Protein AF-A0A179FQD7-F1 (afdb_monomer_lite)

Radius of gyration: 35.49 Å; chains: 1; bounding box: 104×52×95 Å

Organism: Purpureocillium lilacinum (NCBI:txid33203)

Structure (mmCIF, N/CA/C/O backbone):
data_AF-A0A179FQD7-F1
#
_entry.id   AF-A0A179FQD7-F1
#
loop_
_atom_site.group_PDB
_atom_site.id
_atom_site.type_symbol
_atom_site.label_atom_id
_atom_site.label_alt_id
_atom_site.label_comp_id
_atom_site.label_asym_id
_atom_site.label_entity_id
_atom_site.label_seq_id
_atom_site.pdbx_PDB_ins_code
_atom_site.Cartn_x
_atom_site.Cartn_y
_atom_site.Cartn_z
_atom_site.occupancy
_atom_site.B_iso_or_equiv
_atom_site.auth_seq_id
_atom_site.auth_comp_id
_atom_site.auth_asym_id
_atom_site.auth_atom_id
_atom_site.pdbx_PDB_model_num
ATOM 1 N N . MET A 1 1 ? -16.241 2.801 2.426 1.00 60.22 1 MET A N 1
ATOM 2 C CA . MET A 1 1 ? -15.176 3.814 2.579 1.00 60.22 1 MET A CA 1
ATOM 3 C C . MET A 1 1 ? -15.218 4.327 4.000 1.00 60.22 1 MET A C 1
ATOM 5 O O . MET A 1 1 ? -16.307 4.341 4.570 1.00 60.22 1 MET A O 1
ATOM 9 N N . ALA A 1 2 ? -14.067 4.686 4.574 1.00 76.06 2 ALA A N 1
ATOM 10 C CA . ALA A 1 2 ? -14.069 5.315 5.885 1.00 76.06 2 ALA A CA 1
ATOM 11 C C . ALA A 1 2 ? -14.800 6.658 5.787 1.00 76.06 2 ALA A C 1
ATOM 13 O O . ALA A 1 2 ? -14.568 7.426 4.856 1.00 76.06 2 ALA A O 1
ATOM 14 N N . THR A 1 3 ? -15.716 6.909 6.707 1.00 90.44 3 THR A N 1
ATOM 15 C CA . THR A 1 3 ? -16.435 8.180 6.796 1.00 90.44 3 THR A CA 1
ATOM 16 C C . THR A 1 3 ? -15.950 8.933 8.017 1.00 90.44 3 THR A C 1
ATOM 18 O O . THR A 1 3 ? -15.605 8.322 9.027 1.00 90.44 3 THR A O 1
ATOM 21 N N . PHE A 1 4 ? -15.925 10.256 7.923 1.00 94.81 4 PHE A N 1
ATOM 22 C CA . PHE A 1 4 ? -15.514 11.120 9.014 1.00 94.81 4 PHE A CA 1
ATOM 23 C C . PHE A 1 4 ? -16.683 12.004 9.439 1.00 94.81 4 PHE A C 1
ATOM 25 O O . PHE A 1 4 ? -17.400 12.544 8.598 1.00 94.81 4 PHE A O 1
ATOM 32 N N . ALA A 1 5 ? -16.885 12.139 10.746 1.00 94.25 5 ALA A N 1
ATOM 33 C CA . ALA A 1 5 ? -17.797 13.119 11.311 1.00 94.25 5 ALA A CA 1
ATOM 34 C C . ALA A 1 5 ? -17.058 13.937 12.369 1.00 94.25 5 ALA A C 1
ATOM 36 O O . ALA A 1 5 ? -16.744 13.447 13.454 1.00 94.25 5 ALA A O 1
ATOM 37 N N . ARG A 1 6 ? -16.788 15.200 12.034 1.00 94.94 6 ARG A N 1
ATOM 38 C CA . ARG A 1 6 ? -16.077 16.124 12.913 1.00 94.94 6 ARG A CA 1
ATOM 39 C C . ARG A 1 6 ? -16.868 16.385 14.194 1.00 94.94 6 ARG A C 1
ATOM 41 O O . ARG A 1 6 ? -18.053 16.711 14.137 1.00 94.94 6 ARG A O 1
ATOM 48 N N . ILE A 1 7 ? -16.177 16.303 15.322 1.00 94.81 7 ILE A N 1
ATOM 49 C CA . ILE A 1 7 ? -16.653 16.713 16.650 1.00 94.81 7 ILE A CA 1
ATOM 50 C C . ILE A 1 7 ? -15.730 17.800 17.208 1.00 94.81 7 ILE A C 1
ATOM 52 O O . ILE A 1 7 ? -14.686 18.085 16.613 1.00 94.81 7 ILE A O 1
ATOM 56 N N . ALA A 1 8 ? -16.113 18.442 18.311 1.00 89.94 8 ALA A N 1
ATOM 57 C CA . ALA A 1 8 ? -15.218 19.371 18.989 1.00 89.94 8 ALA A CA 1
ATOM 58 C C . ALA A 1 8 ? -14.012 18.633 19.605 1.00 89.94 8 ALA A C 1
ATOM 60 O O . ALA A 1 8 ? -14.089 17.456 19.950 1.00 89.94 8 ALA A O 1
ATOM 61 N N . ASP A 1 9 ? -12.882 19.330 19.736 1.00 86.12 9 ASP A N 1
ATOM 62 C CA . ASP A 1 9 ? -11.613 18.763 20.220 1.00 86.12 9 ASP A CA 1
ATOM 63 C C . ASP A 1 9 ? -11.651 18.299 21.693 1.00 86.12 9 ASP A C 1
ATOM 65 O O . ASP A 1 9 ? -10.730 17.613 22.140 1.00 86.12 9 ASP A O 1
ATOM 69 N N . ASP A 1 10 ? -12.673 18.703 22.451 1.00 85.94 10 ASP A N 1
ATOM 70 C CA . ASP A 1 10 ? -12.944 18.309 23.836 1.00 85.94 10 ASP A CA 1
ATOM 71 C C . ASP A 1 10 ? -13.967 17.164 23.963 1.00 85.94 10 ASP A C 1
ATOM 73 O O . ASP A 1 10 ? -14.112 16.582 25.041 1.00 85.94 10 ASP A O 1
ATOM 77 N N . GLU A 1 11 ? -14.650 16.797 22.875 1.00 88.88 11 GLU A N 1
ATOM 78 C CA . GLU A 1 11 ? -15.519 15.623 22.835 1.00 88.88 11 GLU A CA 1
ATOM 79 C C . GLU A 1 11 ? -14.698 14.325 22.737 1.00 88.88 11 GLU A C 1
ATOM 81 O O . GLU A 1 11 ? -13.597 14.288 22.188 1.00 88.88 11 GLU A O 1
ATOM 86 N N . THR A 1 12 ? -15.240 13.221 23.264 1.00 91.06 12 THR A N 1
ATOM 87 C CA . THR A 1 12 ? -14.581 11.904 23.196 1.00 91.06 12 THR A CA 1
ATOM 88 C C . THR A 1 12 ? -14.682 11.332 21.774 1.00 91.06 12 THR A C 1
ATOM 90 O O . THR A 1 12 ? -15.803 11.158 21.286 1.00 91.06 12 THR A O 1
ATOM 93 N N . PRO A 1 13 ? -13.556 11.013 21.104 1.00 94.44 13 PRO A N 1
ATOM 94 C CA . PRO A 1 13 ? -13.587 10.366 19.798 1.00 94.44 13 PRO A CA 1
ATOM 95 C C . PRO A 1 13 ? -14.216 8.971 19.836 1.00 94.44 13 PRO A C 1
ATOM 97 O O . PRO A 1 13 ? -14.170 8.270 20.848 1.00 94.44 13 PRO A O 1
ATOM 100 N N . SER A 1 14 ? -14.745 8.526 18.699 1.00 95.06 14 SER A N 1
ATOM 101 C CA . SER A 1 14 ? -15.262 7.165 18.539 1.00 95.06 14 SER A CA 1
ATOM 102 C C . SER A 1 14 ? -14.932 6.592 17.166 1.00 95.06 14 SER A C 1
ATOM 104 O O . SER A 1 14 ? -15.031 7.296 16.160 1.00 95.06 14 SER A O 1
ATOM 106 N N . ILE A 1 15 ? -14.630 5.300 17.112 1.00 96.44 15 ILE A N 1
ATOM 107 C CA . ILE A 1 15 ? -14.446 4.518 15.891 1.00 96.44 15 ILE A CA 1
ATOM 108 C C . ILE A 1 15 ? -15.549 3.461 15.846 1.00 96.44 15 ILE A C 1
ATOM 110 O O . ILE A 1 15 ? -15.695 2.661 16.764 1.00 96.44 15 ILE A O 1
ATOM 114 N N . SER A 1 16 ? -16.331 3.439 14.773 1.00 95.94 16 SER A N 1
ATOM 115 C CA . SER A 1 16 ? -17.328 2.394 14.523 1.00 95.94 16 SER A CA 1
ATOM 116 C C . SER A 1 16 ? -16.912 1.569 13.315 1.00 95.94 16 SER A C 1
ATOM 118 O O . SER A 1 16 ? -16.678 2.133 12.248 1.00 95.94 16 SER A O 1
ATOM 120 N N . VAL A 1 17 ? -16.834 0.250 13.459 1.00 95.62 17 VAL A N 1
ATOM 121 C CA . VAL A 1 17 ? -16.478 -0.675 12.375 1.00 95.62 17 VAL A CA 1
ATOM 122 C C . VAL A 1 17 ? -17.679 -1.557 12.060 1.00 95.62 17 VAL A C 1
ATOM 124 O O . VAL A 1 17 ? -18.187 -2.230 12.948 1.00 95.62 17 VAL A O 1
ATOM 127 N N . ASP A 1 18 ? -18.120 -1.599 10.803 1.00 94.69 18 ASP A N 1
ATOM 128 C CA . ASP A 1 18 ? -19.126 -2.573 10.363 1.00 94.69 18 ASP A CA 1
ATOM 129 C C . ASP A 1 18 ? -18.450 -3.687 9.565 1.00 94.69 18 ASP A C 1
ATOM 131 O O . ASP A 1 18 ? -18.231 -3.575 8.357 1.00 94.69 18 ASP A O 1
ATOM 135 N N . ALA A 1 19 ? -18.140 -4.793 10.247 1.00 91.44 19 ALA A N 1
ATOM 136 C CA . ALA A 1 19 ? -17.467 -5.946 9.652 1.00 91.44 19 ALA A CA 1
ATOM 137 C C . ALA A 1 19 ? -18.271 -6.624 8.522 1.00 91.44 19 ALA A C 1
ATOM 139 O O . ALA A 1 19 ? -17.706 -7.379 7.731 1.00 91.44 19 ALA A O 1
ATOM 140 N N . ARG A 1 20 ? -19.585 -6.370 8.424 1.00 92.38 20 ARG A N 1
ATOM 141 C CA . ARG A 1 20 ? -20.450 -6.919 7.363 1.00 92.38 20 ARG A CA 1
ATOM 142 C C . ARG A 1 20 ? -20.458 -6.034 6.119 1.00 92.38 20 ARG A C 1
ATOM 144 O O . ARG A 1 20 ? -20.745 -6.521 5.026 1.00 92.38 20 ARG A O 1
ATOM 151 N N . ALA A 1 21 ? -20.125 -4.754 6.266 1.00 95.12 21 ALA A N 1
ATOM 152 C CA . ALA A 1 21 ? -20.076 -3.786 5.179 1.00 95.12 21 ALA A CA 1
ATOM 153 C C . ALA A 1 21 ? -18.738 -3.867 4.423 1.00 95.12 21 ALA A C 1
ATOM 155 O O . ALA A 1 21 ? -17.903 -2.963 4.485 1.00 95.12 21 ALA A O 1
ATOM 156 N N . ILE A 1 22 ? -18.541 -4.970 3.699 1.00 96.75 22 ILE A N 1
ATOM 157 C CA . ILE A 1 22 ? -17.376 -5.189 2.832 1.00 96.75 22 ILE A CA 1
ATOM 158 C C . ILE A 1 22 ? -17.383 -4.176 1.681 1.00 96.75 22 ILE A C 1
ATOM 160 O O . ILE A 1 22 ? -18.374 -4.037 0.965 1.00 96.75 22 ILE A O 1
ATOM 164 N N . VAL A 1 23 ? -16.260 -3.482 1.488 1.00 95.94 23 VAL A N 1
ATOM 165 C CA . VAL A 1 23 ? -16.087 -2.455 0.451 1.00 95.94 23 VAL A CA 1
ATOM 166 C C . VAL A 1 23 ? -15.392 -3.029 -0.786 1.00 95.94 23 VAL A C 1
ATOM 168 O O . VAL A 1 23 ? -15.882 -2.832 -1.898 1.00 95.94 23 VAL A O 1
ATOM 171 N N . ALA A 1 24 ? -14.251 -3.702 -0.608 1.00 97.44 24 ALA A N 1
ATOM 172 C CA . ALA A 1 24 ? -13.459 -4.311 -1.680 1.00 97.44 24 ALA A CA 1
ATOM 173 C C . ALA A 1 24 ? -12.425 -5.303 -1.118 1.00 97.44 24 ALA A C 1
ATOM 175 O O . ALA A 1 24 ? -12.051 -5.211 0.053 1.00 97.44 24 ALA A O 1
ATOM 176 N N . ASP A 1 25 ? -11.935 -6.208 -1.966 1.00 98.00 25 ASP A N 1
ATOM 177 C CA . ASP A 1 25 ? -10.710 -6.961 -1.684 1.00 98.00 25 ASP A CA 1
ATOM 178 C C . ASP A 1 25 ? -9.503 -6.008 -1.714 1.00 98.00 25 ASP A C 1
ATOM 180 O O . ASP A 1 25 ? -9.420 -5.125 -2.574 1.00 98.00 25 ASP A O 1
ATOM 184 N N . VAL A 1 26 ? -8.589 -6.182 -0.763 1.00 98.38 26 VAL A N 1
ATOM 185 C CA . VAL A 1 26 ? -7.290 -5.509 -0.728 1.00 98.38 26 VAL A CA 1
ATOM 186 C C . VAL A 1 26 ? -6.338 -6.299 -1.617 1.00 98.38 26 VAL A C 1
ATOM 188 O O . VAL A 1 26 ? -6.074 -7.468 -1.348 1.00 98.38 26 VAL A O 1
ATOM 191 N N . ASP A 1 27 ? -5.850 -5.675 -2.691 1.00 98.19 27 ASP A N 1
ATOM 192 C CA . ASP A 1 27 ? -4.815 -6.286 -3.524 1.00 98.19 27 ASP A CA 1
ATOM 193 C C . ASP A 1 27 ? -3.499 -6.278 -2.750 1.00 98.19 27 ASP A C 1
ATOM 195 O O . ASP A 1 27 ? -3.023 -5.221 -2.341 1.00 98.19 27 ASP A O 1
ATOM 199 N N . ASP A 1 28 ? -2.907 -7.451 -2.547 1.00 97.75 28 ASP A N 1
ATOM 200 C CA . ASP A 1 28 ? -1.665 -7.581 -1.795 1.00 97.75 28 ASP A CA 1
ATOM 201 C C . ASP A 1 28 ? -0.544 -6.706 -2.374 1.00 97.75 28 ASP A C 1
ATOM 203 O O . ASP A 1 28 ? 0.288 -6.215 -1.609 1.00 97.75 28 ASP A O 1
ATOM 207 N N . ASN A 1 29 ? -0.555 -6.434 -3.687 1.00 98.62 29 ASN A N 1
ATOM 208 C CA . ASN A 1 29 ? 0.435 -5.604 -4.373 1.00 98.62 29 ASN A CA 1
ATOM 209 C C . ASN A 1 29 ? 0.503 -4.152 -3.880 1.00 98.62 29 ASN A C 1
ATOM 211 O O . ASN A 1 29 ? 1.413 -3.440 -4.294 1.00 98.62 29 ASN A O 1
ATOM 215 N N . ILE A 1 30 ? -0.400 -3.689 -3.006 1.00 98.44 30 ILE A N 1
ATOM 216 C CA . ILE A 1 30 ? -0.242 -2.385 -2.336 1.00 98.44 30 ILE A CA 1
ATOM 217 C C . ILE A 1 30 ? 0.950 -2.341 -1.366 1.00 98.44 30 ILE A C 1
ATOM 219 O O . ILE A 1 30 ? 1.348 -1.266 -0.930 1.00 98.44 30 ILE A O 1
ATOM 223 N N . TYR A 1 31 ? 1.523 -3.499 -1.027 1.00 98.50 31 TYR A N 1
ATOM 224 C CA . TYR A 1 31 ? 2.734 -3.622 -0.210 1.00 98.50 31 TYR A CA 1
ATOM 225 C C . TYR A 1 31 ? 3.990 -3.872 -1.052 1.00 98.50 31 TYR A C 1
ATOM 227 O O . TYR A 1 31 ? 4.944 -4.474 -0.561 1.00 98.50 31 TYR A O 1
ATOM 235 N N . GLY A 1 32 ? 3.974 -3.490 -2.330 1.00 98.44 32 GLY A N 1
ATOM 236 C CA . GLY A 1 32 ? 5.088 -3.676 -3.251 1.00 98.44 32 GLY A CA 1
ATOM 237 C C . GLY A 1 32 ? 6.301 -2.805 -2.920 1.00 98.44 32 GLY A C 1
ATOM 238 O O . GLY A 1 32 ? 6.220 -1.812 -2.197 1.00 98.44 32 GLY A O 1
ATOM 239 N N . GLY A 1 33 ? 7.441 -3.175 -3.495 1.00 98.25 33 GLY A N 1
ATOM 240 C CA . GLY A 1 33 ? 8.696 -2.431 -3.411 1.00 98.25 33 GLY A CA 1
ATOM 241 C C . GLY A 1 33 ? 9.131 -1.872 -4.751 1.00 98.25 33 GLY A C 1
ATOM 242 O O . GLY A 1 33 ? 8.608 -2.242 -5.803 1.00 98.25 33 GLY A O 1
ATOM 243 N N . PHE A 1 34 ? 10.124 -1.005 -4.707 1.00 98.62 34 PHE A N 1
ATOM 244 C CA . PHE A 1 34 ? 10.810 -0.475 -5.873 1.00 98.62 34 PHE A CA 1
ATOM 245 C C . PHE A 1 34 ? 12.325 -0.523 -5.643 1.00 98.62 34 PHE A C 1
ATOM 247 O O . PHE A 1 34 ? 12.795 -0.283 -4.526 1.00 98.62 34 PHE A O 1
ATOM 254 N N . THR A 1 35 ? 13.078 -0.911 -6.671 1.00 98.12 35 THR A N 1
ATOM 255 C CA . THR A 1 35 ? 14.535 -0.852 -6.720 1.00 98.12 35 THR A CA 1
ATOM 256 C C . THR A 1 35 ? 14.998 -0.207 -8.023 1.00 98.12 35 THR A C 1
ATOM 258 O O . THR A 1 35 ? 14.594 -0.581 -9.124 1.00 98.12 35 THR A O 1
ATOM 261 N N . GLU A 1 36 ? 15.882 0.771 -7.896 1.00 97.62 36 GLU A N 1
ATOM 262 C CA . GLU A 1 36 ? 16.496 1.470 -9.015 1.00 97.62 36 GLU A CA 1
ATOM 263 C C . GLU A 1 36 ? 18.014 1.416 -8.926 1.00 97.62 36 GLU A C 1
ATOM 265 O O . GLU A 1 36 ? 18.596 1.370 -7.842 1.00 97.62 36 GLU A O 1
ATOM 270 N N . HIS A 1 37 ? 18.669 1.478 -10.080 1.00 97.12 37 HIS A N 1
ATOM 271 C CA . HIS A 1 37 ? 20.101 1.735 -10.188 1.00 97.12 37 HIS A CA 1
ATOM 272 C C . HIS A 1 37 ? 20.451 3.191 -9.816 1.00 97.12 37 HIS A C 1
ATOM 274 O O . HIS A 1 37 ? 20.885 3.987 -10.642 1.00 97.12 37 HIS A O 1
ATOM 280 N N . ILE A 1 38 ? 20.264 3.524 -8.539 1.00 94.75 38 ILE A N 1
ATOM 281 C CA . ILE A 1 38 ? 20.596 4.802 -7.903 1.00 94.75 38 ILE A CA 1
ATOM 282 C C . ILE A 1 38 ? 21.293 4.532 -6.567 1.00 94.75 38 ILE A C 1
ATOM 284 O O . ILE A 1 38 ? 20.928 3.610 -5.825 1.00 94.75 38 ILE A O 1
ATOM 288 N N . GLY A 1 39 ? 22.311 5.341 -6.258 1.00 94.00 39 GLY A N 1
ATOM 289 C CA . GLY A 1 39 ? 23.016 5.303 -4.979 1.00 94.00 39 GLY A CA 1
ATOM 290 C C . GLY A 1 39 ? 23.458 3.888 -4.598 1.00 94.00 39 GLY A C 1
ATOM 291 O O . GLY A 1 39 ? 24.132 3.202 -5.368 1.00 94.00 39 GLY A O 1
ATOM 292 N N . ARG A 1 40 ? 23.054 3.441 -3.402 1.00 96.75 40 ARG A N 1
ATOM 293 C CA . ARG A 1 40 ? 23.325 2.085 -2.903 1.00 96.75 40 ARG A CA 1
ATOM 294 C C . ARG A 1 40 ? 22.110 1.154 -2.932 1.00 96.75 40 ARG A C 1
ATOM 296 O O . ARG A 1 40 ? 22.107 0.170 -2.200 1.00 96.75 40 ARG A O 1
ATOM 303 N N . CYS A 1 41 ? 21.064 1.428 -3.714 1.00 97.69 41 CYS A N 1
ATOM 304 C CA . CYS A 1 41 ? 19.880 0.555 -3.741 1.00 97.69 41 CYS A CA 1
ATOM 305 C C . CYS A 1 41 ? 20.226 -0.843 -4.289 1.00 97.69 41 CYS A C 1
ATOM 307 O O . CYS A 1 41 ? 20.000 -1.859 -3.624 1.00 97.69 41 CYS A O 1
ATOM 309 N N . ILE A 1 42 ? 20.883 -0.895 -5.456 1.00 98.12 42 ILE A N 1
ATOM 310 C CA . ILE A 1 42 ? 21.392 -2.145 -6.039 1.00 98.12 42 ILE A CA 1
ATOM 311 C C . ILE A 1 42 ? 22.737 -2.523 -5.419 1.00 98.12 42 ILE A C 1
ATOM 313 O O . ILE A 1 42 ? 22.830 -3.491 -4.663 1.00 98.12 42 ILE A O 1
ATOM 317 N N . TYR A 1 43 ? 23.781 -1.747 -5.717 1.00 97.50 43 TYR A N 1
ATOM 318 C CA . TYR A 1 43 ? 25.149 -2.037 -5.291 1.00 97.50 43 TYR A CA 1
ATOM 319 C C . TYR A 1 43 ? 25.380 -1.609 -3.840 1.00 97.50 43 TYR A C 1
ATOM 321 O O . TYR A 1 43 ? 25.273 -0.434 -3.501 1.00 97.50 43 TYR A O 1
ATOM 329 N N . GLY A 1 44 ? 25.706 -2.566 -2.972 1.00 96.94 44 GLY A N 1
ATOM 330 C CA . GLY A 1 44 ? 25.805 -2.355 -1.523 1.00 96.94 44 GLY A CA 1
ATOM 331 C C . GLY A 1 44 ? 24.463 -2.457 -0.787 1.00 96.94 44 GLY A C 1
ATOM 332 O O . GLY A 1 44 ? 24.464 -2.524 0.439 1.00 96.94 44 GLY A O 1
ATOM 333 N N . GLY A 1 45 ? 23.345 -2.498 -1.519 1.00 97.88 45 GLY A N 1
ATOM 334 C CA . GLY A 1 45 ? 21.995 -2.741 -1.011 1.00 97.88 45 GLY A CA 1
ATOM 335 C C . GLY A 1 45 ? 21.599 -4.199 -1.195 1.00 97.88 45 GLY A C 1
ATOM 336 O O . GLY A 1 45 ? 21.980 -5.047 -0.392 1.00 97.88 45 GLY A O 1
ATOM 337 N N . ILE A 1 46 ? 20.852 -4.512 -2.257 1.00 98.31 46 ILE A N 1
ATOM 338 C CA . ILE A 1 46 ? 20.434 -5.899 -2.534 1.00 98.31 46 ILE A CA 1
ATOM 339 C C . ILE A 1 46 ? 21.579 -6.793 -3.047 1.00 98.31 46 ILE A C 1
ATOM 341 O O . ILE A 1 46 ? 21.529 -8.009 -2.853 1.00 98.31 46 ILE A O 1
ATOM 345 N N . TYR A 1 47 ? 22.616 -6.215 -3.664 1.00 98.56 47 TYR A N 1
ATOM 346 C CA . TYR A 1 47 ? 23.740 -6.931 -4.273 1.00 98.56 47 TYR A CA 1
ATOM 347 C C . TYR A 1 47 ? 25.092 -6.376 -3.805 1.00 98.56 47 TYR A C 1
ATOM 349 O O . TYR A 1 47 ? 25.443 -5.225 -4.067 1.00 98.56 47 TYR A O 1
ATOM 357 N N . ASP A 1 48 ? 25.873 -7.209 -3.118 1.00 97.62 48 ASP A N 1
ATOM 358 C CA . ASP A 1 48 ? 27.166 -6.846 -2.530 1.00 97.62 48 ASP A CA 1
ATOM 359 C C . ASP A 1 48 ? 28.096 -8.078 -2.414 1.00 97.62 48 ASP A C 1
ATOM 361 O O . ASP A 1 48 ? 28.343 -8.582 -1.317 1.00 97.62 48 ASP A O 1
ATOM 365 N N . PRO A 1 49 ? 28.622 -8.614 -3.535 1.00 95.94 49 PRO A N 1
ATOM 366 C CA . PRO A 1 49 ? 29.372 -9.879 -3.560 1.00 95.94 49 PRO A CA 1
ATOM 367 C C . PRO A 1 49 ? 30.673 -9.885 -2.738 1.00 95.94 49 PRO A C 1
ATOM 369 O O . PRO A 1 49 ? 31.241 -10.949 -2.505 1.00 95.94 49 PRO A O 1
ATOM 372 N N . GLY A 1 50 ? 31.174 -8.719 -2.316 1.00 92.75 50 GLY A N 1
ATOM 373 C CA . GLY A 1 50 ? 32.342 -8.610 -1.436 1.00 92.75 50 GLY A CA 1
ATOM 374 C C . GLY A 1 50 ? 32.013 -8.708 0.057 1.00 92.75 50 GLY A C 1
ATOM 375 O O . GLY A 1 50 ? 32.925 -8.729 0.885 1.00 92.75 50 GLY A O 1
ATOM 376 N N . ASN A 1 51 ? 30.731 -8.741 0.415 1.00 95.69 51 ASN A N 1
ATOM 377 C CA . ASN A 1 51 ? 30.262 -8.670 1.790 1.00 95.69 51 ASN A CA 1
ATOM 378 C C . ASN A 1 51 ? 30.118 -10.059 2.416 1.00 95.69 51 ASN A C 1
ATOM 380 O O . ASN A 1 51 ? 29.605 -10.985 1.795 1.00 95.69 51 ASN A O 1
ATOM 384 N N . ALA A 1 52 ? 30.505 -10.196 3.686 1.00 96.69 52 ALA A N 1
ATOM 385 C CA . ALA A 1 52 ? 30.371 -11.450 4.430 1.00 96.69 52 ALA A CA 1
ATOM 386 C C . ALA A 1 52 ? 28.908 -11.910 4.610 1.00 96.69 52 ALA A C 1
ATOM 388 O O . ALA A 1 52 ? 28.658 -13.078 4.908 1.00 96.69 52 ALA A O 1
ATOM 389 N N . LEU A 1 53 ? 27.949 -10.997 4.442 1.00 97.44 53 LEU A N 1
ATOM 390 C CA . LEU A 1 53 ? 26.513 -11.261 4.522 1.00 97.44 53 LEU A CA 1
ATOM 391 C C . LEU A 1 53 ? 25.890 -11.629 3.168 1.00 97.44 53 LEU A C 1
ATOM 393 O O . LEU A 1 53 ? 24.700 -11.946 3.119 1.00 97.44 53 LEU A O 1
ATOM 397 N N . ALA A 1 54 ? 26.664 -11.614 2.081 1.00 97.88 54 ALA A N 1
ATOM 398 C CA . ALA A 1 54 ? 26.186 -12.038 0.774 1.00 97.88 54 ALA A CA 1
ATOM 399 C C . ALA A 1 54 ? 26.162 -13.571 0.624 1.00 97.88 54 ALA A C 1
ATOM 401 O O . ALA A 1 54 ? 26.925 -14.296 1.269 1.00 97.88 54 ALA A O 1
ATOM 402 N N . ASP A 1 55 ? 25.247 -14.071 -0.202 1.00 97.75 55 ASP A N 1
ATOM 403 C CA . ASP A 1 55 ? 25.219 -15.459 -0.668 1.00 97.75 55 ASP A CA 1
ATOM 404 C C . ASP A 1 55 ? 26.188 -15.683 -1.849 1.00 97.75 55 ASP A C 1
ATOM 406 O O . ASP A 1 55 ? 26.900 -14.774 -2.285 1.00 97.75 55 ASP A O 1
ATOM 410 N N . GLU A 1 56 ? 26.223 -16.898 -2.399 1.00 96.75 56 GLU A N 1
ATOM 411 C CA . GLU A 1 56 ? 27.065 -17.231 -3.555 1.00 96.75 56 GLU A CA 1
ATOM 412 C C . GLU A 1 56 ? 26.700 -16.482 -4.848 1.00 96.75 56 GLU A C 1
ATOM 414 O O . GLU A 1 56 ? 27.518 -16.412 -5.767 1.00 96.75 56 GLU A O 1
ATOM 419 N N . ASN A 1 57 ? 25.493 -15.916 -4.930 1.00 96.81 57 ASN A N 1
ATOM 420 C CA . ASN A 1 57 ? 25.053 -15.096 -6.054 1.00 96.81 57 ASN A CA 1
ATOM 421 C C . ASN A 1 57 ? 25.471 -13.631 -5.882 1.00 96.81 57 ASN A C 1
ATOM 423 O O . ASN A 1 57 ? 25.402 -12.873 -6.848 1.00 96.81 57 ASN A O 1
ATOM 427 N N . GLY A 1 58 ? 25.929 -13.245 -4.687 1.00 98.00 58 GLY A N 1
ATOM 428 C CA . GLY A 1 58 ? 26.258 -11.880 -4.293 1.00 98.00 58 GLY A CA 1
ATOM 429 C C . GLY A 1 58 ? 25.089 -11.121 -3.664 1.00 98.00 58 GLY A C 1
ATOM 430 O O . GLY A 1 58 ? 25.208 -9.917 -3.449 1.00 98.00 58 GLY A O 1
ATOM 431 N N . PHE A 1 59 ? 23.966 -11.778 -3.374 1.00 98.62 59 PHE A N 1
ATOM 432 C CA . PHE A 1 59 ? 22.794 -11.149 -2.769 1.00 98.62 59 PHE A CA 1
ATOM 433 C C . PHE A 1 59 ? 22.931 -11.069 -1.252 1.00 98.62 59 PHE A C 1
ATOM 435 O O . PHE A 1 59 ? 23.285 -12.050 -0.600 1.00 98.62 59 PHE A O 1
ATOM 442 N N . ARG A 1 60 ? 22.611 -9.914 -0.666 1.00 98.44 60 ARG A N 1
ATOM 443 C CA . ARG A 1 60 ? 22.640 -9.715 0.791 1.00 98.44 60 ARG A CA 1
ATOM 444 C C . ARG A 1 60 ? 21.531 -10.525 1.473 1.00 98.44 60 ARG A C 1
ATOM 446 O O . ARG A 1 60 ? 20.350 -10.222 1.311 1.00 98.44 60 ARG A O 1
ATOM 453 N N . LYS A 1 61 ? 21.902 -11.549 2.251 1.00 98.56 61 LYS A N 1
ATOM 454 C CA . LYS A 1 61 ? 20.948 -12.472 2.900 1.00 98.56 61 LYS A CA 1
ATOM 455 C C . LYS A 1 61 ? 20.091 -11.789 3.959 1.00 98.56 61 LYS A C 1
ATOM 457 O O . LYS A 1 61 ? 18.899 -12.041 4.033 1.00 98.56 61 LYS A O 1
ATOM 462 N N . ASP A 1 62 ? 20.681 -10.887 4.729 1.00 98.31 62 ASP A N 1
ATOM 463 C CA . ASP A 1 62 ? 19.990 -10.094 5.746 1.00 98.31 62 ASP A CA 1
ATOM 464 C C . ASP A 1 62 ? 18.953 -9.129 5.145 1.00 98.31 62 ASP A C 1
ATOM 466 O O . ASP A 1 62 ? 17.901 -8.894 5.736 1.00 98.31 62 ASP A O 1
ATOM 470 N N . VAL A 1 63 ? 19.209 -8.618 3.936 1.00 98.62 63 VAL A N 1
ATOM 471 C CA . VAL A 1 63 ? 18.225 -7.844 3.165 1.00 98.62 63 VAL A CA 1
ATOM 472 C C . VAL A 1 63 ? 17.100 -8.748 2.652 1.00 98.62 63 VAL A C 1
ATOM 474 O O . VAL A 1 63 ? 15.930 -8.400 2.796 1.00 98.62 63 VAL A O 1
ATOM 477 N N . ILE A 1 64 ? 17.430 -9.922 2.101 1.00 98.69 64 ILE A N 1
ATOM 478 C CA . ILE A 1 64 ? 16.435 -10.916 1.656 1.00 98.69 64 ILE A CA 1
ATOM 479 C C . ILE A 1 64 ? 15.509 -11.317 2.811 1.00 98.69 64 ILE A C 1
ATOM 481 O O . ILE A 1 64 ? 14.292 -11.282 2.650 1.00 98.69 64 ILE A O 1
ATOM 485 N N . GLU A 1 65 ? 16.069 -11.652 3.976 1.00 98.56 65 GLU A N 1
ATOM 486 C CA . GLU A 1 65 ? 15.313 -12.040 5.172 1.00 98.56 65 GLU A CA 1
ATOM 487 C C . GLU A 1 65 ? 14.350 -10.932 5.616 1.00 98.56 65 GLU A C 1
ATOM 489 O O . GLU A 1 65 ? 13.188 -11.204 5.923 1.00 98.56 65 GLU A O 1
ATOM 494 N N . ALA A 1 66 ? 14.797 -9.673 5.595 1.00 98.31 66 ALA A N 1
ATOM 495 C CA . ALA A 1 66 ? 13.951 -8.532 5.924 1.00 98.31 66 ALA A CA 1
ATOM 496 C C . ALA A 1 66 ? 12.771 -8.403 4.940 1.00 98.31 66 ALA A C 1
ATOM 498 O O . ALA A 1 66 ? 11.620 -8.279 5.360 1.00 98.31 66 ALA A O 1
ATOM 499 N N . LEU A 1 67 ? 13.023 -8.474 3.632 1.00 98.00 67 LEU A N 1
ATOM 500 C CA . LEU A 1 67 ? 11.974 -8.350 2.612 1.00 98.00 67 LEU A CA 1
ATOM 501 C C . LEU A 1 67 ? 11.003 -9.543 2.600 1.00 98.00 67 LEU A C 1
ATOM 503 O O . LEU A 1 67 ? 9.805 -9.365 2.367 1.00 98.00 67 LEU A O 1
ATOM 507 N N . GLN A 1 68 ? 11.484 -10.746 2.919 1.00 98.19 68 GLN A N 1
ATOM 508 C CA . GLN A 1 68 ? 10.636 -11.915 3.168 1.00 98.19 68 GLN A CA 1
ATOM 509 C C . GLN A 1 68 ? 9.742 -11.714 4.398 1.00 98.19 68 GLN A C 1
ATOM 511 O O . GLN A 1 68 ? 8.578 -12.117 4.382 1.00 98.19 68 GLN A O 1
ATOM 516 N N . GLU A 1 69 ? 10.242 -11.047 5.444 1.00 97.31 69 GLU A N 1
ATOM 517 C CA . GLU A 1 69 ? 9.450 -10.704 6.629 1.00 97.31 69 GLU A CA 1
ATOM 518 C C . GLU A 1 69 ? 8.269 -9.777 6.294 1.00 97.31 69 GLU A C 1
ATOM 520 O O . GLU A 1 69 ? 7.176 -9.955 6.841 1.00 97.31 69 GLU A O 1
ATOM 525 N N . LEU A 1 70 ? 8.472 -8.829 5.370 1.00 96.38 70 LEU A N 1
ATOM 526 C CA . LEU A 1 70 ? 7.418 -7.959 4.829 1.00 96.38 70 LEU A CA 1
ATOM 527 C C . LEU A 1 70 ? 6.428 -8.703 3.926 1.00 96.38 70 LEU A C 1
ATOM 529 O O . LEU A 1 70 ? 5.352 -8.184 3.639 1.00 96.38 70 LEU A O 1
ATOM 533 N N . ARG A 1 71 ? 6.774 -9.908 3.451 1.00 96.94 71 ARG A N 1
ATOM 534 C CA . ARG A 1 71 ? 6.015 -10.624 2.413 1.00 96.94 71 ARG A CA 1
ATOM 535 C C . ARG A 1 71 ? 5.768 -9.719 1.203 1.00 96.94 71 ARG A C 1
ATOM 537 O O . ARG A 1 71 ? 4.625 -9.546 0.770 1.00 96.94 71 ARG A O 1
ATOM 544 N N . ILE A 1 72 ? 6.843 -9.098 0.716 1.00 97.31 72 ILE A N 1
ATOM 545 C CA . ILE A 1 72 ? 6.787 -8.147 -0.393 1.00 97.31 72 ILE A CA 1
ATOM 546 C C . ILE A 1 72 ? 6.324 -8.866 -1.674 1.00 97.31 72 ILE A C 1
ATOM 548 O O . ILE A 1 72 ? 6.999 -9.783 -2.144 1.00 97.31 72 ILE A O 1
ATOM 552 N N . PRO A 1 73 ? 5.160 -8.523 -2.245 1.00 98.12 73 PRO A N 1
ATOM 553 C CA . PRO A 1 73 ? 4.536 -9.336 -3.292 1.00 98.12 73 PRO A CA 1
ATOM 554 C C . PRO A 1 73 ? 5.055 -9.020 -4.692 1.00 98.12 73 PRO A C 1
ATOM 556 O O . PRO A 1 73 ? 5.054 -9.897 -5.551 1.00 98.12 73 PRO A O 1
ATOM 559 N N . VAL A 1 74 ? 5.504 -7.785 -4.919 1.00 98.75 74 VAL A N 1
ATOM 560 C CA . VAL A 1 74 ? 6.008 -7.317 -6.208 1.00 98.75 74 VAL A CA 1
ATOM 561 C C . VAL A 1 74 ? 7.125 -6.297 -6.002 1.00 98.75 74 VAL A C 1
ATOM 563 O O . VAL A 1 74 ? 7.047 -5.484 -5.079 1.00 98.75 74 VAL A O 1
ATOM 566 N N . VAL A 1 75 ? 8.148 -6.307 -6.860 1.00 98.75 75 VAL A N 1
ATOM 567 C CA . VAL A 1 75 ? 9.229 -5.308 -6.853 1.00 98.75 75 VAL A CA 1
ATOM 568 C C . VAL A 1 75 ? 9.424 -4.707 -8.246 1.00 98.75 75 VAL A C 1
ATOM 570 O O . VAL A 1 75 ? 9.632 -5.434 -9.219 1.00 98.75 75 VAL A O 1
ATOM 573 N N . ARG A 1 76 ? 9.360 -3.372 -8.332 1.00 98.81 76 ARG A N 1
ATOM 574 C CA . ARG A 1 76 ? 9.628 -2.584 -9.544 1.00 98.81 76 ARG A CA 1
ATOM 575 C C . ARG A 1 76 ? 11.135 -2.457 -9.806 1.00 98.81 76 ARG A C 1
ATOM 577 O O . ARG A 1 76 ? 11.873 -2.222 -8.859 1.00 98.81 76 ARG A O 1
ATOM 584 N N . TYR A 1 77 ? 11.574 -2.574 -11.061 1.00 98.75 77 TYR A N 1
ATOM 585 C CA . TYR A 1 77 ? 12.979 -2.504 -11.522 1.00 98.75 77 TYR A CA 1
ATOM 586 C C . TYR A 1 77 ? 13.032 -2.142 -13.027 1.00 98.75 77 TYR A C 1
ATOM 588 O O . TYR A 1 77 ? 12.029 -2.349 -13.711 1.00 98.75 77 TYR A O 1
ATOM 596 N N . PRO A 1 78 ? 14.135 -1.651 -13.638 1.00 96.38 78 PRO A N 1
ATOM 597 C CA . PRO A 1 78 ? 15.442 -1.247 -13.100 1.00 96.38 78 PRO A CA 1
ATOM 598 C C . PRO A 1 78 ? 15.495 0.202 -12.655 1.00 96.38 78 PRO A C 1
ATOM 600 O O . PRO A 1 78 ? 16.556 0.688 -12.264 1.00 96.38 78 PRO A O 1
ATOM 603 N N . GLY A 1 79 ? 14.384 0.914 -12.765 1.00 82.31 79 GLY A N 1
ATOM 604 C CA . GLY A 1 79 ? 14.373 2.287 -12.350 1.00 82.31 79 GLY A CA 1
ATOM 605 C C . GLY A 1 79 ? 13.024 2.946 -12.382 1.00 82.31 79 GLY A C 1
ATOM 606 O O . GLY A 1 79 ? 12.040 2.413 -12.906 1.00 82.31 79 GLY A O 1
ATOM 607 N N . GLY A 1 80 ? 13.101 4.143 -11.823 1.00 88.44 80 GLY A N 1
ATOM 608 C CA . GLY A 1 80 ? 12.458 5.334 -12.292 1.00 88.44 80 GLY A CA 1
ATOM 609 C C . GLY A 1 80 ? 13.381 5.951 -13.343 1.00 88.44 80 GLY A C 1
ATOM 610 O O . GLY A 1 80 ? 13.505 5.409 -14.441 1.00 88.44 80 GLY A O 1
ATOM 611 N N . ASN A 1 81 ? 14.069 7.045 -13.029 1.00 96.12 81 ASN A N 1
ATOM 612 C CA . ASN A 1 81 ? 14.786 7.849 -14.020 1.00 96.12 81 ASN A CA 1
ATOM 613 C C . ASN A 1 81 ? 15.896 7.105 -14.791 1.00 96.12 81 ASN A C 1
ATOM 615 O O . ASN A 1 81 ? 16.068 7.354 -15.986 1.00 96.12 81 ASN A O 1
ATOM 619 N N . PHE A 1 82 ? 16.592 6.161 -14.151 1.00 97.00 82 PHE A N 1
ATOM 620 C CA . PHE A 1 82 ? 17.658 5.344 -14.753 1.00 97.00 82 PHE A CA 1
ATOM 621 C C . PHE A 1 82 ? 17.224 4.640 -16.050 1.00 97.00 82 PHE A C 1
ATOM 623 O O . PHE A 1 82 ? 17.996 4.491 -17.000 1.00 97.00 82 PHE A O 1
ATOM 630 N N . VAL A 1 83 ? 15.966 4.192 -16.116 1.00 97.56 83 VAL A N 1
ATOM 631 C CA . VAL A 1 83 ? 15.505 3.331 -17.212 1.00 97.56 83 VAL A CA 1
ATOM 632 C C . VAL A 1 83 ? 15.473 4.048 -18.561 1.00 97.56 83 VAL A C 1
ATOM 634 O O . VAL A 1 83 ? 15.546 3.388 -19.592 1.00 97.56 83 VAL A O 1
ATOM 637 N N . ALA A 1 84 ? 15.402 5.382 -18.581 1.00 97.00 84 ALA A N 1
ATOM 638 C CA . ALA A 1 84 ? 15.302 6.173 -19.808 1.00 97.00 84 ALA A CA 1
ATOM 639 C C . ALA A 1 84 ? 16.549 6.088 -20.704 1.00 97.00 84 ALA A C 1
ATOM 641 O O . ALA A 1 84 ? 16.493 6.459 -21.876 1.00 97.00 84 ALA A O 1
ATOM 642 N N . THR A 1 85 ? 17.671 5.594 -20.176 1.00 96.12 85 THR A N 1
ATOM 643 C CA . THR A 1 85 ? 18.925 5.386 -20.919 1.00 96.12 85 THR A CA 1
ATOM 644 C C . THR A 1 85 ? 19.465 3.963 -20.786 1.00 96.12 85 THR A C 1
ATOM 646 O O . THR A 1 85 ? 20.526 3.642 -21.328 1.00 96.12 85 THR A O 1
ATOM 649 N N . TYR A 1 86 ? 18.729 3.087 -20.099 1.00 97.56 86 TYR A N 1
ATOM 650 C CA . TYR A 1 86 ? 19.124 1.706 -19.870 1.00 97.56 86 TYR A CA 1
ATOM 651 C C . TYR A 1 86 ? 18.805 0.827 -21.078 1.00 97.56 86 TYR A C 1
ATOM 653 O O . TYR A 1 86 ? 17.648 0.720 -21.490 1.00 97.56 86 TYR A O 1
ATOM 661 N N . HIS A 1 87 ? 19.830 0.159 -21.609 1.00 98.12 87 HIS A N 1
ATOM 662 C CA . HIS A 1 87 ? 19.673 -0.854 -22.646 1.00 98.12 87 HIS A CA 1
ATOM 663 C C . HIS A 1 87 ? 19.793 -2.249 -22.030 1.00 98.12 87 HIS A C 1
ATOM 665 O O . HIS A 1 87 ? 20.888 -2.666 -21.655 1.00 98.12 87 HIS A O 1
ATOM 671 N N . TRP A 1 88 ? 18.690 -2.995 -21.926 1.00 98.38 88 TRP A N 1
ATOM 672 C CA . TRP A 1 88 ? 18.631 -4.224 -21.107 1.00 98.38 88 TRP A CA 1
ATOM 673 C C . TRP A 1 88 ? 19.631 -5.310 -21.534 1.00 98.38 88 TRP A C 1
ATOM 675 O O . TRP A 1 88 ? 20.074 -6.112 -20.708 1.00 98.38 88 TRP A O 1
ATOM 685 N N . LEU A 1 89 ? 20.023 -5.317 -22.814 1.00 98.38 89 LEU A N 1
ATOM 686 C CA . LEU A 1 89 ? 21.040 -6.221 -23.354 1.00 98.38 89 LEU A CA 1
ATOM 687 C C . LEU A 1 89 ? 22.417 -6.028 -22.706 1.00 98.38 89 LEU A C 1
ATOM 689 O O . LEU A 1 89 ? 23.179 -6.989 -22.611 1.00 98.38 89 LEU A O 1
ATOM 693 N N . ASP A 1 90 ? 22.721 -4.822 -22.223 1.00 98.31 90 ASP A N 1
ATOM 694 C CA . ASP A 1 90 ? 23.967 -4.540 -21.510 1.00 98.31 90 ASP A CA 1
ATOM 695 C C . ASP A 1 90 ? 24.015 -5.258 -20.146 1.00 98.31 90 ASP A C 1
ATOM 697 O O . ASP A 1 90 ? 25.098 -5.513 -19.622 1.00 98.31 90 ASP A O 1
ATOM 701 N N . GLY A 1 91 ? 22.854 -5.620 -19.584 1.00 97.81 91 GLY A N 1
ATOM 702 C CA . GLY A 1 91 ? 22.696 -6.268 -18.280 1.00 97.81 91 GLY A CA 1
ATOM 703 C C . GLY A 1 91 ? 22.480 -7.784 -18.313 1.00 97.81 91 GLY A C 1
ATOM 704 O O . GLY A 1 91 ? 22.111 -8.351 -17.288 1.00 97.81 91 GLY A O 1
ATOM 705 N N . VAL A 1 92 ? 22.669 -8.464 -19.447 1.00 98.56 92 VAL A N 1
ATOM 706 C CA . VAL A 1 92 ? 22.498 -9.930 -19.557 1.00 98.56 92 VAL A CA 1
ATOM 707 C C . VAL A 1 92 ? 23.756 -10.619 -20.080 1.00 98.56 92 VAL A C 1
ATOM 709 O O . VAL A 1 92 ? 24.681 -9.988 -20.584 1.00 98.56 92 VAL A O 1
ATOM 712 N N . GLY A 1 93 ? 23.813 -11.945 -19.948 1.00 97.56 93 GLY A N 1
ATOM 713 C CA . GLY A 1 93 ? 24.956 -12.739 -20.404 1.00 97.56 93 GLY A CA 1
ATOM 714 C C . GLY A 1 93 ? 26.169 -12.658 -19.469 1.00 97.56 93 GLY A C 1
ATOM 715 O O . GLY A 1 93 ? 26.034 -12.236 -18.316 1.00 97.56 93 GLY A O 1
ATOM 716 N N . PRO A 1 94 ? 27.357 -13.112 -19.912 1.00 97.38 94 PRO A N 1
ATOM 717 C CA . PRO A 1 94 ? 28.543 -13.175 -19.064 1.00 97.38 94 PRO A CA 1
ATOM 718 C C . PRO A 1 94 ? 28.941 -11.802 -18.509 1.00 97.38 94 PRO A C 1
ATOM 720 O O . PRO A 1 94 ? 29.233 -10.879 -19.261 1.00 97.38 94 PRO A O 1
ATOM 723 N N . LYS A 1 95 ? 29.024 -11.686 -17.178 1.00 97.06 95 LYS A N 1
ATOM 724 C CA . LYS A 1 95 ? 29.341 -10.435 -16.461 1.00 97.06 95 LYS A CA 1
ATOM 725 C C . LYS A 1 95 ? 30.623 -9.732 -16.934 1.00 97.06 95 LYS A C 1
ATOM 727 O O . LYS A 1 95 ? 30.696 -8.509 -16.872 1.00 97.06 95 LYS A O 1
ATOM 732 N N . ALA A 1 96 ? 31.617 -10.488 -17.407 1.00 97.25 96 ALA A N 1
ATOM 733 C CA . ALA A 1 96 ? 32.886 -9.952 -17.907 1.00 97.25 96 ALA A CA 1
ATOM 734 C C . ALA A 1 96 ? 32.764 -9.221 -19.258 1.00 97.25 96 ALA A C 1
ATOM 736 O O . ALA A 1 96 ? 33.598 -8.370 -19.556 1.00 97.25 96 ALA A O 1
ATOM 737 N N . ASP A 1 97 ? 31.730 -9.536 -20.043 1.00 97.25 97 ASP A N 1
ATOM 738 C CA . ASP A 1 97 ? 31.497 -8.957 -21.371 1.00 97.25 97 ASP A CA 1
ATOM 739 C C . ASP A 1 97 ? 30.548 -7.746 -21.315 1.00 97.25 97 ASP A C 1
ATOM 741 O O . ASP A 1 97 ? 30.359 -7.054 -22.317 1.00 97.25 97 ASP A O 1
ATOM 745 N N . ARG A 1 98 ? 29.941 -7.483 -20.149 1.00 98.19 98 ARG A N 1
ATOM 746 C CA . ARG A 1 98 ? 28.951 -6.417 -19.971 1.00 98.19 98 ARG A CA 1
ATOM 747 C C . ARG A 1 98 ? 29.622 -5.039 -19.977 1.00 98.19 98 ARG A C 1
ATOM 749 O O . ARG A 1 98 ? 30.611 -4.834 -19.263 1.00 98.19 98 ARG A O 1
ATOM 756 N N . PRO A 1 99 ? 29.114 -4.078 -20.767 1.00 97.94 99 PRO A N 1
ATOM 757 C CA . PRO A 1 99 ? 29.729 -2.768 -20.875 1.00 97.94 99 PRO A CA 1
ATOM 758 C C . PRO A 1 99 ? 29.442 -1.921 -19.637 1.00 97.94 99 PRO A C 1
ATOM 760 O O . PRO A 1 99 ? 28.367 -1.980 -19.043 1.00 97.94 99 PRO A O 1
ATOM 763 N N . LYS A 1 100 ? 30.396 -1.054 -19.306 1.00 97.50 100 LYS A N 1
ATOM 764 C CA . LYS A 1 100 ? 30.174 0.054 -18.377 1.00 97.50 100 LYS A CA 1
ATOM 765 C C . LYS A 1 100 ? 29.529 1.213 -19.132 1.00 97.50 100 LYS A C 1
ATOM 767 O O . LYS A 1 100 ? 29.979 1.539 -20.234 1.00 97.50 100 LYS A O 1
ATOM 772 N N . ARG A 1 101 ? 28.512 1.845 -18.553 1.00 96.25 101 ARG A N 1
ATOM 773 C CA . ARG A 1 101 ? 27.788 2.974 -19.156 1.00 96.25 101 ARG A CA 1
ATOM 774 C C . ARG A 1 101 ? 27.832 4.196 -18.244 1.00 96.25 101 ARG A C 1
ATOM 776 O O . ARG A 1 101 ? 27.830 4.019 -17.030 1.00 96.25 101 ARG A O 1
ATOM 783 N N . PRO A 1 102 ? 27.893 5.419 -18.794 1.00 94.25 102 PRO A N 1
ATOM 784 C CA . PRO A 1 102 ? 27.581 6.597 -17.998 1.00 94.25 102 PRO A CA 1
ATOM 785 C C . PRO A 1 102 ? 26.120 6.514 -17.549 1.00 94.25 102 PRO A C 1
ATOM 787 O O . PRO A 1 102 ? 25.250 6.174 -18.350 1.00 94.25 102 PRO A O 1
ATOM 790 N N . GLU A 1 103 ? 25.876 6.802 -16.280 1.00 90.19 103 GLU A N 1
ATOM 791 C CA . GLU A 1 103 ? 24.531 6.951 -15.733 1.00 90.19 103 GLU A CA 1
ATOM 792 C C . GLU A 1 103 ? 24.178 8.448 -15.800 1.00 90.19 103 GLU A C 1
ATOM 794 O O . GLU A 1 103 ? 24.972 9.280 -15.353 1.00 90.19 103 GLU A O 1
ATOM 799 N N . LEU A 1 104 ? 23.071 8.785 -16.476 1.00 91.94 104 LEU A N 1
ATOM 800 C CA . LEU A 1 104 ? 22.722 10.171 -16.827 1.00 91.94 104 LEU A CA 1
ATOM 801 C C . LEU A 1 104 ? 21.697 10.807 -15.879 1.00 91.94 104 LEU A C 1
ATOM 803 O O . LEU A 1 104 ? 21.551 12.025 -15.915 1.00 91.94 104 LEU A O 1
ATOM 807 N N . ALA A 1 105 ? 20.960 10.019 -15.094 1.00 91.00 105 ALA A N 1
ATOM 808 C CA . ALA A 1 105 ? 19.916 10.532 -14.209 1.00 91.00 105 ALA A CA 1
ATOM 809 C C . ALA A 1 105 ? 20.450 10.965 -12.832 1.00 91.00 105 ALA A C 1
ATOM 811 O O . ALA A 1 105 ? 19.918 11.887 -12.221 1.00 91.00 105 ALA A O 1
ATOM 812 N N . TRP A 1 106 ? 21.495 10.300 -12.355 1.00 89.44 106 TRP A N 1
ATOM 813 C CA . TRP A 1 106 ? 21.991 10.295 -10.980 1.00 89.44 106 TRP A CA 1
ATOM 814 C C . TRP A 1 106 ? 23.503 10.506 -10.883 1.00 89.44 106 TRP A C 1
ATOM 816 O O . TRP A 1 106 ? 24.059 10.346 -9.801 1.00 89.44 106 TRP A O 1
ATOM 826 N N . ASP A 1 107 ? 24.150 10.868 -11.994 1.00 80.81 107 ASP A N 1
ATOM 827 C CA . ASP A 1 107 ? 25.591 11.075 -12.133 1.00 80.81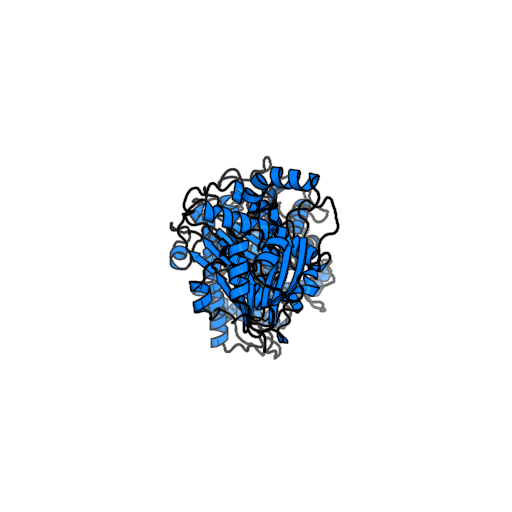 107 ASP A CA 1
ATOM 828 C C . ASP A 1 107 ? 26.438 9.863 -11.702 1.00 80.81 107 ASP A C 1
ATOM 830 O O . ASP A 1 107 ? 26.698 9.596 -10.530 1.00 80.81 107 ASP A O 1
ATOM 834 N N . GLY A 1 108 ? 26.988 9.134 -12.673 1.00 86.19 108 GLY A N 1
ATOM 835 C CA . GLY A 1 108 ? 27.931 8.073 -12.341 1.00 86.19 108 GLY A CA 1
ATOM 836 C C . GLY A 1 108 ? 28.261 7.131 -13.480 1.00 86.19 108 GLY A C 1
ATOM 837 O O . GLY A 1 108 ? 28.225 7.477 -14.661 1.00 86.19 108 GLY A O 1
ATOM 838 N N . MET A 1 109 ? 28.635 5.912 -13.103 1.00 94.19 109 MET A N 1
ATOM 839 C CA . MET A 1 109 ? 28.938 4.834 -14.032 1.00 94.19 109 MET A CA 1
ATOM 840 C C . MET A 1 109 ? 28.199 3.572 -13.596 1.00 94.19 109 MET A C 1
ATOM 842 O O . MET A 1 109 ? 28.499 3.006 -12.546 1.00 94.19 109 MET A O 1
ATOM 846 N N . GLU A 1 110 ? 27.304 3.086 -14.447 1.00 96.88 110 GLU A N 1
ATOM 847 C CA . GLU A 1 110 ? 26.674 1.783 -14.296 1.00 96.88 110 GLU A CA 1
ATOM 848 C C . GLU A 1 110 ? 27.620 0.686 -14.803 1.00 96.88 110 GLU A C 1
ATOM 850 O O . GLU A 1 110 ? 28.168 0.757 -15.906 1.00 96.88 110 GLU A O 1
ATOM 855 N N . SER A 1 111 ? 27.830 -0.341 -13.982 1.00 97.12 111 SER A N 1
ATOM 856 C CA . SER A 1 111 ? 28.726 -1.462 -14.285 1.00 97.12 111 SER A CA 1
ATOM 857 C C . SER A 1 111 ? 28.048 -2.635 -15.002 1.00 97.12 111 SER A C 1
ATOM 859 O O . SER A 1 111 ? 28.741 -3.516 -15.517 1.00 97.12 111 SER A O 1
ATOM 861 N N . ASN A 1 112 ? 26.715 -2.663 -14.981 1.00 98.06 112 ASN A N 1
ATOM 862 C CA . ASN A 1 112 ? 25.823 -3.716 -15.452 1.00 98.06 112 ASN A CA 1
ATOM 863 C C . ASN A 1 112 ? 26.094 -5.103 -14.842 1.00 98.06 112 ASN A C 1
ATOM 865 O O . ASN A 1 112 ? 25.693 -6.131 -15.388 1.00 98.06 112 ASN A O 1
ATOM 869 N N . GLN A 1 113 ? 26.765 -5.164 -13.687 1.00 98.12 113 GLN A N 1
ATOM 870 C CA . GLN A 1 113 ? 27.053 -6.427 -12.996 1.00 98.12 113 GLN A CA 1
ATOM 871 C C . GLN A 1 113 ? 25.809 -7.059 -12.362 1.00 98.12 113 GLN A C 1
ATOM 873 O O . GLN A 1 113 ? 25.810 -8.262 -12.091 1.00 98.12 113 GLN A O 1
ATOM 878 N N . PHE A 1 114 ? 24.767 -6.261 -12.150 1.00 98.50 114 PHE A N 1
ATOM 879 C CA . PHE A 1 114 ? 23.429 -6.699 -11.790 1.00 98.50 114 PHE A CA 1
ATOM 880 C C . PHE A 1 114 ? 22.469 -6.240 -12.891 1.00 98.50 114 PHE A C 1
ATOM 882 O O . PHE A 1 114 ? 22.394 -5.048 -13.173 1.00 98.50 114 PHE A O 1
ATOM 889 N N . GLY A 1 115 ? 21.789 -7.173 -13.551 1.00 98.31 115 GLY A N 1
ATOM 890 C CA . GLY A 1 115 ? 20.829 -6.869 -14.609 1.00 98.31 115 GLY A CA 1
ATOM 891 C C . GLY A 1 115 ? 19.622 -7.800 -14.569 1.00 98.31 115 GLY A C 1
ATOM 892 O O . GLY A 1 115 ? 19.267 -8.329 -13.517 1.00 98.31 115 GLY A O 1
ATOM 893 N N . THR A 1 116 ? 18.993 -8.024 -15.726 1.00 98.50 116 THR A N 1
ATOM 894 C CA . THR A 1 116 ? 17.722 -8.771 -15.826 1.00 98.50 116 THR A CA 1
ATOM 895 C C . THR A 1 116 ? 17.797 -10.155 -15.174 1.00 98.50 116 THR A C 1
ATOM 897 O O . THR A 1 116 ? 16.925 -10.504 -14.382 1.00 98.50 116 THR A O 1
ATOM 900 N N . ASP A 1 117 ? 18.826 -10.951 -15.483 1.00 98.44 117 ASP A N 1
ATOM 901 C CA . ASP A 1 117 ? 18.923 -12.323 -14.968 1.00 98.44 117 ASP A CA 1
ATOM 902 C C . ASP A 1 117 ? 19.197 -12.353 -13.456 1.00 98.44 117 ASP A C 1
ATOM 904 O O . ASP A 1 117 ? 18.613 -13.168 -12.741 1.00 98.44 117 ASP A O 1
ATOM 908 N N . GLU A 1 118 ? 20.043 -11.449 -12.949 1.00 98.69 118 GLU A N 1
ATOM 909 C CA . GLU A 1 118 ? 20.308 -11.343 -11.512 1.00 98.69 118 GLU A CA 1
ATOM 910 C C . GLU A 1 118 ? 19.074 -10.865 -10.740 1.00 98.69 118 GLU A C 1
ATOM 912 O O . GLU A 1 118 ? 18.751 -11.450 -9.709 1.00 98.69 118 GLU A O 1
ATOM 917 N N . PHE A 1 119 ? 18.347 -9.868 -11.253 1.00 98.88 119 PHE A N 1
ATOM 918 C CA . PHE A 1 119 ? 17.118 -9.372 -10.633 1.00 98.88 119 PHE A CA 1
ATOM 919 C C . PHE A 1 119 ? 16.032 -10.446 -10.569 1.00 98.88 119 PHE A C 1
ATOM 921 O O . PHE A 1 119 ? 15.426 -10.658 -9.520 1.00 98.88 119 PHE A O 1
ATOM 928 N N . LEU A 1 120 ? 15.803 -11.166 -11.669 1.00 98.75 120 LEU A N 1
ATOM 929 C CA . LEU A 1 120 ? 14.796 -12.226 -11.709 1.00 98.75 120 LEU A CA 1
ATOM 930 C C . LEU A 1 120 ? 15.183 -13.393 -10.800 1.00 98.75 120 LEU A C 1
ATOM 932 O O . LEU A 1 120 ? 14.327 -13.942 -10.108 1.00 98.75 120 LEU A O 1
ATOM 936 N N . LYS A 1 121 ? 16.475 -13.734 -10.729 1.00 98.50 121 LYS A N 1
ATOM 937 C CA . LYS A 1 121 ? 16.968 -14.730 -9.775 1.00 98.50 121 LYS A CA 1
ATOM 938 C C . LYS A 1 121 ? 16.788 -14.272 -8.328 1.00 98.50 121 LYS A C 1
ATOM 940 O O . LYS A 1 121 ? 16.389 -15.073 -7.488 1.00 98.50 121 LYS A O 1
ATOM 945 N N . TRP A 1 122 ? 17.056 -13.004 -8.038 1.00 98.75 122 TRP A N 1
ATOM 946 C CA . TRP A 1 122 ? 16.829 -12.414 -6.723 1.00 98.75 122 TRP A CA 1
ATOM 947 C C . TRP A 1 122 ? 15.341 -12.444 -6.346 1.00 98.75 122 TRP A C 1
ATOM 949 O O . TRP A 1 122 ? 15.005 -12.860 -5.238 1.00 98.75 122 TRP A O 1
ATOM 959 N N . CYS A 1 123 ? 14.443 -12.131 -7.287 1.00 98.75 123 CYS A N 1
ATOM 960 C CA . CYS A 1 123 ? 12.997 -12.223 -7.081 1.00 98.75 123 CYS A CA 1
ATOM 961 C C . CYS A 1 123 ? 12.552 -13.648 -6.710 1.00 98.75 123 CYS A C 1
ATOM 963 O O . CYS A 1 123 ? 11.765 -13.820 -5.780 1.00 98.75 123 CYS A O 1
ATOM 965 N N . GLU A 1 124 ? 13.102 -14.678 -7.369 1.00 98.38 124 GLU A N 1
ATOM 966 C CA . GLU A 1 124 ? 12.846 -16.088 -7.024 1.00 98.38 124 GLU A CA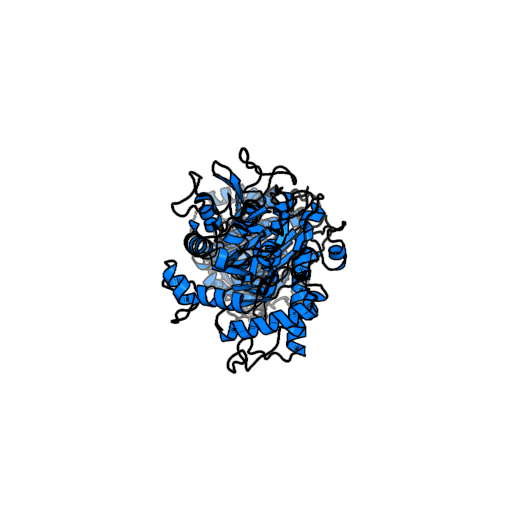 1
ATOM 967 C C . GLU A 1 124 ? 13.298 -16.440 -5.598 1.00 98.38 124 GLU A C 1
ATOM 969 O O . GLU A 1 124 ? 12.626 -17.212 -4.918 1.00 98.38 124 GLU A O 1
ATOM 974 N N . VAL A 1 125 ? 14.435 -15.896 -5.147 1.00 98.31 125 VAL A N 1
ATOM 975 C CA . VAL A 1 125 ? 14.976 -16.147 -3.800 1.00 98.31 125 VAL A CA 1
ATOM 976 C C . VAL A 1 125 ? 14.140 -15.443 -2.730 1.00 98.31 125 VAL A C 1
ATOM 978 O O . VAL A 1 125 ? 13.837 -16.038 -1.698 1.00 98.31 125 VAL A O 1
ATOM 981 N N . VAL A 1 126 ? 13.729 -14.197 -2.975 1.00 98.44 126 VAL A N 1
ATOM 982 C CA . VAL A 1 126 ? 12.851 -13.442 -2.066 1.00 98.44 126 VAL A CA 1
ATOM 983 C C . VAL A 1 126 ? 11.430 -14.019 -2.059 1.00 98.44 126 VAL A C 1
ATOM 985 O O . VAL A 1 126 ? 10.771 -13.990 -1.025 1.00 98.44 126 VAL A O 1
ATOM 988 N N . GLY A 1 127 ? 10.970 -14.589 -3.174 1.00 98.12 127 GLY A N 1
ATOM 989 C CA . GLY A 1 127 ? 9.589 -15.044 -3.349 1.00 98.12 127 GLY A CA 1
ATOM 990 C C . GLY A 1 127 ? 8.641 -13.909 -3.743 1.00 98.12 127 GLY A C 1
ATOM 991 O O . GLY A 1 127 ? 7.504 -13.876 -3.282 1.00 98.12 127 GLY A O 1
ATOM 992 N N . THR A 1 128 ? 9.119 -12.974 -4.569 1.00 98.38 128 THR A N 1
ATOM 993 C CA . THR A 1 128 ? 8.377 -11.787 -5.021 1.00 98.38 128 THR A CA 1
ATOM 994 C C . THR A 1 128 ? 8.222 -11.772 -6.541 1.00 98.38 128 THR A C 1
ATOM 996 O O . THR A 1 128 ? 9.033 -12.355 -7.264 1.00 98.38 128 THR A O 1
ATOM 999 N N . GLU A 1 129 ? 7.175 -11.125 -7.048 1.00 98.69 129 GLU A N 1
ATOM 1000 C CA . GLU A 1 129 ? 6.949 -10.983 -8.486 1.00 98.69 129 GLU A CA 1
ATOM 1001 C C . GLU A 1 129 ? 7.760 -9.806 -9.063 1.00 98.69 129 GLU A C 1
ATOM 1003 O O . GLU A 1 129 ? 7.828 -8.731 -8.464 1.00 98.69 129 GLU A O 1
ATOM 1008 N N . PRO A 1 130 ? 8.350 -9.957 -10.256 1.00 98.69 130 PRO A N 1
ATOM 1009 C CA . PRO A 1 130 ? 9.016 -8.855 -10.938 1.00 98.69 130 PRO A CA 1
ATOM 1010 C C . PRO A 1 130 ? 8.016 -7.906 -11.620 1.00 98.69 130 PRO A C 1
ATOM 1012 O O . PRO A 1 130 ? 7.073 -8.343 -12.291 1.00 98.69 130 PRO A O 1
ATOM 1015 N N . TYR A 1 131 ? 8.277 -6.603 -11.512 1.00 98.75 131 TYR A N 1
ATOM 1016 C CA . TYR A 1 131 ? 7.624 -5.533 -12.268 1.00 98.75 131 TYR A CA 1
ATOM 1017 C C . TYR A 1 131 ? 8.687 -4.728 -13.025 1.00 98.75 131 TYR A C 1
ATOM 1019 O O . TYR A 1 131 ? 9.498 -4.033 -12.420 1.00 98.75 131 TYR A O 1
ATOM 1027 N N . PHE A 1 132 ? 8.705 -4.820 -14.357 1.00 98.88 132 PHE A N 1
ATOM 1028 C CA . PHE A 1 132 ? 9.693 -4.104 -15.165 1.00 98.88 132 PHE A CA 1
ATOM 1029 C C . PHE A 1 132 ? 9.186 -2.765 -15.692 1.00 98.88 132 PHE A C 1
ATOM 1031 O O . PHE A 1 132 ? 8.048 -2.654 -16.133 1.00 98.88 132 PHE A O 1
ATOM 1038 N N . CYS A 1 133 ? 10.057 -1.762 -15.726 1.00 98.56 133 CYS A N 1
ATOM 1039 C CA . CYS A 1 133 ? 9.839 -0.509 -16.439 1.00 98.56 133 CYS A CA 1
ATOM 1040 C C . CYS A 1 133 ? 10.548 -0.548 -17.802 1.00 98.56 133 CYS A C 1
ATOM 1042 O O . CYS A 1 133 ? 11.698 -0.974 -17.887 1.00 98.56 133 CYS A O 1
ATOM 1044 N N . LEU A 1 134 ? 9.872 -0.139 -18.879 1.00 98.69 134 LEU A N 1
ATOM 1045 C CA . LEU A 1 134 ? 10.455 -0.096 -20.224 1.00 98.69 134 LEU A CA 1
ATOM 1046 C C . LEU A 1 134 ? 11.145 1.244 -20.500 1.00 98.69 134 LEU A C 1
ATOM 1048 O O . LEU A 1 134 ? 10.628 2.303 -20.153 1.00 98.69 134 LEU A O 1
ATOM 1052 N N . ASN A 1 135 ? 12.265 1.205 -21.222 1.00 98.31 135 ASN A N 1
ATOM 1053 C CA . ASN A 1 135 ? 12.972 2.404 -21.662 1.00 98.31 135 ASN A CA 1
ATOM 1054 C C . ASN A 1 135 ? 12.166 3.147 -22.746 1.00 98.31 135 ASN A C 1
ATOM 1056 O O . ASN A 1 135 ? 12.164 2.766 -23.919 1.00 98.31 135 ASN A O 1
ATOM 1060 N N . PHE A 1 136 ? 11.474 4.215 -22.344 1.00 97.88 136 PHE A N 1
ATOM 1061 C CA . PHE A 1 136 ? 10.755 5.112 -23.255 1.00 97.88 136 PHE A CA 1
ATOM 1062 C C . PHE A 1 136 ? 11.592 6.296 -23.739 1.00 97.88 136 PHE A C 1
ATOM 1064 O O . PHE A 1 136 ? 11.117 7.000 -24.636 1.00 97.88 136 PHE A O 1
ATOM 1071 N N . GLY A 1 137 ? 12.797 6.473 -23.194 1.00 96.50 137 GLY A N 1
ATOM 1072 C CA . GLY A 1 137 ? 13.719 7.523 -23.586 1.00 96.50 137 GLY A CA 1
ATOM 1073 C C . GLY A 1 137 ? 14.516 7.125 -24.825 1.00 96.50 137 GLY A C 1
ATOM 1074 O O . GLY A 1 137 ? 14.002 7.182 -25.943 1.00 96.50 137 GLY A O 1
ATOM 1075 N N . THR A 1 138 ? 15.756 6.670 -24.641 1.00 97.12 138 THR A N 1
ATOM 1076 C CA . THR A 1 138 ? 16.642 6.244 -25.743 1.00 97.12 138 THR A CA 1
ATOM 1077 C C . THR A 1 138 ? 16.295 4.868 -26.321 1.00 97.12 138 THR A C 1
ATOM 1079 O O . THR A 1 138 ? 16.855 4.468 -27.345 1.00 97.12 138 THR A O 1
ATOM 1082 N N . GLY A 1 139 ? 15.394 4.128 -25.671 1.00 97.31 139 GLY A N 1
ATOM 1083 C CA . GLY A 1 139 ? 14.957 2.797 -26.076 1.00 97.31 139 GLY A CA 1
ATOM 1084 C C . GLY A 1 139 ? 14.009 2.785 -27.280 1.00 97.31 139 GLY A C 1
ATOM 1085 O O . GLY A 1 139 ? 13.380 3.780 -27.656 1.00 97.31 139 GLY A O 1
ATOM 1086 N N . THR A 1 140 ? 13.867 1.605 -27.885 1.00 98.44 140 THR A N 1
ATOM 1087 C CA . THR A 1 140 ? 13.000 1.376 -29.053 1.00 98.44 140 THR A CA 1
ATOM 1088 C C . THR A 1 140 ? 11.951 0.300 -28.783 1.00 98.44 140 THR A C 1
ATOM 1090 O O . THR A 1 140 ? 12.095 -0.513 -27.871 1.00 98.44 140 THR A O 1
ATOM 1093 N N . LEU A 1 141 ? 10.894 0.264 -29.605 1.00 98.62 141 LEU A N 1
ATOM 1094 C CA . LEU A 1 141 ? 9.869 -0.778 -29.498 1.00 98.62 141 LEU A CA 1
ATOM 1095 C C . LEU A 1 141 ? 10.462 -2.176 -29.732 1.00 98.62 141 LEU A C 1
ATOM 1097 O O . LEU A 1 141 ? 10.112 -3.109 -29.017 1.00 98.62 141 LEU A O 1
ATOM 1101 N N . ASP A 1 142 ? 11.379 -2.312 -30.692 1.00 98.56 142 ASP A N 1
ATOM 1102 C CA . ASP A 1 142 ? 12.052 -3.584 -30.974 1.00 98.56 142 ASP A CA 1
ATOM 1103 C C . ASP A 1 142 ? 12.842 -4.076 -29.757 1.00 98.56 142 ASP A C 1
ATOM 1105 O O . ASP A 1 142 ? 12.798 -5.260 -29.420 1.00 98.56 142 ASP A O 1
ATOM 1109 N N . GLU A 1 143 ? 13.509 -3.162 -29.050 1.00 98.44 143 GLU A N 1
ATOM 1110 C CA . GLU A 1 143 ? 14.226 -3.486 -27.820 1.00 98.44 143 GLU A CA 1
ATOM 1111 C C . GLU A 1 143 ? 13.274 -3.963 -26.711 1.00 98.44 143 GLU A C 1
ATOM 1113 O O . GLU A 1 143 ? 13.547 -4.981 -26.069 1.00 98.44 143 GLU A O 1
ATOM 1118 N N . ALA A 1 144 ? 12.139 -3.282 -26.524 1.00 98.75 144 ALA A N 1
ATOM 1119 C CA . ALA A 1 144 ? 11.123 -3.662 -25.544 1.00 98.75 144 ALA A CA 1
ATOM 1120 C C . ALA A 1 144 ? 10.500 -5.037 -25.846 1.00 98.75 144 ALA A C 1
ATOM 1122 O O . ALA A 1 144 ? 10.393 -5.882 -24.957 1.00 98.75 144 ALA A O 1
ATOM 1123 N N . LEU A 1 145 ? 10.133 -5.295 -27.107 1.00 98.81 145 LEU A N 1
ATOM 1124 C CA . LEU A 1 145 ? 9.624 -6.599 -27.542 1.00 98.81 145 LEU A CA 1
ATOM 1125 C C . LEU A 1 145 ? 10.672 -7.697 -27.345 1.00 98.81 145 LEU A C 1
ATOM 1127 O O . LEU A 1 145 ? 10.335 -8.785 -26.881 1.00 98.81 145 LEU A O 1
ATOM 1131 N N . GLY A 1 146 ? 11.941 -7.401 -27.638 1.00 98.81 146 GLY A N 1
ATOM 1132 C CA . GLY A 1 146 ? 13.047 -8.319 -27.402 1.00 98.81 146 GLY A CA 1
ATOM 1133 C C . GLY A 1 146 ? 13.214 -8.677 -25.926 1.00 98.81 146 GLY A C 1
ATOM 1134 O O . GLY A 1 146 ? 13.436 -9.845 -25.607 1.00 98.81 146 GLY A O 1
ATOM 1135 N N . TRP A 1 147 ? 13.041 -7.713 -25.019 1.00 98.81 147 TRP A N 1
ATOM 1136 C CA . TRP A 1 147 ? 13.132 -7.963 -23.580 1.00 98.81 147 TRP A CA 1
ATOM 1137 C C . TRP A 1 147 ? 11.989 -8.842 -23.065 1.00 98.81 147 TRP A C 1
ATOM 1139 O O . TRP A 1 147 ? 12.215 -9.795 -22.316 1.00 98.81 147 TRP A O 1
ATOM 1149 N N . ILE A 1 148 ? 10.762 -8.575 -23.517 1.00 98.81 148 ILE A N 1
ATOM 1150 C CA . ILE A 1 148 ? 9.589 -9.386 -23.170 1.00 98.81 148 ILE A CA 1
ATOM 1151 C C . ILE A 1 148 ? 9.735 -10.797 -23.748 1.00 98.81 148 ILE A C 1
ATOM 1153 O O . ILE A 1 148 ? 9.484 -11.778 -23.050 1.00 98.81 148 ILE A O 1
ATOM 1157 N N . GLU A 1 149 ? 10.208 -10.936 -24.990 1.00 98.75 149 GLU A N 1
ATOM 1158 C CA . GLU A 1 149 ? 10.498 -12.238 -25.594 1.00 98.75 149 GLU A CA 1
ATOM 1159 C C . GLU A 1 149 ? 11.572 -12.995 -24.798 1.00 98.75 149 GLU A C 1
ATOM 1161 O O . GLU A 1 149 ? 11.382 -14.175 -24.486 1.00 98.75 149 GLU A O 1
ATOM 1166 N N . TYR A 1 150 ? 12.669 -12.322 -24.434 1.00 98.88 150 TYR A N 1
ATOM 1167 C CA . TYR A 1 150 ? 13.724 -12.881 -23.590 1.00 98.88 150 TYR A CA 1
ATOM 1168 C C . TYR A 1 150 ? 13.140 -13.428 -22.290 1.00 98.88 150 TYR A C 1
ATOM 1170 O O . TYR A 1 150 ? 13.430 -14.566 -21.925 1.00 98.88 150 TYR A O 1
ATOM 1178 N N . CYS A 1 151 ? 12.268 -12.667 -21.627 1.00 98.75 151 CYS A N 1
ATOM 1179 C CA . CYS A 1 151 ? 11.695 -13.047 -20.341 1.00 98.75 151 CYS A CA 1
ATOM 1180 C C . CYS A 1 151 ? 10.633 -14.151 -20.450 1.00 98.75 151 CYS A C 1
ATOM 1182 O O . CYS A 1 151 ? 10.652 -15.090 -19.654 1.00 98.75 151 CYS A O 1
ATOM 1184 N N . ASN A 1 152 ? 9.734 -14.083 -21.434 1.00 98.56 152 ASN A N 1
ATOM 1185 C CA . ASN A 1 152 ? 8.469 -14.829 -21.402 1.00 98.56 152 ASN A CA 1
ATOM 1186 C C . ASN A 1 152 ? 8.320 -15.878 -22.511 1.00 98.56 152 ASN A C 1
ATOM 1188 O O . ASN A 1 152 ? 7.545 -16.823 -22.366 1.00 98.56 152 ASN A O 1
ATOM 1192 N N . SER A 1 153 ? 9.061 -15.777 -23.618 1.00 97.94 153 SER A N 1
ATOM 1193 C CA . SER A 1 153 ? 8.856 -16.692 -24.745 1.00 97.94 153 SER A CA 1
ATOM 1194 C C . SER A 1 153 ? 9.471 -18.071 -24.487 1.00 97.94 153 SER A C 1
ATOM 1196 O O . SER A 1 153 ? 10.641 -18.219 -24.110 1.00 97.94 153 SER A O 1
ATOM 1198 N N . ASN A 1 154 ? 8.679 -19.113 -24.745 1.00 96.75 154 ASN A N 1
ATOM 1199 C CA . ASN A 1 154 ? 9.127 -20.504 -24.825 1.00 96.75 154 ASN A CA 1
ATOM 1200 C C . ASN A 1 154 ? 9.353 -20.973 -26.274 1.00 96.75 154 ASN A C 1
ATOM 1202 O O . ASN A 1 154 ? 9.729 -22.126 -26.488 1.00 96.75 154 ASN A O 1
ATOM 1206 N N . LYS A 1 155 ? 9.163 -20.101 -27.270 1.00 97.06 155 LYS A N 1
ATOM 1207 C CA . LYS A 1 155 ? 9.317 -20.442 -28.689 1.00 97.06 155 LYS A CA 1
ATOM 1208 C C . LYS A 1 155 ? 10.794 -20.594 -29.070 1.00 97.06 155 LYS A C 1
ATOM 1210 O O . LYS A 1 155 ? 11.697 -20.262 -28.297 1.00 97.06 155 LYS A O 1
ATOM 1215 N N . ASP A 1 156 ? 11.042 -21.129 -30.260 1.00 97.81 156 ASP A N 1
ATOM 1216 C CA . ASP A 1 156 ? 12.373 -21.174 -30.872 1.00 97.81 156 ASP A CA 1
ATOM 1217 C C . ASP A 1 156 ? 12.644 -19.858 -31.617 1.00 97.81 156 ASP A C 1
ATOM 1219 O O . ASP A 1 156 ? 12.501 -19.755 -32.834 1.00 97.81 156 ASP A O 1
ATOM 1223 N N . THR A 1 157 ? 12.918 -18.806 -30.848 1.00 98.06 157 THR A N 1
ATOM 1224 C CA . THR A 1 157 ? 13.116 -17.435 -31.338 1.00 98.06 157 THR A CA 1
ATOM 1225 C C . THR A 1 157 ? 14.394 -16.836 -30.754 1.00 98.06 157 THR A C 1
ATOM 1227 O O . THR A 1 157 ? 14.969 -17.378 -29.806 1.00 98.06 157 THR A O 1
ATOM 1230 N N . HIS A 1 158 ? 14.893 -15.754 -31.358 1.00 98.38 158 HIS A N 1
ATOM 1231 C CA . HIS A 1 158 ? 16.231 -15.226 -31.084 1.00 98.38 158 HIS A CA 1
ATOM 1232 C C . HIS A 1 158 ? 16.472 -14.919 -29.598 1.00 98.38 158 HIS A C 1
ATOM 1234 O O . HIS A 1 158 ? 17.430 -15.440 -29.024 1.00 98.38 158 HIS A O 1
ATOM 1240 N N . TYR A 1 159 ? 15.606 -14.128 -28.959 1.00 98.62 159 TYR A N 1
ATOM 1241 C CA . TYR A 1 159 ? 15.813 -13.690 -27.578 1.00 98.62 159 TYR A CA 1
ATOM 1242 C C . TYR A 1 159 ? 15.477 -14.789 -26.565 1.00 98.62 159 TYR A C 1
ATOM 1244 O O . TYR A 1 159 ? 16.183 -14.938 -25.568 1.00 98.62 159 TYR A O 1
ATOM 1252 N N . ALA A 1 160 ? 14.494 -15.650 -26.852 1.00 98.56 160 ALA A N 1
ATOM 1253 C CA . ALA A 1 160 ? 14.267 -16.859 -26.053 1.00 98.56 160 ALA A CA 1
ATOM 1254 C C . ALA A 1 160 ? 15.495 -17.790 -26.062 1.00 98.56 160 ALA A C 1
ATOM 1256 O O . ALA A 1 160 ? 15.895 -18.323 -25.026 1.00 98.56 160 ALA A O 1
ATOM 1257 N N . ASN A 1 161 ? 16.134 -17.969 -27.221 1.00 98.69 161 ASN A N 1
ATOM 1258 C CA . ASN A 1 161 ? 17.367 -18.747 -27.340 1.00 98.69 161 ASN A CA 1
ATOM 1259 C C . ASN A 1 161 ? 18.565 -18.059 -26.686 1.00 98.69 161 ASN A C 1
ATOM 1261 O O . ASN A 1 161 ? 19.427 -18.747 -26.137 1.00 98.69 161 ASN A O 1
ATOM 1265 N N . LEU A 1 162 ? 18.608 -16.726 -26.691 1.00 98.62 162 LEU A N 1
ATOM 1266 C CA . LEU A 1 162 ? 19.612 -15.964 -25.957 1.00 98.62 162 LEU A CA 1
ATOM 1267 C C . LEU A 1 162 ? 19.505 -16.230 -24.447 1.00 98.62 162 LEU A C 1
ATOM 1269 O O . LEU A 1 162 ? 20.507 -16.590 -23.834 1.00 98.62 162 LEU A O 1
ATOM 1273 N N . ARG A 1 163 ? 18.292 -16.200 -23.873 1.00 98.56 163 ARG A N 1
ATOM 1274 C CA . ARG A 1 163 ? 18.043 -16.577 -22.467 1.00 98.56 163 ARG A CA 1
ATOM 1275 C C . ARG A 1 163 ? 18.538 -17.995 -22.166 1.00 98.56 163 ARG A C 1
ATOM 1277 O O . ARG A 1 163 ? 19.268 -18.220 -21.199 1.00 98.56 163 ARG A O 1
ATOM 1284 N N . ARG A 1 164 ? 18.208 -18.960 -23.036 1.00 98.44 164 ARG A N 1
ATOM 1285 C CA . ARG A 1 164 ? 18.676 -20.357 -22.915 1.00 98.44 164 ARG A CA 1
ATOM 1286 C C . ARG A 1 164 ? 20.199 -20.449 -22.929 1.00 98.44 164 ARG A C 1
ATOM 1288 O O . ARG A 1 164 ? 20.768 -21.186 -22.125 1.00 98.44 164 ARG A O 1
ATOM 1295 N N . LYS A 1 165 ? 20.856 -19.695 -23.815 1.00 98.25 165 LYS A N 1
ATOM 1296 C CA . LYS A 1 165 ? 22.320 -19.611 -23.908 1.00 98.25 165 LYS A CA 1
ATOM 1297 C C . LYS A 1 165 ? 22.936 -19.010 -22.641 1.00 98.25 165 LYS A C 1
ATOM 1299 O O . LYS A 1 165 ? 24.007 -19.451 -22.239 1.00 98.25 165 LYS A O 1
ATOM 1304 N N . HIS A 1 166 ? 22.260 -18.060 -22.000 1.00 97.62 166 HIS A N 1
ATOM 1305 C CA . HIS A 1 166 ? 22.683 -17.453 -20.732 1.00 97.62 166 HIS A CA 1
ATOM 1306 C C . HIS A 1 166 ? 22.406 -18.332 -19.501 1.00 97.62 166 HIS A C 1
ATOM 1308 O O . HIS A 1 166 ? 22.705 -17.937 -18.381 1.00 97.62 166 HIS A O 1
ATOM 1314 N N . GLY A 1 167 ? 21.899 -19.554 -19.697 1.00 95.62 167 GLY A N 1
ATOM 1315 C CA . GLY A 1 167 ? 21.764 -20.561 -18.644 1.00 95.62 167 GLY A CA 1
ATOM 1316 C C . GLY A 1 167 ? 20.339 -20.756 -18.134 1.00 95.62 167 GLY A C 1
ATOM 1317 O O . GLY A 1 167 ? 20.095 -21.702 -17.383 1.00 95.62 167 GLY A O 1
ATOM 1318 N N . ARG A 1 168 ? 19.369 -19.949 -18.584 1.00 96.38 168 ARG A N 1
ATOM 1319 C CA . ARG A 1 168 ? 17.964 -20.078 -18.182 1.00 96.38 168 ARG A CA 1
ATOM 1320 C C . ARG A 1 168 ? 17.111 -20.698 -19.294 1.00 96.38 168 ARG A C 1
ATOM 1322 O O . ARG A 1 168 ? 16.735 -20.050 -20.269 1.00 96.38 168 ARG A O 1
ATOM 1329 N N . LYS A 1 169 ? 16.760 -21.980 -19.132 1.00 96.81 169 LYS A N 1
ATOM 1330 C CA . LYS A 1 169 ? 15.961 -22.720 -20.128 1.00 96.81 169 LYS A CA 1
ATOM 1331 C C . LYS A 1 169 ? 14.501 -22.262 -20.187 1.00 96.81 169 LYS A C 1
ATOM 1333 O O . LYS A 1 169 ? 14.016 -21.873 -21.254 1.00 96.81 169 LYS A O 1
ATOM 1338 N N . GLU A 1 170 ? 13.837 -22.285 -19.039 1.00 97.75 170 GLU A N 1
ATOM 1339 C CA . GLU A 1 170 ? 12.420 -21.946 -18.910 1.00 97.75 170 GLU A CA 1
ATOM 1340 C C . GLU A 1 170 ? 12.196 -20.429 -18.892 1.00 97.75 170 GLU A C 1
ATOM 1342 O O . GLU A 1 170 ? 13.044 -19.704 -18.362 1.00 97.75 170 GLU A O 1
ATOM 1347 N N . PRO A 1 171 ? 11.074 -19.931 -19.438 1.00 98.00 171 PRO A N 1
ATOM 1348 C CA . PRO A 1 171 ? 10.677 -18.540 -19.263 1.00 98.00 171 PRO A CA 1
ATOM 1349 C C . PRO A 1 171 ? 10.573 -18.134 -17.787 1.00 98.00 171 PRO A C 1
ATOM 1351 O O . PRO A 1 171 ? 10.299 -18.956 -16.911 1.00 98.00 171 PRO A O 1
ATOM 1354 N N . TYR A 1 172 ? 10.771 -16.848 -17.522 1.00 98.12 172 TYR A N 1
ATOM 1355 C CA . TYR A 1 172 ? 10.547 -16.233 -16.216 1.00 98.12 172 TYR A CA 1
ATOM 1356 C C . TYR A 1 172 ? 9.070 -15.880 -15.983 1.00 98.12 172 TYR A C 1
ATOM 1358 O O . TYR A 1 172 ? 8.636 -15.873 -14.838 1.00 98.12 172 TYR A O 1
ATOM 1366 N N . ASN A 1 173 ? 8.289 -15.665 -17.053 1.00 97.81 173 ASN A N 1
ATOM 1367 C CA . ASN A 1 173 ? 6.860 -15.311 -17.005 1.00 97.81 173 ASN A CA 1
ATOM 1368 C C . ASN A 1 173 ? 6.581 -14.001 -16.245 1.00 97.81 173 ASN A C 1
ATOM 1370 O O . ASN A 1 173 ? 5.694 -13.935 -15.395 1.00 97.81 173 ASN A O 1
ATOM 1374 N N . VAL A 1 174 ? 7.343 -12.954 -16.560 1.00 98.69 174 VAL A N 1
ATOM 1375 C CA . VAL A 1 174 ? 7.189 -11.620 -15.973 1.00 98.69 174 VAL A CA 1
ATOM 1376 C C . VAL A 1 174 ? 5.851 -11.022 -16.385 1.00 98.69 174 VAL A C 1
ATOM 1378 O O . VAL A 1 174 ? 5.568 -10.860 -17.577 1.00 98.69 174 VAL A O 1
ATOM 1381 N N . LYS A 1 175 ? 5.038 -10.675 -15.385 1.00 98.44 175 LYS A N 1
ATOM 1382 C CA . LYS A 1 175 ? 3.653 -10.242 -15.581 1.00 98.44 175 LYS A CA 1
ATOM 1383 C C . LYS A 1 175 ? 3.535 -8.740 -15.789 1.00 98.44 175 LYS A C 1
ATOM 1385 O O . LYS A 1 175 ? 2.827 -8.339 -16.702 1.00 98.44 175 LYS A O 1
ATOM 1390 N N . TYR A 1 176 ? 4.182 -7.920 -14.966 1.00 98.88 176 TYR A N 1
ATOM 1391 C CA . TYR A 1 176 ? 3.928 -6.477 -14.918 1.00 98.88 176 TYR A CA 1
ATOM 1392 C C . TYR A 1 176 ? 4.978 -5.687 -15.698 1.00 98.88 176 TYR A C 1
ATOM 1394 O O . TYR A 1 176 ? 6.176 -5.886 -15.492 1.00 98.88 176 TYR A O 1
ATOM 1402 N N . TRP A 1 177 ? 4.520 -4.784 -16.569 1.00 98.88 177 TRP A N 1
ATOM 1403 C CA . TRP A 1 177 ? 5.379 -3.958 -17.418 1.00 98.88 177 TRP A CA 1
ATOM 1404 C C . TRP A 1 177 ? 4.873 -2.510 -17.506 1.00 98.88 177 TRP A C 1
ATOM 1406 O O . TRP A 1 177 ? 3.749 -2.258 -17.951 1.00 98.88 177 TRP A O 1
ATOM 1416 N N . ALA A 1 178 ? 5.716 -1.557 -17.113 1.00 98.75 178 ALA A N 1
ATOM 1417 C CA . ALA A 1 178 ? 5.454 -0.126 -17.183 1.00 98.75 178 ALA A CA 1
ATOM 1418 C C . ALA A 1 178 ? 5.845 0.406 -18.557 1.00 98.75 178 ALA A C 1
ATOM 1420 O O . ALA A 1 178 ? 6.926 0.117 -19.078 1.00 98.75 178 ALA A O 1
ATOM 1421 N N . LEU A 1 179 ? 4.977 1.226 -19.133 1.00 98.62 179 LEU A N 1
ATOM 1422 C CA . LEU A 1 179 ? 5.210 1.916 -20.390 1.00 98.62 179 LEU A CA 1
ATOM 1423 C C . LEU A 1 179 ? 5.954 3.233 -20.123 1.00 98.62 179 LEU A C 1
ATOM 1425 O O . LEU A 1 179 ? 5.378 4.306 -20.295 1.00 98.62 179 LEU A O 1
ATOM 1429 N N . GLY A 1 180 ? 7.215 3.142 -19.697 1.00 97.44 180 GLY A N 1
ATOM 1430 C CA . GLY A 1 180 ? 8.064 4.295 -19.381 1.00 97.44 180 GLY A CA 1
ATOM 1431 C C . GLY A 1 180 ? 8.005 4.745 -17.921 1.00 97.44 180 GLY A C 1
ATOM 1432 O O . GLY A 1 180 ? 7.193 4.253 -17.140 1.00 97.44 180 GLY A O 1
ATOM 1433 N N . ASN A 1 181 ? 8.872 5.701 -17.580 1.00 97.94 181 ASN A N 1
ATOM 1434 C CA . ASN A 1 181 ? 8.945 6.343 -16.271 1.00 97.94 181 ASN A CA 1
ATOM 1435 C C . ASN A 1 181 ? 8.897 7.866 -16.409 1.00 97.94 181 ASN A C 1
ATOM 1437 O O . ASN A 1 181 ? 9.671 8.403 -17.193 1.00 97.94 181 ASN A O 1
ATOM 1441 N N . GLU A 1 182 ? 8.034 8.526 -15.632 1.00 96.81 182 GLU A N 1
ATOM 1442 C CA . GLU A 1 182 ? 7.910 9.987 -15.475 1.00 96.81 182 GLU A CA 1
ATOM 1443 C C . GLU A 1 182 ? 8.180 10.827 -16.728 1.00 96.81 182 GLU A C 1
ATOM 1445 O O . GLU A 1 182 ? 8.715 11.927 -16.641 1.00 96.81 182 GLU A O 1
ATOM 1450 N N . VAL A 1 183 ? 7.813 10.342 -17.917 1.00 96.12 183 VAL A N 1
ATOM 1451 C CA . VAL A 1 183 ? 8.267 10.927 -19.194 1.00 96.12 183 VAL A CA 1
ATOM 1452 C C . VAL A 1 183 ? 7.791 12.372 -19.412 1.00 96.12 183 VAL A C 1
ATOM 1454 O O . VAL A 1 183 ? 8.205 13.028 -20.362 1.00 96.12 183 VAL A O 1
ATOM 1457 N N . TRP A 1 184 ? 6.900 12.860 -18.552 1.00 96.62 184 TRP A N 1
ATOM 1458 C CA . TRP A 1 184 ? 6.420 14.234 -18.479 1.00 96.62 184 TRP A CA 1
ATOM 1459 C C . TRP A 1 184 ? 7.415 15.194 -17.804 1.00 96.62 184 TRP A C 1
ATOM 1461 O O . TRP A 1 184 ? 7.385 16.392 -18.090 1.00 96.62 184 TRP A O 1
ATOM 1471 N N . GLY A 1 185 ? 8.275 14.695 -16.913 1.00 96.00 185 GLY A N 1
ATOM 1472 C CA . GLY A 1 185 ? 9.152 15.493 -16.063 1.00 96.00 185 GLY A CA 1
ATOM 1473 C C . GLY A 1 185 ? 10.325 16.100 -16.840 1.00 96.00 185 GLY A C 1
ATOM 1474 O O . GLY A 1 185 ? 10.986 15.391 -17.595 1.00 96.00 185 GLY A O 1
ATOM 1475 N N . PRO A 1 186 ? 10.655 17.393 -16.658 1.00 95.06 186 PRO A N 1
ATOM 1476 C CA . PRO A 1 186 ? 11.741 18.053 -17.394 1.00 95.06 186 PRO A CA 1
ATOM 1477 C C . PRO A 1 186 ? 13.144 17.496 -17.097 1.00 95.06 186 PRO A C 1
ATOM 1479 O O . PRO A 1 186 ? 14.083 17.809 -17.824 1.00 95.06 186 PRO A O 1
ATOM 1482 N N . TRP A 1 187 ? 13.301 16.701 -16.034 1.00 93.50 187 TRP A N 1
ATOM 1483 C CA . TRP A 1 187 ? 14.536 15.981 -15.708 1.00 93.50 187 TRP A CA 1
ATOM 1484 C C . TRP A 1 187 ? 14.707 14.681 -16.504 1.00 93.50 187 TRP A C 1
ATOM 1486 O O . TRP A 1 187 ? 15.822 14.168 -16.581 1.00 93.50 187 TRP A O 1
ATOM 1496 N N . GLN A 1 188 ? 13.635 14.135 -17.088 1.00 95.62 188 GLN A N 1
ATOM 1497 C CA . GLN A 1 188 ? 13.709 12.891 -17.845 1.00 95.62 188 GLN A CA 1
ATOM 1498 C C . GLN A 1 188 ? 14.470 13.066 -19.158 1.00 95.62 188 GLN A C 1
ATOM 1500 O O . GLN A 1 188 ? 14.234 13.997 -19.934 1.00 95.62 188 GLN A O 1
ATOM 1505 N N . VAL A 1 189 ? 15.346 12.104 -19.450 1.00 95.31 189 VAL A N 1
ATOM 1506 C CA . VAL A 1 189 ? 15.951 11.982 -20.777 1.00 95.31 189 VAL A CA 1
ATOM 1507 C C . VAL A 1 189 ? 14.848 11.652 -21.781 1.00 95.31 189 VAL A C 1
ATOM 1509 O O . VAL A 1 189 ? 14.064 10.736 -21.548 1.00 95.31 189 VAL A O 1
ATOM 1512 N N . GLU A 1 190 ? 14.813 12.385 -22.902 1.00 95.44 190 GLU A N 1
ATOM 1513 C CA . GLU A 1 190 ? 13.767 12.252 -23.934 1.00 95.44 190 GLU A CA 1
ATOM 1514 C C . GLU A 1 190 ? 12.351 12.534 -23.384 1.00 95.44 190 GLU A C 1
ATOM 1516 O O . GLU A 1 190 ? 11.384 11.832 -23.688 1.00 95.44 190 GLU A O 1
ATOM 1521 N N . GLN A 1 191 ? 12.232 13.598 -22.577 1.00 96.69 191 GLN A N 1
ATOM 1522 C CA . GLN A 1 191 ? 10.957 14.140 -22.095 1.00 96.69 191 GLN A CA 1
ATOM 1523 C C . GLN A 1 191 ? 9.941 14.324 -23.237 1.00 96.69 191 GLN A C 1
ATOM 1525 O O . GLN A 1 191 ? 10.258 14.840 -24.311 1.00 96.69 191 GLN A O 1
ATOM 1530 N N . MET A 1 192 ? 8.692 13.924 -22.989 1.00 97.75 192 MET A N 1
ATOM 1531 C CA . MET A 1 192 ? 7.601 13.937 -23.963 1.00 97.75 192 MET A CA 1
ATOM 1532 C C . MET A 1 192 ? 6.464 14.865 -23.548 1.00 97.75 192 MET A C 1
ATOM 1534 O O . MET A 1 192 ? 6.211 15.119 -22.370 1.00 97.75 192 MET A O 1
ATOM 1538 N N . THR A 1 193 ? 5.715 15.325 -24.550 1.00 98.38 193 THR A N 1
ATOM 1539 C CA . THR A 1 193 ? 4.366 15.859 -24.339 1.00 98.38 193 THR A CA 1
ATOM 1540 C C . THR A 1 193 ? 3.389 14.716 -24.049 1.00 98.38 193 THR A C 1
ATOM 1542 O O . THR A 1 193 ? 3.628 13.565 -24.430 1.00 98.38 193 THR A O 1
ATOM 1545 N N . LYS A 1 194 ? 2.251 15.020 -23.412 1.00 98.50 194 LYS A N 1
ATOM 1546 C CA . LYS A 1 194 ? 1.205 14.016 -23.147 1.00 98.50 194 LYS A CA 1
ATOM 1547 C C . LYS A 1 194 ? 0.649 13.413 -24.435 1.00 98.50 194 LYS A C 1
ATOM 1549 O O . LYS A 1 194 ? 0.349 12.222 -24.470 1.00 98.50 194 LYS A O 1
ATOM 1554 N N . GLU A 1 195 ? 0.560 14.210 -25.501 1.00 98.62 195 GLU A N 1
ATOM 1555 C CA . GLU A 1 195 ? 0.098 13.771 -26.815 1.00 98.62 195 GLU A CA 1
ATOM 1556 C C . GLU A 1 195 ? 1.072 12.781 -27.462 1.00 98.62 195 GLU A C 1
ATOM 1558 O O . GLU A 1 195 ? 0.639 11.787 -28.052 1.00 98.62 195 GLU A O 1
ATOM 1563 N N . ASP A 1 196 ? 2.378 13.035 -27.375 1.00 98.44 196 ASP A N 1
ATOM 1564 C CA . ASP A 1 196 ? 3.394 12.155 -27.959 1.00 98.44 196 ASP A CA 1
ATOM 1565 C C . ASP A 1 196 ? 3.536 10.863 -27.158 1.00 98.44 196 ASP A C 1
ATOM 1567 O O . ASP A 1 196 ? 3.563 9.774 -27.744 1.00 98.44 196 ASP A O 1
ATOM 1571 N N . TYR A 1 197 ? 3.512 10.965 -25.827 1.00 98.75 197 TYR A N 1
ATOM 1572 C CA . TYR A 1 197 ? 3.509 9.799 -24.958 1.00 98.75 197 TYR A CA 1
ATOM 1573 C C . TYR A 1 197 ? 2.288 8.913 -25.199 1.00 98.75 197 TYR A C 1
ATOM 1575 O O . TYR A 1 197 ? 2.451 7.725 -25.469 1.00 98.75 197 TYR A O 1
ATOM 1583 N N . ALA A 1 198 ? 1.070 9.466 -25.173 1.00 98.69 198 ALA A N 1
ATOM 1584 C CA . ALA A 1 198 ? -0.147 8.677 -25.347 1.00 98.69 198 ALA A CA 1
ATOM 1585 C C . ALA A 1 198 ? -0.165 7.939 -26.697 1.00 98.69 198 ALA A C 1
ATOM 1587 O O . ALA A 1 198 ? -0.504 6.754 -26.761 1.00 98.69 198 ALA A O 1
ATOM 1588 N N . LYS A 1 199 ? 0.281 8.598 -27.778 1.00 98.38 199 LYS A N 1
ATOM 1589 C CA . LYS A 1 199 ? 0.448 7.953 -29.091 1.00 98.38 199 LYS A CA 1
ATOM 1590 C C . LYS A 1 199 ? 1.457 6.805 -29.028 1.00 98.38 199 LYS A C 1
ATOM 1592 O O . LYS A 1 199 ? 1.144 5.713 -29.505 1.00 98.38 199 LYS A O 1
ATOM 1597 N N . LYS A 1 200 ? 2.648 7.032 -28.459 1.00 98.50 200 LYS A N 1
ATOM 1598 C CA . LYS A 1 200 ? 3.721 6.024 -28.364 1.00 98.50 200 LYS A CA 1
ATOM 1599 C C . LYS A 1 200 ? 3.287 4.841 -27.496 1.00 98.50 200 LYS A C 1
ATOM 1601 O O . LYS A 1 200 ? 3.310 3.706 -27.971 1.00 98.50 200 LYS A O 1
ATOM 1606 N N . ALA A 1 201 ? 2.817 5.106 -26.279 1.00 98.62 201 ALA A N 1
ATOM 1607 C CA . ALA A 1 201 ? 2.378 4.109 -25.306 1.00 98.62 201 ALA A CA 1
ATOM 1608 C C . ALA A 1 201 ? 1.270 3.211 -25.866 1.00 98.62 201 ALA A C 1
ATOM 1610 O O . ALA A 1 201 ? 1.360 1.988 -25.770 1.00 98.62 201 ALA A O 1
ATOM 1611 N N . TYR A 1 202 ? 0.267 3.791 -26.531 1.00 98.00 202 TYR A N 1
ATOM 1612 C CA . TYR A 1 202 ? -0.814 3.015 -27.134 1.00 98.00 202 TYR A CA 1
ATOM 1613 C C . TYR A 1 202 ? -0.317 2.078 -28.249 1.00 98.00 202 TYR A C 1
ATOM 1615 O O . TYR A 1 202 ? -0.739 0.923 -28.310 1.00 98.00 202 TYR A O 1
ATOM 1623 N N . GLN A 1 203 ? 0.603 2.526 -29.113 1.00 97.19 203 GLN A N 1
ATOM 1624 C CA . GLN A 1 203 ? 1.171 1.660 -30.159 1.00 97.19 203 GLN A CA 1
ATOM 1625 C C . GLN A 1 203 ? 2.073 0.563 -29.584 1.00 97.19 203 GLN A C 1
ATOM 1627 O O . GLN A 1 203 ? 2.000 -0.583 -30.032 1.00 97.19 203 GLN A O 1
ATOM 1632 N N . TRP A 1 204 ? 2.877 0.883 -28.569 1.00 98.25 204 TRP A N 1
ATOM 1633 C CA . TRP A 1 204 ? 3.707 -0.105 -27.880 1.00 98.25 204 TRP A CA 1
ATOM 1634 C C . TRP A 1 204 ? 2.838 -1.168 -27.210 1.00 98.25 204 TRP A C 1
ATOM 1636 O O . TRP A 1 204 ? 3.074 -2.358 -27.404 1.00 98.25 204 TRP A O 1
ATOM 1646 N N . ALA A 1 205 ? 1.767 -0.763 -26.522 1.00 97.94 205 ALA A N 1
ATOM 1647 C CA . ALA A 1 205 ? 0.839 -1.683 -25.874 1.00 97.94 205 ALA A CA 1
ATOM 1648 C C . ALA A 1 205 ? 0.220 -2.694 -26.853 1.00 97.94 205 ALA A C 1
ATOM 1650 O O . ALA A 1 205 ? 0.126 -3.878 -26.531 1.00 97.94 205 ALA A O 1
ATOM 1651 N N . LYS A 1 206 ? -0.151 -2.265 -28.070 1.00 95.81 206 LYS A N 1
ATOM 1652 C CA . LYS A 1 206 ? -0.645 -3.176 -29.121 1.00 95.81 206 LYS A CA 1
ATOM 1653 C C . LYS A 1 206 ? 0.387 -4.228 -29.495 1.00 95.81 206 LYS A C 1
ATOM 1655 O O . LYS A 1 206 ? 0.077 -5.414 -29.500 1.00 95.81 206 LYS A O 1
ATOM 1660 N N . ALA A 1 207 ? 1.599 -3.791 -29.826 1.00 96.62 207 ALA A N 1
ATOM 1661 C CA . ALA A 1 207 ? 2.660 -4.691 -30.256 1.00 96.62 207 ALA A CA 1
ATOM 1662 C C . ALA A 1 207 ? 3.030 -5.686 -29.147 1.00 96.62 207 ALA A C 1
ATOM 1664 O O . ALA A 1 207 ? 3.170 -6.879 -29.410 1.00 96.62 207 ALA A O 1
ATOM 1665 N N . ILE A 1 208 ? 3.095 -5.212 -27.902 1.00 97.50 208 ILE A N 1
ATOM 1666 C CA . ILE A 1 208 ? 3.375 -6.046 -26.735 1.00 97.50 208 ILE A CA 1
ATOM 1667 C C . ILE A 1 208 ? 2.274 -7.093 -26.531 1.00 97.50 208 ILE A C 1
ATOM 1669 O O . ILE A 1 208 ? 2.587 -8.272 -26.412 1.00 97.50 208 ILE A O 1
ATOM 1673 N N . LYS A 1 209 ? 0.991 -6.712 -26.562 1.00 94.62 209 LYS A N 1
ATOM 1674 C CA . LYS A 1 209 ? -0.123 -7.665 -26.389 1.00 94.62 209 LYS A CA 1
ATOM 1675 C C . LYS A 1 209 ? -0.250 -8.661 -27.550 1.00 94.62 209 LYS A C 1
ATOM 1677 O O . LYS A 1 209 ? -0.731 -9.770 -27.336 1.00 94.62 209 LYS A O 1
ATOM 1682 N N . LEU A 1 210 ? 0.199 -8.303 -28.758 1.00 93.50 210 LEU A N 1
ATOM 1683 C CA . LEU A 1 210 ? 0.311 -9.241 -29.884 1.00 93.50 210 LEU A CA 1
ATOM 1684 C C . LEU A 1 210 ? 1.430 -10.273 -29.674 1.00 93.50 210 LEU A C 1
ATOM 1686 O O . LEU A 1 210 ? 1.289 -11.418 -30.106 1.00 93.50 210 LEU A O 1
ATOM 1690 N N . LEU A 1 211 ? 2.531 -9.880 -29.025 1.00 95.00 211 LEU A N 1
ATOM 1691 C CA . LEU A 1 211 ? 3.628 -10.781 -28.667 1.00 95.00 211 LEU A CA 1
ATOM 1692 C C . LEU A 1 211 ? 3.246 -11.693 -27.492 1.00 95.00 211 LEU A C 1
ATOM 1694 O O . LEU A 1 211 ? 3.412 -12.912 -27.580 1.00 95.00 211 LEU A O 1
ATOM 1698 N N . ASP A 1 212 ? 2.732 -11.099 -26.417 1.00 95.25 212 ASP A N 1
ATOM 1699 C CA . ASP A 1 212 ? 2.330 -11.769 -25.186 1.00 95.25 212 ASP A CA 1
ATOM 1700 C C . ASP A 1 212 ? 1.056 -11.115 -24.610 1.00 95.25 212 ASP A C 1
ATOM 1702 O O . ASP A 1 212 ? 1.124 -10.087 -23.932 1.00 95.25 212 ASP A O 1
ATOM 1706 N N . PRO A 1 213 ? -0.135 -11.691 -24.847 1.00 92.19 213 PRO A N 1
ATOM 1707 C CA . PRO A 1 213 ? -1.387 -11.131 -24.343 1.00 92.19 213 PRO A CA 1
ATOM 1708 C C . PRO A 1 213 ? -1.566 -11.298 -22.825 1.00 92.19 213 PRO A C 1
ATOM 1710 O O . PRO A 1 213 ? -2.511 -10.732 -22.270 1.00 92.19 213 PRO A O 1
ATOM 1713 N N . SER A 1 214 ? -0.709 -12.078 -22.153 1.00 93.38 214 SER A N 1
ATOM 1714 C CA . SER A 1 214 ? -0.839 -12.387 -20.724 1.00 93.38 214 SER A CA 1
ATOM 1715 C C . SER A 1 214 ? -0.277 -11.301 -19.803 1.00 93.38 214 SER A C 1
ATOM 1717 O O . SER A 1 214 ? -0.689 -11.221 -18.643 1.00 93.38 214 SER A O 1
ATOM 1719 N N . VAL A 1 215 ? 0.613 -10.442 -20.313 1.00 97.56 215 VAL A N 1
ATOM 1720 C CA . VAL A 1 215 ? 1.234 -9.374 -19.518 1.00 97.56 215 VAL A CA 1
ATOM 1721 C C . VAL A 1 215 ? 0.216 -8.331 -19.069 1.00 97.56 215 VAL A C 1
ATOM 1723 O O . VAL A 1 215 ? -0.830 -8.140 -19.689 1.00 97.56 215 VAL A O 1
ATOM 1726 N N . LYS A 1 216 ? 0.549 -7.614 -18.004 1.00 98.44 216 LYS A N 1
ATOM 1727 C CA . LYS A 1 216 ? -0.181 -6.486 -17.440 1.00 98.44 216 LYS A CA 1
ATOM 1728 C C . LYS A 1 216 ? 0.573 -5.206 -17.757 1.00 98.44 216 LYS A C 1
ATOM 1730 O O . LYS A 1 216 ? 1.739 -5.089 -17.391 1.00 98.44 216 LYS A O 1
ATOM 1735 N N . LEU A 1 217 ? -0.087 -4.277 -18.448 1.00 98.75 217 LEU A N 1
ATOM 1736 C CA . LEU A 1 217 ? 0.530 -3.017 -18.865 1.00 98.75 217 LEU A CA 1
ATOM 1737 C C . LEU A 1 217 ? 0.076 -1.852 -17.990 1.00 98.75 217 LEU A C 1
ATOM 1739 O O . LEU A 1 217 ? -1.126 -1.673 -17.759 1.00 98.75 217 LEU A O 1
ATOM 1743 N N . ILE A 1 218 ? 1.055 -1.065 -17.548 1.00 98.88 218 ILE A N 1
ATOM 1744 C CA . ILE A 1 218 ? 0.885 0.101 -16.686 1.00 98.88 218 ILE A CA 1
ATOM 1745 C C . ILE A 1 218 ? 1.275 1.354 -17.475 1.00 98.88 218 ILE A C 1
ATOM 1747 O O . ILE A 1 218 ? 2.380 1.435 -18.011 1.00 98.88 218 ILE A O 1
ATOM 1751 N N . LEU A 1 219 ? 0.354 2.311 -17.597 1.00 98.81 219 LEU A N 1
ATOM 1752 C CA . LEU A 1 219 ? 0.643 3.631 -18.170 1.00 98.81 219 LEU A CA 1
ATOM 1753 C C . LEU A 1 219 ? 1.456 4.473 -17.186 1.00 98.81 219 LEU A C 1
ATOM 1755 O O . LEU A 1 219 ? 1.206 4.401 -15.992 1.00 98.81 219 LEU A O 1
ATOM 1759 N N . CYS A 1 220 ? 2.333 5.325 -17.705 1.00 98.31 220 CYS A N 1
ATOM 1760 C CA . CYS A 1 220 ? 3.025 6.370 -16.961 1.00 98.31 220 CYS A CA 1
ATOM 1761 C C . CYS A 1 220 ? 2.072 7.554 -16.744 1.00 98.31 220 CYS A C 1
ATOM 1763 O O . CYS A 1 220 ? 1.799 8.328 -17.672 1.00 98.31 220 CYS A O 1
ATOM 1765 N N . GLY A 1 221 ? 1.551 7.688 -15.531 1.00 98.00 221 GLY A N 1
ATOM 1766 C CA . GLY A 1 221 ? 0.847 8.886 -15.088 1.00 98.00 221 GLY A CA 1
ATOM 1767 C C . GLY A 1 221 ? 1.769 9.908 -14.438 1.00 98.00 221 GLY A C 1
ATOM 1768 O O . GLY A 1 221 ? 2.994 9.810 -14.517 1.00 98.00 221 GLY A O 1
ATOM 1769 N N . GLU A 1 222 ? 1.147 10.920 -13.843 1.00 98.00 222 GLU A N 1
ATOM 1770 C CA . GLU A 1 222 ? 1.805 11.996 -13.102 1.00 98.00 222 GLU A CA 1
ATOM 1771 C C . GLU A 1 222 ? 1.332 11.964 -11.644 1.00 98.00 222 GLU A C 1
ATOM 1773 O O . GLU A 1 222 ? 1.797 11.138 -10.869 1.00 98.00 222 GLU A O 1
ATOM 1778 N N . THR A 1 223 ? 0.372 12.803 -11.257 1.00 97.12 223 THR A N 1
ATOM 1779 C CA . THR A 1 223 ? -0.061 12.967 -9.854 1.00 97.12 223 THR A CA 1
ATOM 1780 C C . THR A 1 223 ? -1.497 12.503 -9.621 1.00 97.12 223 THR A C 1
ATOM 1782 O O . THR A 1 223 ? -2.015 12.592 -8.513 1.00 97.12 223 THR A O 1
ATOM 1785 N N . GLY A 1 224 ? -2.174 12.009 -10.655 1.00 97.50 224 GLY A N 1
ATOM 1786 C CA . GLY A 1 224 ? -3.562 11.554 -10.625 1.00 97.50 224 GLY A CA 1
ATOM 1787 C C . GLY A 1 224 ? -4.606 12.661 -10.792 1.00 97.50 224 GLY A C 1
ATOM 1788 O O . GLY A 1 224 ? -5.772 12.395 -11.084 1.00 97.50 224 GLY A O 1
ATOM 1789 N N . TYR A 1 225 ? -4.205 13.920 -10.637 1.00 96.00 225 TYR A N 1
ATOM 1790 C CA . TYR A 1 225 ? -5.073 15.090 -10.783 1.00 96.00 225 TYR A CA 1
ATOM 1791 C C . TYR A 1 225 ? -4.570 16.076 -11.841 1.00 96.00 225 TYR A C 1
ATOM 1793 O O . TYR A 1 225 ? -5.000 17.233 -11.867 1.00 96.00 225 TYR A O 1
ATOM 1801 N N . SER A 1 226 ? -3.673 15.646 -12.727 1.00 97.50 226 SER A N 1
ATOM 1802 C CA . SER A 1 226 ? -3.083 16.524 -13.726 1.00 97.50 226 SER A CA 1
ATOM 1803 C C . SER A 1 226 ? -3.778 16.445 -15.092 1.00 97.50 226 SER A C 1
ATOM 1805 O O . SER A 1 226 ? -4.552 15.537 -15.412 1.00 97.50 226 SER A O 1
ATOM 1807 N N . SER A 1 227 ? -3.475 17.421 -15.954 1.00 97.81 227 SER A N 1
ATOM 1808 C CA . SER A 1 227 ? -3.941 17.392 -17.346 1.00 97.81 227 SER A CA 1
ATOM 1809 C C . SER A 1 227 ? -3.237 16.326 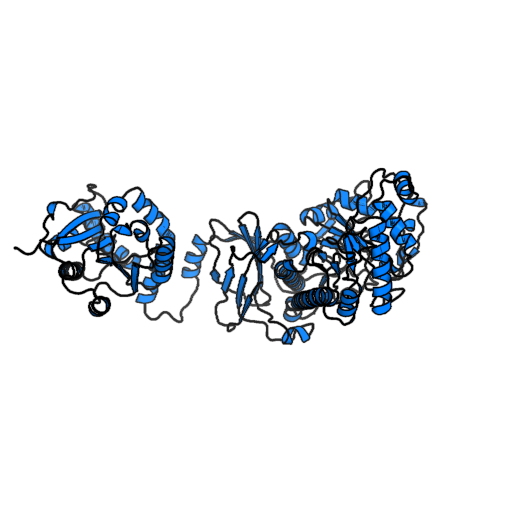-18.198 1.00 97.81 227 SER A C 1
ATOM 1811 O O . SER A 1 227 ? -3.739 16.006 -19.282 1.00 97.81 227 SER A O 1
ATOM 1813 N N . TRP A 1 228 ? -2.082 15.825 -17.742 1.00 98.56 228 TRP A N 1
ATOM 1814 C CA . TRP A 1 228 ? -1.390 14.672 -18.313 1.00 98.56 228 TRP A CA 1
ATOM 1815 C C . TRP A 1 228 ? -2.213 13.414 -18.061 1.00 98.56 228 TRP A C 1
ATOM 1817 O O . TRP A 1 228 ? -2.602 12.754 -19.023 1.00 98.56 228 TRP A O 1
ATOM 1827 N N . ASP A 1 229 ? -2.574 13.157 -16.799 1.00 98.69 229 ASP A N 1
ATOM 1828 C CA . ASP A 1 229 ? -3.345 11.977 -16.397 1.00 98.69 229 ASP A CA 1
ATOM 1829 C C . ASP A 1 229 ? -4.649 11.869 -17.182 1.00 98.69 229 ASP A C 1
ATOM 1831 O O . ASP A 1 229 ? -4.922 10.843 -17.804 1.00 98.69 229 ASP A O 1
ATOM 1835 N N . PHE A 1 230 ? -5.416 12.963 -17.246 1.00 98.69 230 PHE A N 1
ATOM 1836 C CA . PHE A 1 230 ? -6.650 13.003 -18.029 1.00 98.69 230 PHE A CA 1
ATOM 1837 C C . PHE A 1 230 ? -6.423 12.607 -19.493 1.00 98.69 230 PHE A C 1
ATOM 1839 O O . PHE A 1 230 ? -7.142 11.755 -20.015 1.00 98.69 230 PHE A O 1
ATOM 1846 N N . HIS A 1 231 ? -5.428 13.204 -20.156 1.00 98.81 231 HIS A N 1
ATOM 1847 C CA . HIS A 1 231 ? -5.170 12.956 -21.573 1.00 98.81 231 HIS A CA 1
ATOM 1848 C C . HIS A 1 231 ? -4.713 11.516 -21.827 1.00 98.81 231 HIS A C 1
ATOM 1850 O O . HIS A 1 231 ? -5.246 10.843 -22.705 1.00 98.81 231 HIS A O 1
ATOM 1856 N N . VAL A 1 232 ? -3.756 11.027 -21.041 1.00 98.75 232 VAL A N 1
ATOM 1857 C CA . VAL A 1 232 ? -3.179 9.687 -21.191 1.00 98.75 232 VAL A CA 1
ATOM 1858 C C . VAL A 1 232 ? -4.233 8.606 -20.965 1.00 98.75 232 VAL A C 1
ATOM 1860 O O . VAL A 1 232 ? -4.393 7.719 -21.805 1.00 98.75 232 VAL A O 1
ATOM 1863 N N . ILE A 1 233 ? -5.019 8.713 -19.891 1.00 98.75 233 ILE A N 1
ATOM 1864 C CA . ILE A 1 233 ? -6.137 7.804 -19.599 1.00 98.75 233 ILE A CA 1
ATOM 1865 C C . ILE A 1 233 ? -7.142 7.831 -20.754 1.00 98.75 233 ILE A C 1
ATOM 1867 O O . ILE A 1 233 ? -7.517 6.777 -21.280 1.00 98.75 233 ILE A O 1
ATOM 1871 N N . LYS A 1 234 ? -7.554 9.029 -21.182 1.00 98.50 234 LYS A N 1
ATOM 1872 C CA . LYS A 1 234 ? -8.531 9.214 -22.259 1.00 98.50 234 LYS A CA 1
ATOM 1873 C C . LYS A 1 234 ? -8.065 8.597 -23.574 1.00 98.50 234 LYS A C 1
ATOM 1875 O O . LYS A 1 234 ? -8.866 7.976 -24.275 1.00 98.50 234 LYS A O 1
ATOM 1880 N N . GLU A 1 235 ? -6.793 8.742 -23.918 1.00 98.44 235 GLU A N 1
ATOM 1881 C CA . GLU A 1 235 ? -6.276 8.290 -25.203 1.00 98.44 235 GLU A CA 1
ATOM 1882 C C . GLU A 1 235 ? -5.901 6.803 -25.229 1.00 98.44 235 GLU A C 1
ATOM 1884 O O . GLU A 1 235 ? -6.021 6.175 -26.287 1.00 98.44 235 GLU A O 1
ATOM 1889 N N . CYS A 1 236 ? -5.529 6.218 -24.088 1.00 98.25 236 CYS A N 1
ATOM 1890 C CA . CYS A 1 236 ? -5.043 4.840 -24.014 1.00 98.25 236 CYS A CA 1
ATOM 1891 C C . CYS A 1 236 ? -6.094 3.821 -23.535 1.00 98.25 236 CYS A C 1
ATOM 1893 O O . CYS A 1 236 ? -6.015 2.650 -23.917 1.00 98.25 236 CYS A O 1
ATOM 1895 N N . ILE A 1 237 ? -7.101 4.219 -22.744 1.00 97.31 237 ILE A N 1
ATOM 1896 C CA . ILE A 1 237 ? -8.161 3.307 -22.270 1.00 97.31 237 ILE A CA 1
ATOM 1897 C C . ILE A 1 237 ? -9.280 3.230 -23.310 1.00 97.31 237 ILE A C 1
ATOM 1899 O O . ILE A 1 237 ? -10.277 3.950 -23.265 1.00 97.31 237 ILE A O 1
ATOM 1903 N N . LYS A 1 238 ? -9.089 2.344 -24.289 1.00 92.38 238 LYS A N 1
ATOM 1904 C CA . LYS A 1 238 ? -9.989 2.112 -25.429 1.00 92.38 238 LYS A CA 1
ATOM 1905 C C . LYS A 1 238 ? -10.067 0.620 -25.754 1.00 92.38 238 LYS A C 1
ATOM 1907 O O . LYS A 1 238 ? -9.185 -0.151 -25.375 1.00 92.38 238 LYS A O 1
ATOM 1912 N N . LEU A 1 239 ? -11.098 0.215 -26.495 1.00 87.50 239 LEU A N 1
ATOM 1913 C CA . LEU A 1 239 ? -11.184 -1.136 -27.052 1.00 87.50 239 LEU A CA 1
ATOM 1914 C C . LEU A 1 239 ? -10.396 -1.223 -28.370 1.00 87.50 239 LEU A C 1
ATOM 1916 O O . LEU A 1 239 ? -10.625 -0.427 -29.278 1.00 87.50 239 LEU A O 1
ATOM 1920 N N . ASP A 1 240 ? -9.511 -2.214 -28.493 1.00 82.38 240 ASP A N 1
ATOM 1921 C CA . ASP A 1 240 ? -8.829 -2.551 -29.748 1.00 82.38 240 ASP A CA 1
ATOM 1922 C C . ASP A 1 240 ? -9.049 -4.023 -30.102 1.00 82.38 240 ASP A C 1
ATOM 1924 O O . ASP A 1 240 ? -8.323 -4.904 -29.647 1.00 82.38 240 ASP A O 1
ATOM 1928 N N . LEU A 1 241 ? -10.045 -4.294 -30.944 1.00 81.31 241 LEU A N 1
ATOM 1929 C CA . LEU A 1 241 ? -10.363 -5.662 -31.355 1.00 81.31 241 LEU A CA 1
ATOM 1930 C C . LEU A 1 241 ? -9.224 -6.319 -32.140 1.00 81.31 241 LEU A C 1
ATOM 1932 O O . LEU A 1 241 ? -9.003 -7.515 -31.992 1.00 81.31 241 LEU A O 1
ATOM 1936 N N . HIS A 1 242 ? -8.500 -5.573 -32.975 1.00 75.88 242 HIS A N 1
ATOM 1937 C CA . HIS A 1 242 ? -7.459 -6.162 -33.815 1.00 75.88 242 HIS A CA 1
ATOM 1938 C C . HIS A 1 242 ? -6.219 -6.512 -32.986 1.00 75.88 242 HIS A C 1
ATOM 1940 O O . HIS A 1 242 ? -5.716 -7.630 -33.071 1.00 75.88 242 HIS A O 1
ATOM 1946 N N . GLY A 1 243 ? -5.760 -5.583 -32.141 1.00 71.56 243 GLY A N 1
ATOM 1947 C CA . GLY A 1 243 ? -4.629 -5.802 -31.234 1.00 71.56 243 GLY A CA 1
ATOM 1948 C C . GLY A 1 243 ? -4.876 -6.889 -30.183 1.00 71.56 243 GLY A C 1
ATOM 1949 O O . GLY A 1 243 ? -3.924 -7.423 -29.625 1.00 71.56 243 GLY A O 1
ATOM 1950 N N . LEU A 1 244 ? -6.141 -7.246 -29.937 1.00 79.31 244 LEU A N 1
ATOM 1951 C CA . LEU A 1 244 ? -6.556 -8.228 -28.930 1.00 79.31 244 LEU A CA 1
ATOM 1952 C C . LEU A 1 244 ? -7.132 -9.520 -29.534 1.00 79.31 244 LEU A C 1
ATOM 1954 O O . LEU A 1 244 ? -7.854 -10.252 -28.856 1.00 79.31 244 LEU A O 1
ATOM 1958 N N . GLY A 1 245 ? -6.860 -9.804 -30.814 1.00 79.12 245 GLY A N 1
ATOM 1959 C CA . GLY A 1 245 ? -7.282 -11.054 -31.462 1.00 79.12 245 GLY A CA 1
ATOM 1960 C C . GLY A 1 245 ? -8.803 -11.258 -31.506 1.00 79.12 245 GLY A C 1
ATOM 1961 O O . GLY A 1 245 ? -9.283 -12.386 -31.447 1.00 79.12 245 GLY A O 1
ATOM 1962 N N . GLY A 1 246 ? -9.568 -10.168 -31.566 1.00 81.75 246 GLY A N 1
ATOM 1963 C CA . GLY A 1 246 ? -11.031 -10.147 -31.544 1.00 81.75 246 GLY A CA 1
ATOM 1964 C C . GLY A 1 246 ? -11.653 -10.181 -30.146 1.00 81.75 246 GLY A C 1
ATOM 1965 O O . GLY A 1 246 ? -12.878 -10.194 -30.039 1.00 81.75 246 GLY A O 1
ATOM 1966 N N . SER A 1 247 ? -10.852 -10.192 -29.076 1.00 83.19 247 SER A N 1
ATOM 1967 C CA . SER A 1 247 ? -11.374 -10.260 -27.711 1.00 83.19 247 SER A CA 1
ATOM 1968 C C . SER A 1 247 ? -12.081 -8.973 -27.284 1.00 83.19 247 SER A C 1
ATOM 1970 O O . SER A 1 247 ? -11.587 -7.863 -27.479 1.00 83.19 247 SER A O 1
ATOM 1972 N N . THR A 1 248 ? -13.230 -9.140 -26.630 1.00 84.31 248 THR A N 1
ATOM 1973 C CA . THR A 1 248 ? -14.014 -8.067 -26.001 1.00 84.31 248 THR A CA 1
ATOM 1974 C C . THR A 1 248 ? -13.966 -8.128 -24.475 1.00 84.31 248 THR A C 1
ATOM 1976 O O . THR A 1 248 ? -14.732 -7.432 -23.809 1.00 84.31 248 THR A O 1
ATOM 1979 N N . THR A 1 249 ? -13.121 -8.986 -23.899 1.00 87.31 249 THR A N 1
ATOM 1980 C CA . THR A 1 249 ? -13.047 -9.226 -22.445 1.00 87.31 249 THR A CA 1
ATOM 1981 C C . THR A 1 249 ? -11.714 -8.804 -21.836 1.00 87.31 249 THR A C 1
ATOM 1983 O O . THR A 1 249 ? -11.480 -9.017 -20.652 1.00 87.31 249 THR A O 1
ATOM 1986 N N . VAL A 1 250 ? -10.819 -8.223 -22.633 1.00 86.94 250 VAL A N 1
ATOM 1987 C CA . VAL A 1 250 ? -9.503 -7.748 -22.195 1.00 86.94 250 VAL A CA 1
ATOM 1988 C C . VAL A 1 250 ? -9.242 -6.357 -22.765 1.00 86.94 250 VAL A C 1
ATOM 1990 O O . VAL A 1 250 ? -9.849 -5.964 -23.758 1.00 86.94 250 VAL A O 1
ATOM 1993 N N . GLY A 1 251 ? -8.368 -5.600 -22.108 1.00 91.88 251 GLY A N 1
ATOM 1994 C CA . GLY A 1 251 ? -7.883 -4.308 -22.584 1.00 91.88 251 GLY A CA 1
ATOM 1995 C C . GLY A 1 251 ? -6.394 -4.369 -22.911 1.00 91.88 251 GLY A C 1
ATOM 1996 O O . GLY A 1 251 ? -5.693 -5.292 -22.494 1.00 91.88 251 GLY A O 1
ATOM 1997 N N . LEU A 1 252 ? -5.906 -3.364 -23.642 1.00 95.94 252 LEU A N 1
ATOM 1998 C CA . LEU A 1 252 ? -4.464 -3.174 -23.820 1.00 95.94 252 LEU A CA 1
ATOM 1999 C C . LEU A 1 252 ? -3.800 -2.721 -22.515 1.00 95.94 252 LEU A C 1
ATOM 2001 O O . LEU A 1 252 ? -2.699 -3.159 -22.212 1.00 95.94 252 LEU A O 1
ATOM 2005 N N . ILE A 1 253 ? -4.489 -1.870 -21.754 1.00 97.94 253 ILE A N 1
ATOM 2006 C CA . ILE A 1 253 ? -4.002 -1.288 -20.505 1.00 97.94 253 ILE A CA 1
ATOM 2007 C C . ILE A 1 253 ? -4.727 -1.922 -19.323 1.00 97.94 253 ILE A C 1
ATOM 2009 O O . ILE A 1 253 ? -5.957 -2.046 -19.336 1.00 97.94 253 ILE A O 1
ATOM 2013 N N . ASP A 1 254 ? -3.964 -2.276 -18.295 1.00 98.25 254 ASP A N 1
ATOM 2014 C CA . ASP A 1 254 ? -4.466 -2.870 -17.062 1.00 98.25 254 ASP A CA 1
ATOM 2015 C C . ASP A 1 254 ? -4.471 -1.847 -15.914 1.00 98.25 254 ASP A C 1
ATOM 2017 O O . ASP A 1 254 ? -5.423 -1.821 -15.127 1.00 98.25 254 ASP A O 1
ATOM 2021 N N . MET A 1 255 ? -3.462 -0.967 -15.845 1.00 98.81 255 MET A N 1
ATOM 2022 C CA . MET A 1 255 ? -3.354 0.060 -14.803 1.00 98.81 255 MET A CA 1
ATOM 2023 C C . MET A 1 255 ? -2.848 1.412 -15.324 1.00 98.81 255 MET A C 1
ATOM 2025 O O . MET A 1 255 ? -2.217 1.492 -16.378 1.00 98.81 255 MET A O 1
ATOM 2029 N N . HIS A 1 256 ? -3.122 2.473 -14.565 1.00 98.81 256 HIS A N 1
ATOM 2030 C CA . HIS A 1 256 ? -2.552 3.814 -14.749 1.00 98.81 256 HIS A CA 1
ATOM 2031 C C . HIS A 1 256 ? -1.724 4.187 -13.525 1.00 98.81 256 HIS A C 1
ATOM 2033 O O . HIS A 1 256 ? -2.216 4.014 -12.405 1.00 98.81 256 HIS A O 1
ATOM 2039 N N . SER A 1 257 ? -0.489 4.645 -13.730 1.00 98.50 257 SER A N 1
ATOM 2040 C CA . SER A 1 257 ? 0.404 4.957 -12.624 1.00 98.50 257 SER A CA 1
ATOM 2041 C C . SER A 1 257 ? 0.142 6.328 -11.996 1.00 98.50 257 SER A C 1
ATOM 2043 O O . SER A 1 257 ? -0.429 7.204 -12.641 1.00 98.50 257 SER A O 1
ATOM 2045 N N . ILE A 1 258 ? 0.505 6.510 -10.727 1.00 97.25 258 ILE A N 1
ATOM 2046 C CA . ILE A 1 258 ? 0.521 7.807 -10.034 1.00 97.25 258 ILE A CA 1
ATOM 2047 C C . ILE A 1 258 ? 1.753 7.853 -9.136 1.00 97.25 258 ILE A C 1
ATOM 2049 O O . ILE A 1 258 ? 2.046 6.878 -8.445 1.00 97.25 258 ILE A O 1
ATOM 2053 N N . HIS A 1 259 ? 2.443 8.988 -9.147 1.00 95.69 259 HIS A N 1
ATOM 2054 C CA . HIS A 1 259 ? 3.671 9.231 -8.409 1.00 95.69 259 HIS A CA 1
ATOM 2055 C C . HIS A 1 259 ? 3.481 10.447 -7.495 1.00 95.69 259 HIS A C 1
ATOM 2057 O O . HIS A 1 259 ? 3.169 11.546 -7.961 1.00 95.69 259 HIS A O 1
ATOM 2063 N N . ILE A 1 260 ? 3.648 10.270 -6.183 1.00 97.19 260 ILE A N 1
ATOM 2064 C CA . ILE A 1 260 ? 3.583 11.370 -5.209 1.00 97.19 260 ILE A CA 1
ATOM 2065 C C . ILE A 1 260 ? 4.551 11.091 -4.058 1.00 97.19 260 ILE A C 1
ATOM 2067 O O . ILE A 1 260 ? 4.446 10.076 -3.373 1.00 97.19 260 ILE A O 1
ATOM 2071 N N . TYR A 1 261 ? 5.406 12.071 -3.780 1.00 97.06 261 TYR A N 1
ATOM 2072 C CA . TYR A 1 261 ? 6.202 12.153 -2.560 1.00 97.06 261 TYR A CA 1
ATOM 2073 C C . TYR A 1 261 ? 5.690 13.297 -1.686 1.00 97.06 261 TYR A C 1
ATOM 2075 O O . TYR A 1 261 ? 5.307 14.354 -2.190 1.00 97.06 261 TYR A O 1
ATOM 2083 N N . THR A 1 262 ? 5.677 13.095 -0.372 1.00 96.19 262 THR A N 1
ATOM 2084 C CA . THR A 1 262 ? 5.249 14.115 0.598 1.00 96.19 262 THR A CA 1
ATOM 2085 C C . THR A 1 262 ? 6.337 14.356 1.624 1.00 96.19 262 THR A C 1
ATOM 2087 O O . THR A 1 262 ? 6.891 13.390 2.129 1.00 96.19 262 THR A O 1
ATOM 2090 N N . ALA A 1 263 ? 6.604 15.599 2.010 1.00 94.38 263 ALA A N 1
ATOM 2091 C CA . ALA A 1 263 ? 7.470 15.870 3.151 1.00 94.38 263 ALA A CA 1
ATOM 2092 C C . ALA A 1 263 ? 7.184 17.241 3.759 1.00 94.38 263 ALA A C 1
ATOM 2094 O O . ALA A 1 263 ? 6.822 18.192 3.066 1.00 94.38 263 ALA A O 1
ATOM 2095 N N . SER A 1 264 ? 7.383 17.351 5.068 1.00 95.19 264 SER A N 1
ATOM 2096 C CA . SER A 1 264 ? 7.460 18.633 5.758 1.00 95.19 264 SER A CA 1
ATOM 2097 C C . SER A 1 264 ? 8.337 18.520 6.998 1.00 95.19 264 SER A C 1
ATOM 2099 O O . SER A 1 264 ? 8.355 17.489 7.668 1.00 95.19 264 SER A O 1
ATOM 2101 N N . SER A 1 265 ? 9.030 19.605 7.348 1.00 93.06 265 SER A N 1
ATOM 2102 C CA . SER A 1 265 ? 9.722 19.710 8.636 1.00 93.06 265 SER A CA 1
ATOM 2103 C C . SER A 1 265 ? 8.757 19.901 9.813 1.00 93.06 265 SER A C 1
ATOM 2105 O O . SER A 1 265 ? 9.146 19.700 10.958 1.00 93.06 265 SER A O 1
ATOM 2107 N N . ASP A 1 266 ? 7.519 20.330 9.547 1.00 96.31 266 ASP A N 1
ATOM 2108 C CA . ASP A 1 266 ? 6.454 20.432 10.546 1.00 96.31 266 ASP A CA 1
ATOM 2109 C C . ASP A 1 266 ? 5.708 19.097 10.656 1.00 96.31 266 ASP A C 1
ATOM 2111 O O . ASP A 1 266 ? 5.275 18.534 9.650 1.00 96.31 266 ASP A O 1
ATOM 2115 N N . HIS A 1 267 ? 5.544 18.593 11.881 1.00 97.00 267 HIS A N 1
ATOM 2116 C CA . HIS A 1 267 ? 4.960 17.274 12.111 1.00 97.00 267 HIS A CA 1
ATOM 2117 C C . HIS A 1 267 ? 3.518 17.153 11.603 1.00 97.00 267 HIS A C 1
ATOM 2119 O O . HIS A 1 267 ? 3.199 16.189 10.906 1.00 97.00 267 HIS A O 1
ATOM 2125 N N . ALA A 1 268 ? 2.652 18.119 11.918 1.00 96.19 268 ALA A N 1
ATOM 2126 C CA . ALA A 1 268 ? 1.242 18.040 11.550 1.00 96.19 268 ALA A CA 1
ATOM 2127 C C . ALA A 1 268 ? 1.065 18.110 10.027 1.00 96.19 268 ALA A C 1
ATOM 2129 O O . ALA A 1 268 ? 0.285 17.342 9.456 1.00 96.19 268 ALA A O 1
ATOM 2130 N N . LYS A 1 269 ? 1.844 18.964 9.349 1.00 96.88 269 LYS A N 1
ATOM 2131 C CA . LYS A 1 269 ? 1.909 18.996 7.880 1.00 96.88 269 LYS A CA 1
ATOM 2132 C C . LYS A 1 269 ? 2.381 17.664 7.315 1.00 96.88 269 LYS A C 1
ATOM 2134 O O . LYS A 1 269 ? 1.719 17.123 6.438 1.00 96.88 269 LYS A O 1
ATOM 2139 N N . ASN A 1 270 ? 3.472 17.113 7.845 1.00 97.69 270 ASN A N 1
ATOM 2140 C CA . ASN A 1 270 ? 4.053 15.862 7.361 1.00 97.69 270 ASN A CA 1
ATOM 2141 C C . ASN A 1 270 ? 3.089 14.677 7.512 1.00 97.69 270 ASN A C 1
ATOM 2143 O O . ASN A 1 270 ? 2.881 13.925 6.567 1.00 97.69 270 ASN A O 1
ATOM 2147 N N . ALA A 1 271 ? 2.455 14.533 8.678 1.00 97.00 271 ALA A N 1
ATOM 2148 C CA . ALA A 1 271 ? 1.551 13.423 8.966 1.00 97.00 271 ALA A CA 1
ATOM 2149 C C . ALA A 1 271 ? 0.218 13.512 8.201 1.00 97.00 271 ALA A C 1
ATOM 2151 O O . ALA A 1 271 ? -0.395 12.484 7.921 1.00 97.00 271 ALA A O 1
ATOM 2152 N N . THR A 1 272 ? -0.236 14.718 7.838 1.00 96.25 272 THR A N 1
ATOM 2153 C CA . THR A 1 272 ? -1.482 14.915 7.071 1.00 96.25 272 THR A CA 1
ATOM 2154 C C . THR A 1 272 ? -1.275 14.946 5.556 1.00 96.25 272 THR A C 1
ATOM 2156 O O . THR A 1 272 ? -2.212 14.638 4.818 1.00 96.25 272 THR A O 1
ATOM 2159 N N . ALA A 1 273 ? -0.064 15.239 5.075 1.00 96.88 273 ALA A N 1
ATOM 2160 C CA . ALA A 1 273 ? 0.284 15.285 3.654 1.00 96.88 273 ALA A CA 1
ATOM 2161 C C . ALA A 1 273 ? -0.147 14.057 2.823 1.00 96.88 273 ALA A C 1
ATOM 2163 O O . ALA A 1 273 ? -0.680 14.248 1.725 1.00 96.88 273 ALA A O 1
ATOM 2164 N N . PRO A 1 274 ? -0.023 12.805 3.318 1.00 97.50 274 PRO A N 1
ATOM 2165 C CA . PRO A 1 274 ? -0.410 11.605 2.568 1.00 97.50 274 PRO A CA 1
ATOM 2166 C C . PRO A 1 274 ? -1.884 11.576 2.145 1.00 97.50 274 PRO A C 1
ATOM 2168 O O . PRO A 1 274 ? -2.260 10.861 1.217 1.00 97.50 274 PRO A O 1
ATOM 2171 N N . ARG A 1 275 ? -2.743 12.385 2.779 1.00 95.88 275 ARG A N 1
ATOM 2172 C CA . ARG A 1 275 ? -4.152 12.545 2.393 1.00 95.88 275 ARG A CA 1
ATOM 2173 C C . ARG A 1 275 ? -4.297 13.058 0.952 1.00 95.88 275 ARG A C 1
ATOM 2175 O O . ARG A 1 275 ? -5.271 12.694 0.296 1.00 95.88 275 ARG A O 1
ATOM 2182 N N . ALA A 1 276 ? -3.316 13.795 0.408 1.00 96.56 276 ALA A N 1
ATOM 2183 C CA . ALA A 1 276 ? -3.303 14.167 -1.014 1.00 96.56 276 ALA A CA 1
ATOM 2184 C C . ALA A 1 276 ? -3.428 12.950 -1.939 1.00 96.56 276 ALA A C 1
ATOM 2186 O O . ALA A 1 276 ? -4.123 13.029 -2.952 1.00 96.56 276 ALA A O 1
ATOM 2187 N N . ALA A 1 277 ? -2.812 11.821 -1.582 1.00 97.44 277 ALA A N 1
ATOM 2188 C CA . ALA A 1 277 ? -2.877 10.605 -2.378 1.00 97.44 277 ALA A CA 1
ATOM 2189 C C . ALA A 1 277 ? -4.285 10.013 -2.429 1.00 97.44 277 ALA A C 1
ATOM 2191 O O . ALA A 1 277 ? -4.711 9.521 -3.471 1.00 97.44 277 ALA A O 1
ATOM 2192 N N . GLU A 1 278 ? -5.046 10.107 -1.338 1.00 96.75 278 GLU A N 1
ATOM 2193 C CA . GLU A 1 278 ? -6.431 9.641 -1.325 1.00 96.75 278 GLU A CA 1
ATOM 2194 C C . GLU A 1 278 ? -7.281 10.441 -2.308 1.00 96.75 278 GLU A C 1
ATOM 2196 O O . GLU A 1 278 ? -7.988 9.862 -3.134 1.00 96.75 278 GLU A O 1
ATOM 2201 N N . ARG A 1 279 ? -7.142 11.771 -2.299 1.00 96.75 279 ARG A N 1
ATOM 2202 C CA . ARG A 1 279 ? -7.848 12.617 -3.261 1.00 96.75 279 ARG A CA 1
ATOM 2203 C C . ARG A 1 279 ? -7.357 12.394 -4.694 1.00 96.75 279 ARG A C 1
ATOM 2205 O O . ARG A 1 279 ? -8.176 12.365 -5.611 1.00 96.75 279 ARG A O 1
ATOM 2212 N N . ALA A 1 280 ? -6.060 12.181 -4.902 1.00 98.06 280 ALA A N 1
ATOM 2213 C CA . ALA A 1 280 ? -5.506 11.827 -6.208 1.00 98.06 280 ALA A CA 1
ATOM 2214 C C . ALA A 1 280 ? -6.111 10.526 -6.760 1.00 98.06 280 ALA A C 1
ATOM 2216 O O . ALA A 1 280 ? -6.507 10.472 -7.927 1.00 98.06 280 ALA A O 1
ATOM 2217 N N . ILE A 1 281 ? -6.249 9.498 -5.917 1.00 98.56 281 ILE A N 1
ATOM 2218 C CA . ILE A 1 281 ? -6.864 8.217 -6.279 1.00 98.56 281 ILE A CA 1
ATOM 2219 C C . ILE A 1 281 ? -8.338 8.403 -6.654 1.00 98.56 281 ILE A C 1
ATOM 2221 O O . ILE A 1 281 ? -8.774 7.886 -7.683 1.00 98.56 281 ILE A O 1
ATOM 2225 N N . GLU A 1 282 ? -9.098 9.163 -5.864 1.00 97.81 282 GLU A N 1
ATOM 2226 C CA . GLU A 1 282 ? -10.512 9.452 -6.134 1.00 97.81 282 GLU A CA 1
ATOM 2227 C C . GLU A 1 282 ? -10.703 10.182 -7.471 1.00 97.81 282 GLU A C 1
ATOM 2229 O O . GLU A 1 282 ? -11.556 9.799 -8.277 1.00 97.81 282 GLU A O 1
ATOM 2234 N N . ILE A 1 283 ? -9.876 11.199 -7.741 1.00 98.44 283 ILE A N 1
ATOM 2235 C CA . ILE A 1 283 ? -9.904 11.947 -9.004 1.00 98.44 283 ILE A CA 1
ATOM 2236 C C . ILE A 1 283 ? -9.561 11.015 -10.166 1.00 98.44 283 ILE A C 1
ATOM 2238 O O . ILE A 1 283 ? -10.344 10.906 -11.111 1.00 98.44 283 ILE A O 1
ATOM 2242 N N . THR A 1 284 ? -8.454 10.278 -10.072 1.00 98.75 284 THR A N 1
ATOM 2243 C CA . THR A 1 284 ? -8.009 9.346 -11.120 1.00 98.75 284 THR A CA 1
ATOM 2244 C C . THR A 1 284 ? -9.050 8.271 -11.399 1.00 98.75 284 THR A C 1
ATOM 2246 O O . THR A 1 284 ? -9.309 7.933 -12.554 1.00 98.75 284 THR A O 1
ATOM 2249 N N . ALA A 1 285 ? -9.701 7.744 -10.359 1.00 98.69 285 ALA A N 1
ATOM 2250 C CA . ALA A 1 285 ? -10.790 6.795 -10.515 1.00 98.69 285 ALA A CA 1
ATOM 2251 C C . ALA A 1 285 ? -11.931 7.394 -11.351 1.00 98.69 285 ALA A C 1
ATOM 2253 O O . ALA A 1 285 ? -12.419 6.719 -12.259 1.00 98.69 285 ALA A O 1
ATOM 2254 N N . GLY A 1 286 ? -12.297 8.655 -11.105 1.00 98.69 286 GLY A N 1
ATOM 2255 C CA . GLY A 1 286 ? -13.251 9.396 -11.928 1.00 98.69 286 GLY A CA 1
ATOM 2256 C C . GLY A 1 286 ? -12.781 9.594 -13.373 1.00 98.69 286 GLY A C 1
ATOM 2257 O O . GLY A 1 286 ? -13.573 9.409 -14.296 1.00 98.69 286 GLY A O 1
ATOM 2258 N N . LEU A 1 287 ? -11.495 9.896 -13.595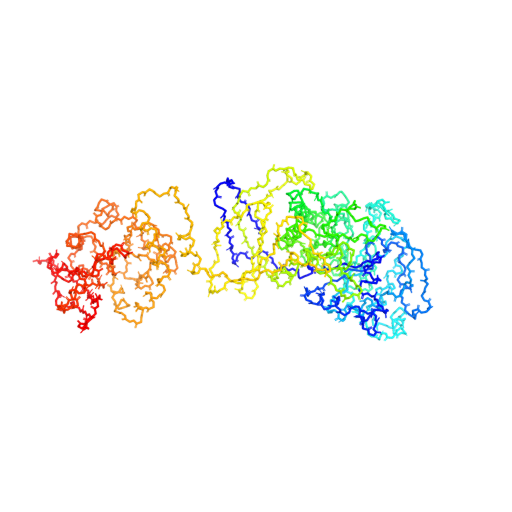 1.00 98.81 287 LEU A N 1
ATOM 2259 C CA . LEU A 1 287 ? -10.917 10.024 -14.942 1.00 98.81 287 LEU A CA 1
ATOM 2260 C C . LEU A 1 287 ? -10.985 8.701 -15.721 1.00 98.81 287 LEU A C 1
ATOM 2262 O O . LEU A 1 287 ? -11.353 8.699 -16.897 1.00 98.81 287 LEU A O 1
ATOM 2266 N N . ILE A 1 288 ? -10.695 7.571 -15.067 1.00 98.75 288 ILE A N 1
ATOM 2267 C CA . ILE A 1 288 ? -10.835 6.229 -15.654 1.00 98.75 288 ILE A CA 1
ATOM 2268 C C . ILE A 1 288 ? -12.289 5.977 -16.066 1.00 98.75 288 ILE A C 1
ATOM 2270 O O . ILE A 1 288 ? -12.541 5.509 -17.178 1.00 98.75 288 ILE A O 1
ATOM 2274 N N . ASP A 1 289 ? -13.253 6.291 -15.199 1.00 98.62 289 ASP A N 1
ATOM 2275 C CA . ASP A 1 289 ? -14.671 6.079 -15.498 1.00 98.62 289 ASP A CA 1
ATOM 2276 C C . ASP A 1 289 ? -15.155 6.983 -16.644 1.00 98.62 289 ASP A C 1
ATOM 2278 O O . ASP A 1 289 ? -15.860 6.510 -17.540 1.00 98.62 289 ASP A O 1
ATOM 2282 N N . LEU A 1 290 ? -14.704 8.241 -16.685 1.00 98.69 290 LEU A N 1
ATOM 2283 C CA . LEU A 1 290 ? -14.980 9.173 -17.779 1.00 98.69 290 LEU A CA 1
ATOM 2284 C C . LEU A 1 290 ? -14.430 8.656 -19.115 1.00 98.69 290 LEU A C 1
ATOM 2286 O O . LEU A 1 290 ? -15.165 8.590 -20.103 1.00 98.69 290 LEU A O 1
ATOM 2290 N N . ALA A 1 291 ? -13.165 8.228 -19.146 1.00 98.50 291 ALA A N 1
ATOM 2291 C CA . ALA A 1 291 ? -12.545 7.685 -20.350 1.00 98.50 291 ALA A CA 1
ATOM 2292 C C . ALA A 1 291 ? -13.290 6.447 -20.859 1.00 98.50 291 ALA A C 1
ATOM 2294 O O . ALA A 1 291 ? -13.579 6.348 -22.051 1.00 98.50 291 ALA A O 1
ATOM 2295 N N . ARG A 1 292 ? -13.665 5.527 -19.962 1.00 97.94 292 ARG A N 1
ATOM 2296 C CA . ARG A 1 292 ? -14.438 4.331 -20.324 1.00 97.94 292 ARG A CA 1
ATOM 2297 C C . ARG A 1 292 ? -15.803 4.679 -20.907 1.00 97.94 292 ARG A C 1
ATOM 2299 O O . ARG A 1 292 ? -16.189 4.077 -21.908 1.00 97.94 292 ARG A O 1
ATOM 2306 N N . ALA A 1 293 ? -16.513 5.633 -20.304 1.00 98.06 293 ALA A N 1
ATOM 2307 C CA . ALA A 1 293 ? -17.825 6.070 -20.770 1.00 98.06 293 ALA A CA 1
ATOM 2308 C C . ALA A 1 293 ? -17.747 6.695 -22.170 1.00 98.06 293 ALA A C 1
ATOM 2310 O O . ALA A 1 293 ? -18.467 6.279 -23.079 1.00 98.06 293 ALA A O 1
ATOM 2311 N N . GLU A 1 294 ? -16.840 7.650 -22.366 1.00 97.88 294 GLU A N 1
ATOM 2312 C CA . GLU A 1 294 ? -16.714 8.367 -23.634 1.00 97.88 294 GLU A CA 1
ATOM 2313 C C . GLU A 1 294 ? -16.078 7.529 -24.752 1.00 97.88 294 GLU A C 1
ATOM 2315 O O . GLU A 1 294 ? -16.361 7.760 -25.924 1.00 97.88 294 GLU A O 1
ATOM 2320 N N . ASN A 1 295 ? -15.216 6.565 -24.418 1.00 97.25 295 ASN A N 1
ATOM 2321 C CA . ASN A 1 295 ? -14.631 5.639 -25.393 1.00 97.25 295 ASN A CA 1
ATOM 2322 C C . ASN A 1 295 ? -15.494 4.386 -25.609 1.00 97.25 295 ASN A C 1
ATOM 2324 O O . ASN A 1 295 ? -15.071 3.473 -26.318 1.00 97.25 295 ASN A O 1
ATOM 2328 N N . HIS A 1 296 ? -16.680 4.327 -24.993 1.00 95.62 296 HIS A N 1
ATOM 2329 C CA . HIS A 1 296 ? -17.619 3.209 -25.085 1.00 95.62 296 HIS A CA 1
ATOM 2330 C C . HIS A 1 296 ? -16.979 1.847 -24.762 1.00 95.62 296 HIS A C 1
ATOM 2332 O O . HIS A 1 296 ? -17.247 0.841 -25.423 1.00 95.62 296 HIS A O 1
ATOM 2338 N N . VAL A 1 297 ? -16.115 1.803 -23.743 1.00 95.88 297 VAL A N 1
ATOM 2339 C CA . VAL A 1 297 ? -15.462 0.562 -23.310 1.00 95.88 297 VAL A CA 1
ATOM 2340 C C . VAL A 1 297 ? -16.527 -0.383 -22.736 1.00 95.88 297 VAL A C 1
ATOM 2342 O O . VAL A 1 297 ? -17.224 -0.006 -21.788 1.00 95.88 297 VAL A O 1
ATOM 2345 N N . PRO A 1 298 ? -16.681 -1.608 -23.273 1.00 93.94 298 PRO A N 1
ATOM 2346 C CA . PRO A 1 298 ? -17.759 -2.494 -22.859 1.00 93.94 298 PRO A CA 1
ATOM 2347 C C . PRO A 1 298 ? -17.550 -2.997 -21.420 1.00 93.94 298 PRO A C 1
ATOM 2349 O O . PRO A 1 298 ? -16.411 -3.159 -20.973 1.00 93.94 298 PRO A O 1
ATOM 2352 N N . PRO A 1 299 ? -18.636 -3.314 -20.690 1.00 94.50 299 PRO A N 1
ATOM 2353 C CA . PRO A 1 299 ? -18.559 -3.772 -19.299 1.00 94.50 299 PRO A CA 1
ATOM 2354 C C . PRO A 1 299 ? -17.853 -5.127 -19.139 1.00 94.50 299 PRO A C 1
ATOM 2356 O O . PRO A 1 299 ? -17.441 -5.474 -18.039 1.00 94.50 299 PRO A O 1
ATOM 2359 N N . THR A 1 300 ? -17.689 -5.884 -20.228 1.00 94.62 300 THR A N 1
ATOM 2360 C CA . THR A 1 300 ? -16.930 -7.140 -20.261 1.00 94.62 300 THR A CA 1
ATOM 2361 C C . THR A 1 300 ? -15.419 -6.940 -20.161 1.00 94.62 300 THR A C 1
ATOM 2363 O O . THR A 1 300 ? -14.720 -7.883 -19.802 1.00 94.62 300 THR A O 1
ATOM 2366 N N . VAL A 1 301 ? -14.900 -5.747 -20.473 1.00 94.12 301 VAL A N 1
ATOM 2367 C CA . VAL A 1 301 ? -13.485 -5.408 -20.269 1.00 94.12 301 VAL A CA 1
ATOM 2368 C C . VAL A 1 301 ? -13.299 -4.979 -18.813 1.00 94.12 301 VAL A C 1
ATOM 2370 O O . VAL A 1 301 ? -13.946 -4.005 -18.402 1.00 94.12 301 VAL A O 1
ATOM 2373 N N . PRO A 1 302 ? -12.401 -5.629 -18.045 1.00 95.00 302 PRO A N 1
ATOM 2374 C CA . PRO A 1 302 ? -12.097 -5.242 -16.675 1.00 95.00 302 PRO A CA 1
ATOM 2375 C C . PRO A 1 302 ? -11.805 -3.747 -16.547 1.00 95.00 302 PRO A C 1
ATOM 2377 O O . PRO A 1 302 ? -11.219 -3.121 -17.435 1.00 95.00 302 PRO A O 1
ATOM 2380 N N . ARG A 1 303 ? -12.255 -3.158 -15.440 1.00 96.88 303 ARG A N 1
ATOM 2381 C CA . ARG A 1 303 ? -11.962 -1.761 -15.126 1.00 96.88 303 ARG A CA 1
ATOM 2382 C C . ARG A 1 303 ? -10.485 -1.627 -14.766 1.00 96.88 303 ARG A C 1
ATOM 2384 O O . ARG A 1 303 ? -9.996 -2.382 -13.931 1.00 96.88 303 ARG A O 1
ATOM 2391 N N . GLN A 1 304 ? -9.814 -0.647 -15.363 1.00 98.31 304 GLN A N 1
ATOM 2392 C CA . GLN A 1 304 ? -8.430 -0.318 -15.045 1.00 98.31 304 GLN A CA 1
ATOM 2393 C C . GLN A 1 304 ? -8.300 0.089 -13.572 1.00 98.31 304 GLN A C 1
ATOM 2395 O O . GLN A 1 304 ? -9.188 0.744 -13.005 1.00 98.31 304 GLN A O 1
ATOM 2400 N N . LYS A 1 305 ? -7.198 -0.339 -12.962 1.00 98.50 305 LYS A N 1
ATOM 2401 C CA . LYS A 1 305 ? -6.816 -0.006 -11.586 1.00 98.50 305 LYS A CA 1
ATOM 2402 C C . LYS A 1 305 ? -5.724 1.063 -11.585 1.00 98.50 305 LYS A C 1
ATOM 2404 O O . LYS A 1 305 ? -5.174 1.406 -12.628 1.00 98.50 305 LYS A O 1
ATOM 2409 N N . ILE A 1 306 ? -5.437 1.601 -10.412 1.00 98.88 306 ILE A N 1
ATOM 2410 C CA . ILE A 1 306 ? -4.358 2.563 -10.199 1.00 98.88 306 ILE A CA 1
ATOM 2411 C C . ILE A 1 306 ? -3.137 1.819 -9.659 1.00 98.88 306 ILE A C 1
ATOM 2413 O O . ILE A 1 306 ? -3.279 0.947 -8.798 1.00 98.88 306 ILE A O 1
ATOM 2417 N N . CYS A 1 307 ? -1.965 2.166 -10.180 1.00 98.69 307 CYS A N 1
ATOM 2418 C CA . CYS A 1 307 ? -0.669 1.677 -9.734 1.00 98.69 307 CYS A CA 1
ATOM 2419 C C . CYS A 1 307 ? 0.090 2.840 -9.085 1.00 98.69 307 CYS A C 1
ATOM 2421 O O . CYS A 1 307 ? 0.541 3.739 -9.776 1.00 98.69 307 CYS A O 1
ATOM 2423 N N . PHE A 1 308 ? 0.198 2.870 -7.763 1.00 97.69 308 PHE A N 1
ATOM 2424 C CA . PHE A 1 308 ? 0.967 3.902 -7.066 1.00 97.69 308 PHE A CA 1
ATOM 2425 C C . PHE A 1 308 ? 2.436 3.470 -6.992 1.00 97.69 308 PHE A C 1
ATOM 2427 O O . PHE A 1 308 ? 2.927 3.058 -5.946 1.00 97.69 308 PHE A O 1
ATOM 2434 N N . ASP A 1 309 ? 3.104 3.407 -8.136 1.00 94.94 309 ASP A N 1
ATOM 2435 C CA . ASP A 1 309 ? 4.414 2.764 -8.287 1.00 94.94 309 ASP A CA 1
ATOM 2436 C C . ASP A 1 309 ? 5.605 3.597 -7.809 1.00 94.94 309 ASP A C 1
ATOM 2438 O O . ASP A 1 309 ? 6.724 3.078 -7.772 1.00 94.94 309 ASP A O 1
ATOM 2442 N N . GLU A 1 310 ? 5.354 4.828 -7.366 1.00 97.94 310 GLU A N 1
ATOM 2443 C CA . GLU A 1 310 ? 6.273 5.616 -6.554 1.00 97.94 310 GLU A CA 1
ATOM 2444 C C . GLU A 1 310 ? 5.512 6.395 -5.471 1.00 97.94 310 GLU A C 1
ATOM 2446 O O . GLU A 1 310 ? 4.748 7.326 -5.748 1.00 97.94 310 GLU A O 1
ATOM 2451 N N . TRP A 1 311 ? 5.726 6.012 -4.212 1.00 98.19 311 TRP A N 1
ATOM 2452 C CA . TRP A 1 311 ? 5.286 6.774 -3.045 1.00 98.19 311 TRP A CA 1
ATOM 2453 C C . TRP A 1 311 ? 6.294 6.652 -1.912 1.00 98.19 311 TRP A C 1
ATOM 2455 O O . TRP A 1 311 ? 6.852 5.573 -1.691 1.00 98.19 311 TRP A O 1
ATOM 2465 N N . ASN A 1 312 ? 6.493 7.745 -1.176 1.00 97.44 312 ASN A N 1
ATOM 2466 C CA . ASN A 1 312 ? 7.110 7.741 0.148 1.00 97.44 312 ASN A CA 1
ATOM 2467 C C . ASN A 1 312 ? 7.030 9.129 0.801 1.00 97.44 312 ASN A C 1
ATOM 2469 O O . ASN A 1 312 ? 6.560 10.107 0.208 1.00 97.44 312 ASN A O 1
ATOM 2473 N N . VAL A 1 313 ? 7.579 9.225 2.009 1.00 97.19 313 VAL A N 1
ATOM 2474 C CA . VAL A 1 313 ? 8.132 10.477 2.503 1.00 97.19 313 VAL A CA 1
ATOM 2475 C C . VAL A 1 313 ? 9.490 10.719 1.847 1.00 97.19 313 VAL A C 1
ATOM 2477 O O . VAL A 1 313 ? 10.378 9.880 1.977 1.00 97.19 313 VAL A O 1
ATOM 2480 N N . TRP A 1 314 ? 9.647 11.850 1.158 1.00 96.06 314 TRP A N 1
ATOM 2481 C CA . TRP A 1 314 ? 10.941 12.270 0.617 1.00 96.06 314 TRP A CA 1
ATOM 2482 C C . TRP A 1 314 ? 11.054 13.789 0.533 1.00 96.06 314 TRP A C 1
ATOM 2484 O O . TRP A 1 314 ? 10.214 14.452 -0.075 1.00 96.06 314 TRP A O 1
ATOM 2494 N N . ASP A 1 315 ? 12.114 14.329 1.134 1.00 91.81 315 ASP A N 1
ATOM 2495 C CA . ASP A 1 315 ? 12.546 15.710 0.935 1.00 91.81 315 ASP A CA 1
ATOM 2496 C C . ASP A 1 315 ? 13.895 15.726 0.187 1.00 91.81 315 ASP A C 1
ATOM 2498 O O . ASP A 1 315 ? 14.923 15.366 0.777 1.00 91.81 315 ASP A O 1
ATOM 2502 N N . PRO A 1 316 ? 13.938 16.182 -1.081 1.00 88.00 316 PRO A N 1
ATOM 2503 C CA . PRO A 1 316 ? 15.178 16.300 -1.850 1.00 88.00 316 PRO A CA 1
ATOM 2504 C C . PRO A 1 316 ? 16.239 17.197 -1.196 1.00 88.00 316 PRO A C 1
ATOM 2506 O O . PRO A 1 316 ? 17.418 17.081 -1.517 1.00 88.00 316 PRO A O 1
ATOM 2509 N N . VAL A 1 317 ? 15.855 18.081 -0.266 1.00 89.75 317 VAL A N 1
ATOM 2510 C CA . VAL A 1 317 ? 16.798 18.882 0.526 1.00 89.75 317 VAL A CA 1
ATOM 2511 C C . VAL A 1 317 ? 17.442 18.044 1.633 1.00 89.75 317 VAL A C 1
ATOM 2513 O O . VAL A 1 317 ? 18.635 18.202 1.895 1.00 89.75 317 VAL A O 1
ATOM 2516 N N . ARG A 1 318 ? 16.685 17.145 2.283 1.00 89.56 318 ARG A N 1
ATOM 2517 C CA . ARG A 1 318 ? 17.215 16.232 3.317 1.00 89.56 318 ARG A CA 1
ATOM 2518 C C . ARG A 1 318 ? 18.073 15.128 2.707 1.00 89.56 318 ARG A C 1
ATOM 2520 O O . ARG A 1 318 ? 19.068 14.736 3.314 1.00 89.56 318 ARG A O 1
ATOM 2527 N N . ALA A 1 319 ? 17.689 14.637 1.531 1.00 91.81 319 ALA A N 1
ATOM 2528 C CA . ALA A 1 319 ? 18.341 13.527 0.849 1.00 91.81 319 ALA A CA 1
ATOM 2529 C C . ALA A 1 319 ? 18.379 13.759 -0.677 1.00 91.81 319 ALA A C 1
ATOM 2531 O O . ALA A 1 319 ? 17.502 13.264 -1.393 1.00 91.81 319 ALA A O 1
ATOM 2532 N N . PRO A 1 320 ? 19.385 14.500 -1.182 1.00 90.12 320 PRO A N 1
ATOM 2533 C CA . PRO A 1 320 ? 19.528 14.771 -2.612 1.00 90.12 320 PRO A CA 1
ATOM 2534 C C . PRO A 1 320 ? 19.753 13.495 -3.434 1.00 90.12 320 PRO A C 1
ATOM 2536 O O . PRO A 1 320 ? 20.526 12.614 -3.040 1.00 90.12 320 PRO A O 1
ATOM 2539 N N . GLY A 1 321 ? 19.092 13.404 -4.591 1.00 83.81 321 GLY A N 1
ATOM 2540 C CA . GLY A 1 321 ? 19.114 12.225 -5.467 1.00 83.81 321 GLY A CA 1
ATOM 2541 C C . GLY A 1 321 ? 20.507 11.901 -6.000 1.00 83.81 321 GLY A C 1
ATOM 2542 O O . GLY A 1 321 ? 20.972 10.769 -5.892 1.00 83.81 321 GLY A O 1
ATOM 2543 N N . GLU A 1 322 ? 21.226 12.918 -6.468 1.00 83.25 322 GLU A N 1
ATOM 2544 C CA . GLU A 1 322 ? 22.594 12.832 -6.992 1.00 83.25 322 GLU A CA 1
ATOM 2545 C C . GLU A 1 322 ? 23.638 12.428 -5.933 1.00 83.25 322 GLU A C 1
ATOM 2547 O O . GLU A 1 322 ? 24.774 12.089 -6.252 1.00 83.25 322 GLU A O 1
ATOM 2552 N N . GLN A 1 323 ? 23.257 12.435 -4.651 1.00 87.44 323 GLN A N 1
ATOM 2553 C CA . GLN A 1 323 ? 24.082 11.965 -3.532 1.00 87.44 323 GLN A CA 1
ATOM 2554 C C . GLN A 1 323 ? 23.637 10.586 -3.019 1.00 87.44 323 GLN A C 1
ATOM 2556 O O . GLN A 1 323 ? 24.117 10.118 -1.987 1.00 87.44 323 GLN A O 1
ATOM 2561 N N . GLY A 1 324 ? 22.726 9.925 -3.738 1.00 87.94 324 GLY A N 1
ATOM 2562 C CA . GLY A 1 324 ? 22.200 8.603 -3.418 1.00 87.94 324 GLY A CA 1
ATOM 2563 C C . GLY A 1 324 ? 20.961 8.601 -2.523 1.00 87.94 324 GLY A C 1
ATOM 2564 O O . GLY A 1 324 ? 20.542 7.518 -2.134 1.00 87.94 324 GLY A O 1
ATOM 2565 N N . ALA A 1 325 ? 20.381 9.763 -2.194 1.00 91.69 325 ALA A N 1
ATOM 2566 C CA . ALA A 1 325 ? 19.097 9.903 -1.496 1.00 91.69 325 ALA A CA 1
ATOM 2567 C C . ALA A 1 325 ? 18.909 9.001 -0.249 1.00 91.69 325 ALA A C 1
ATOM 2569 O O . ALA A 1 325 ? 17.827 8.475 0.008 1.00 91.69 325 ALA A O 1
ATOM 2570 N N . GLU A 1 326 ? 19.955 8.827 0.564 1.00 94.88 326 GLU A N 1
ATOM 2571 C CA . GLU A 1 326 ? 19.884 8.057 1.816 1.00 94.88 326 GLU A CA 1
ATOM 2572 C C . GLU A 1 326 ? 19.262 8.886 2.950 1.00 94.88 326 GLU A C 1
ATOM 2574 O O . GLU A 1 326 ? 19.954 9.493 3.772 1.00 94.88 326 GLU A O 1
ATOM 2579 N N . GLU A 1 327 ? 17.932 8.928 2.980 1.00 93.88 327 GLU A N 1
ATOM 2580 C CA . GLU A 1 327 ? 17.168 9.684 3.971 1.00 93.88 327 GLU A CA 1
ATOM 2581 C C . GLU A 1 327 ? 17.108 8.982 5.335 1.00 93.88 327 GLU A C 1
ATOM 2583 O O . GLU A 1 327 ? 16.985 7.758 5.433 1.00 93.88 327 GLU A O 1
ATOM 2588 N N . ARG A 1 328 ? 17.169 9.777 6.411 1.00 94.50 328 ARG A N 1
ATOM 2589 C CA . ARG A 1 328 ? 16.953 9.310 7.786 1.00 94.50 328 ARG A CA 1
ATOM 2590 C C . ARG A 1 328 ? 15.527 9.617 8.211 1.00 94.50 328 ARG A C 1
ATOM 2592 O O . ARG A 1 328 ? 15.169 10.788 8.318 1.00 94.50 328 ARG A O 1
ATOM 2599 N N . TYR A 1 329 ? 14.758 8.577 8.508 1.00 97.88 329 TYR A N 1
ATOM 2600 C CA . TYR A 1 329 ? 13.359 8.734 8.885 1.00 97.88 329 TYR A CA 1
ATOM 2601 C C . TYR A 1 329 ? 13.156 8.899 10.388 1.00 97.88 329 TYR A C 1
ATOM 2603 O O . TYR A 1 329 ? 13.759 8.203 11.207 1.00 97.88 329 TYR A O 1
ATOM 2611 N N . THR A 1 330 ? 12.257 9.819 10.722 1.00 98.19 330 THR A N 1
ATOM 2612 C CA . THR A 1 330 ? 11.807 10.154 12.075 1.00 98.19 330 THR A CA 1
ATOM 2613 C C . THR A 1 330 ? 10.504 9.429 12.437 1.00 98.19 330 THR A C 1
ATOM 2615 O O . THR A 1 330 ? 9.884 8.778 11.590 1.00 98.19 330 THR A O 1
ATOM 2618 N N . LEU A 1 331 ? 10.038 9.534 13.684 1.00 98.31 331 LEU A N 1
ATOM 2619 C CA . LEU A 1 331 ? 8.704 9.056 14.067 1.00 98.31 331 LEU A CA 1
ATOM 2620 C C . LEU A 1 331 ? 7.590 9.816 13.322 1.00 98.31 331 LEU A C 1
ATOM 2622 O O . LEU A 1 331 ? 6.588 9.207 12.959 1.00 98.31 331 LEU A O 1
ATOM 2626 N N . SER A 1 332 ? 7.779 11.108 13.032 1.00 98.31 332 SER A N 1
ATOM 2627 C CA . SER A 1 332 ? 6.869 11.900 12.192 1.00 98.31 332 SER A CA 1
ATOM 2628 C C . SER A 1 332 ? 6.673 11.255 10.818 1.00 98.31 332 SER A C 1
ATOM 2630 O O . SER A 1 332 ? 5.544 11.107 10.352 1.00 98.31 332 SER A O 1
ATOM 2632 N N . ASP A 1 333 ? 7.767 10.809 10.197 1.00 98.50 333 ASP A N 1
ATOM 2633 C CA . ASP A 1 333 ? 7.726 10.151 8.889 1.00 98.50 333 ASP A CA 1
ATOM 2634 C C . ASP A 1 333 ? 7.068 8.763 8.981 1.00 98.50 333 ASP A C 1
ATOM 2636 O O . ASP A 1 333 ? 6.311 8.373 8.096 1.00 98.50 333 ASP A O 1
ATOM 2640 N N . ALA A 1 334 ? 7.274 8.031 10.083 1.00 98.56 334 ALA A N 1
ATOM 2641 C CA . ALA A 1 334 ? 6.591 6.758 10.326 1.00 98.56 334 ALA A CA 1
ATOM 2642 C C . ALA A 1 334 ? 5.068 6.924 10.473 1.00 98.56 334 ALA A C 1
ATOM 2644 O O . ALA A 1 334 ? 4.309 6.106 9.952 1.00 98.56 334 ALA A O 1
ATOM 2645 N N . LEU A 1 335 ? 4.607 7.993 11.133 1.00 98.56 335 LEU A N 1
ATOM 2646 C CA . LEU A 1 335 ? 3.181 8.320 11.225 1.00 98.56 335 LEU A CA 1
ATOM 2647 C C . LEU A 1 335 ? 2.608 8.684 9.849 1.00 98.56 335 LEU A C 1
ATOM 2649 O O . LEU A 1 335 ? 1.551 8.171 9.485 1.00 98.56 335 LEU A O 1
ATOM 2653 N N . ALA A 1 336 ? 3.332 9.473 9.047 1.00 98.56 336 ALA A N 1
ATOM 2654 C CA . ALA A 1 336 ? 2.951 9.767 7.665 1.00 98.56 336 ALA A CA 1
ATOM 2655 C C . ALA A 1 336 ? 2.851 8.487 6.808 1.00 98.56 336 ALA A C 1
ATOM 2657 O O . ALA A 1 336 ? 1.857 8.284 6.112 1.00 98.56 336 ALA A O 1
ATOM 2658 N N . VAL A 1 337 ? 3.816 7.566 6.908 1.00 98.75 337 VAL A N 1
ATOM 2659 C CA . VAL A 1 337 ? 3.748 6.252 6.237 1.00 98.75 337 VAL A CA 1
ATOM 2660 C C . VAL A 1 337 ? 2.544 5.432 6.719 1.00 98.75 337 VAL A C 1
ATOM 2662 O O . VAL A 1 337 ? 1.885 4.780 5.912 1.00 98.75 337 VAL A O 1
ATOM 2665 N N . GLY A 1 338 ? 2.186 5.502 8.003 1.00 98.69 338 GLY A N 1
ATOM 2666 C CA . GLY A 1 338 ? 0.947 4.907 8.511 1.00 98.69 338 GLY A CA 1
ATOM 2667 C C . GLY A 1 338 ? -0.308 5.451 7.813 1.00 98.69 338 GLY A C 1
ATOM 2668 O O . GLY A 1 338 ? -1.186 4.673 7.436 1.00 98.69 338 GLY A O 1
ATOM 2669 N N . VAL A 1 339 ? -0.379 6.768 7.584 1.00 98.69 339 VAL A N 1
ATOM 2670 C CA . VAL A 1 339 ? -1.492 7.403 6.853 1.00 98.69 339 VAL A CA 1
ATOM 2671 C C . VAL A 1 339 ? -1.494 6.991 5.379 1.00 98.69 339 VAL A C 1
ATOM 2673 O O . VAL A 1 339 ? -2.553 6.637 4.864 1.00 98.69 339 VAL A O 1
ATOM 2676 N N . TRP A 1 340 ? -0.337 6.953 4.710 1.00 98.62 340 TRP A N 1
ATOM 2677 C CA . TRP A 1 340 ? -0.200 6.417 3.346 1.00 98.62 340 TRP A CA 1
ATOM 2678 C C . TRP A 1 340 ? -0.804 5.014 3.213 1.00 98.62 340 TRP A C 1
ATOM 2680 O O . TRP A 1 340 ? -1.636 4.753 2.343 1.00 98.62 340 TRP A O 1
ATOM 2690 N N . LEU A 1 341 ? -0.433 4.111 4.117 1.00 98.81 341 LEU A N 1
ATOM 2691 C CA . LEU A 1 341 ? -0.894 2.725 4.083 1.00 98.81 341 LEU A CA 1
ATOM 2692 C C . LEU A 1 341 ? -2.401 2.620 4.364 1.00 98.81 341 LEU A C 1
ATOM 2694 O O . LEU A 1 341 ? -3.109 1.863 3.695 1.00 98.81 341 LEU A O 1
ATOM 2698 N N . ASN A 1 342 ? -2.921 3.425 5.292 1.00 98.75 342 ASN A N 1
ATOM 2699 C CA . ASN A 1 342 ? -4.358 3.549 5.524 1.00 98.75 342 ASN A CA 1
ATOM 2700 C C . ASN A 1 342 ? -5.114 4.048 4.280 1.00 98.75 342 ASN A C 1
ATOM 2702 O O . ASN A 1 342 ? -6.194 3.533 3.980 1.00 98.75 342 ASN A O 1
ATOM 2706 N N . VAL A 1 343 ? -4.560 5.019 3.542 1.00 98.44 343 VAL A N 1
ATOM 2707 C CA . VAL A 1 343 ? -5.125 5.503 2.272 1.00 98.44 343 VAL A CA 1
ATOM 2708 C C . VAL A 1 343 ? -5.261 4.352 1.278 1.00 98.44 343 VAL A C 1
ATOM 2710 O O . VAL A 1 343 ? -6.351 4.147 0.741 1.00 98.44 343 VAL A O 1
ATOM 2713 N N . PHE A 1 344 ? -4.212 3.552 1.071 1.00 98.69 344 PHE A N 1
ATOM 2714 C CA . PHE A 1 344 ? -4.274 2.433 0.125 1.00 98.69 344 PHE A CA 1
ATOM 2715 C C . PHE A 1 344 ? -5.313 1.381 0.519 1.00 98.69 344 PHE A C 1
ATOM 2717 O O . PHE A 1 344 ? -6.074 0.931 -0.338 1.00 98.69 344 PHE A O 1
ATOM 2724 N N . VAL A 1 345 ? -5.421 1.048 1.809 1.00 98.62 345 VAL A N 1
ATOM 2725 C CA . VAL A 1 345 ? -6.445 0.115 2.306 1.00 98.62 345 VAL A CA 1
ATOM 2726 C C . VAL A 1 345 ? -7.854 0.665 2.061 1.00 98.62 345 VAL A C 1
ATOM 2728 O O . VAL A 1 345 ? -8.697 -0.035 1.498 1.00 98.62 345 VAL A O 1
ATOM 2731 N N . ARG A 1 346 ? -8.124 1.930 2.415 1.00 97.88 346 ARG A N 1
ATOM 2732 C CA . ARG A 1 346 ? -9.442 2.558 2.189 1.00 97.88 346 ARG A CA 1
ATOM 2733 C C . ARG A 1 346 ? -9.813 2.633 0.711 1.00 97.88 346 ARG A C 1
ATOM 2735 O O . ARG A 1 346 ? -10.992 2.506 0.370 1.00 97.88 346 ARG A O 1
ATOM 2742 N N . GLN A 1 347 ? -8.814 2.825 -0.146 1.00 97.69 347 GLN A N 1
ATOM 2743 C CA . GLN A 1 347 ? -8.962 3.000 -1.587 1.00 97.69 347 GLN A CA 1
ATOM 2744 C C . GLN A 1 347 ? -8.721 1.709 -2.391 1.00 97.69 347 GLN A C 1
ATOM 2746 O O . GLN A 1 347 ? -8.636 1.761 -3.621 1.00 97.69 347 GLN A O 1
ATOM 2751 N N . ALA A 1 348 ? -8.697 0.532 -1.750 1.00 97.50 348 ALA A N 1
ATOM 2752 C CA . ALA A 1 348 ? -8.440 -0.767 -2.395 1.00 97.50 348 ALA A CA 1
ATOM 2753 C C . ALA A 1 348 ? -9.391 -1.095 -3.566 1.00 97.50 348 ALA A C 1
ATOM 2755 O O . ALA A 1 348 ? -9.059 -1.813 -4.513 1.00 97.50 348 ALA A O 1
ATOM 2756 N N . LYS A 1 349 ? -10.590 -0.497 -3.576 1.00 96.94 349 LYS A N 1
ATOM 2757 C CA . LYS A 1 349 ? -11.501 -0.576 -4.726 1.00 96.94 349 LYS A CA 1
ATOM 2758 C C . LYS A 1 349 ? -10.855 -0.060 -6.019 1.00 96.94 349 LYS A C 1
ATOM 2760 O O . LYS A 1 349 ? -11.168 -0.574 -7.097 1.00 96.94 349 LYS A O 1
ATOM 2765 N N . HIS A 1 350 ? -9.973 0.927 -5.934 1.00 98.31 350 HIS A N 1
ATOM 2766 C CA . HIS A 1 350 ? -9.387 1.630 -7.073 1.00 98.31 350 HIS A CA 1
ATOM 2767 C C . HIS A 1 350 ? -7.909 1.298 -7.285 1.00 98.31 350 HIS A C 1
ATOM 2769 O O . HIS A 1 350 ? -7.480 1.218 -8.437 1.00 98.31 350 HIS A O 1
ATOM 2775 N N . VAL A 1 351 ? -7.163 1.046 -6.211 1.00 98.44 351 VAL A N 1
ATOM 2776 C CA . VAL A 1 351 ? -5.734 0.709 -6.258 1.00 98.44 351 VAL A CA 1
ATOM 2777 C C . VAL A 1 351 ? -5.553 -0.789 -6.507 1.00 98.44 351 VAL A C 1
ATOM 2779 O O . VAL A 1 351 ? -6.265 -1.607 -5.931 1.00 98.44 351 VAL A O 1
ATOM 2782 N N . GLY A 1 352 ? -4.652 -1.142 -7.421 1.00 98.25 352 GLY A N 1
ATOM 2783 C CA . GLY A 1 352 ? -4.269 -2.529 -7.709 1.00 98.25 352 GLY A CA 1
ATOM 2784 C C . GLY A 1 352 ? -2.812 -2.839 -7.378 1.00 98.25 352 GLY A C 1
ATOM 2785 O O . GLY A 1 352 ? -2.452 -4.003 -7.316 1.00 98.25 352 GLY A O 1
ATOM 2786 N N . MET A 1 353 ? -1.973 -1.822 -7.185 1.00 98.81 353 MET A N 1
ATOM 2787 C CA . MET A 1 353 ? -0.560 -1.965 -6.842 1.00 98.81 353 MET A CA 1
ATOM 2788 C C . MET A 1 353 ? -0.062 -0.657 -6.229 1.00 98.81 353 MET A C 1
ATOM 2790 O O . MET A 1 353 ? -0.539 0.412 -6.613 1.00 98.81 353 MET A O 1
ATOM 2794 N N . ALA A 1 354 ? 0.878 -0.734 -5.293 1.00 98.69 354 ALA A N 1
ATOM 2795 C CA . ALA A 1 354 ? 1.641 0.409 -4.814 1.00 98.69 354 ALA A CA 1
ATOM 2796 C C . ALA A 1 354 ? 3.062 -0.045 -4.464 1.00 98.69 354 ALA A C 1
ATOM 2798 O O . ALA A 1 354 ? 3.241 -1.112 -3.879 1.00 98.69 354 ALA A O 1
ATOM 2799 N N . ASN A 1 355 ? 4.070 0.747 -4.820 1.00 98.69 355 ASN A N 1
ATOM 2800 C CA . ASN A 1 355 ? 5.473 0.397 -4.645 1.00 98.69 355 ASN A CA 1
ATOM 2801 C C . ASN A 1 355 ? 6.178 1.480 -3.834 1.00 98.69 355 ASN A C 1
ATOM 2803 O O . ASN A 1 355 ? 6.303 2.617 -4.285 1.00 98.69 355 ASN A O 1
ATOM 2807 N N . ILE A 1 356 ? 6.627 1.119 -2.629 1.00 98.12 356 ILE A N 1
ATOM 2808 C CA . ILE A 1 356 ? 7.378 2.057 -1.796 1.00 98.12 356 ILE A CA 1
ATOM 2809 C C . ILE A 1 356 ? 8.707 2.378 -2.476 1.00 98.12 356 ILE A C 1
ATOM 2811 O O . ILE A 1 356 ? 9.483 1.476 -2.811 1.00 98.12 356 ILE A O 1
ATOM 2815 N N . ALA A 1 357 ? 8.943 3.666 -2.689 1.00 97.31 357 ALA A N 1
ATOM 2816 C CA . ALA A 1 357 ? 10.155 4.191 -3.285 1.00 97.31 357 ALA A CA 1
ATOM 2817 C C . ALA A 1 357 ? 11.115 4.614 -2.160 1.00 97.31 357 ALA A C 1
ATOM 2819 O O . ALA A 1 357 ? 10.862 5.617 -1.507 1.00 97.31 357 ALA A O 1
ATOM 2820 N N . GLN A 1 358 ? 12.187 3.881 -1.853 1.00 96.12 358 GLN A N 1
ATOM 2821 C CA . GLN A 1 358 ? 12.590 2.585 -2.410 1.00 96.12 358 GLN A CA 1
ATOM 2822 C C . GLN A 1 358 ? 12.777 1.530 -1.317 1.00 96.12 358 GLN A C 1
ATOM 2824 O O . GLN A 1 358 ? 12.567 1.766 -0.132 1.00 96.12 358 GLN A O 1
ATOM 2829 N N . SER A 1 359 ? 13.122 0.310 -1.726 1.00 97.00 359 SER A N 1
ATOM 2830 C CA . SER A 1 359 ? 13.114 -0.855 -0.832 1.00 97.00 359 SER A CA 1
ATOM 2831 C C . SER A 1 359 ? 14.356 -0.963 0.057 1.00 97.00 359 SER A C 1
ATOM 2833 O O . SER A 1 359 ? 14.285 -1.589 1.115 1.00 97.00 359 SER A O 1
ATOM 2835 N N . VAL A 1 360 ? 15.508 -0.432 -0.387 1.00 98.06 360 VAL A N 1
ATOM 2836 C CA . VAL A 1 360 ? 16.805 -0.557 0.307 1.00 98.06 360 VAL A CA 1
ATOM 2837 C C . VAL A 1 360 ? 17.667 0.694 0.095 1.00 98.06 360 VAL A C 1
ATOM 2839 O O . VAL A 1 360 ? 17.852 1.121 -1.039 1.00 98.06 360 VAL A O 1
ATOM 2842 N N . ASN A 1 361 ? 18.258 1.225 1.174 1.00 97.94 361 ASN A N 1
ATOM 2843 C CA . ASN A 1 361 ? 19.145 2.402 1.260 1.00 97.94 361 ASN A CA 1
ATOM 2844 C C . ASN A 1 361 ? 18.565 3.744 0.776 1.00 97.94 361 ASN A C 1
ATOM 2846 O O . ASN A 1 361 ? 18.576 4.723 1.513 1.00 97.94 361 ASN A O 1
ATOM 2850 N N . VAL A 1 362 ? 18.074 3.802 -0.452 1.00 97.50 362 VAL A N 1
ATOM 2851 C CA . VAL A 1 362 ? 17.611 5.024 -1.109 1.00 97.50 362 VAL A CA 1
ATOM 2852 C C . VAL A 1 362 ? 16.170 5.280 -0.699 1.00 97.50 362 VAL A C 1
ATOM 2854 O O . VAL A 1 362 ? 15.332 4.420 -0.954 1.00 97.50 362 VAL A O 1
ATOM 2857 N N . ILE A 1 363 ? 15.900 6.403 -0.019 1.00 97.25 363 ILE A N 1
ATOM 2858 C CA . ILE A 1 363 ? 14.582 6.768 0.540 1.00 97.25 363 ILE A CA 1
ATOM 2859 C C . ILE A 1 363 ? 13.840 5.541 1.084 1.00 97.25 363 ILE A C 1
ATOM 2861 O O . ILE A 1 363 ? 12.745 5.204 0.658 1.00 97.25 363 ILE A O 1
ATOM 2865 N N . SER A 1 364 ? 14.508 4.774 1.946 1.00 97.44 364 SER A N 1
ATOM 2866 C CA . SER A 1 364 ? 14.121 3.388 2.222 1.00 97.44 364 SER A CA 1
ATOM 2867 C C . SER A 1 364 ? 13.834 3.131 3.697 1.00 97.44 364 SER A C 1
ATOM 2869 O O . SER A 1 364 ? 14.583 3.598 4.556 1.00 97.44 364 SER A O 1
ATOM 2871 N N . PRO A 1 365 ? 12.831 2.300 4.037 1.00 97.75 365 PRO A N 1
ATOM 2872 C CA . PRO A 1 365 ? 12.623 1.842 5.409 1.00 97.75 365 PRO A CA 1
ATOM 2873 C C . PRO A 1 365 ? 13.753 0.927 5.920 1.00 97.75 365 PRO A C 1
ATOM 2875 O O . PRO A 1 365 ? 13.840 0.665 7.120 1.00 97.75 365 PRO A O 1
ATOM 2878 N N . LEU A 1 366 ? 14.621 0.427 5.038 1.00 98.25 366 LEU A N 1
ATOM 2879 C CA . LEU A 1 366 ? 15.723 -0.478 5.354 1.00 98.25 366 LEU A CA 1
ATOM 2880 C C . LEU A 1 366 ? 17.063 0.100 4.884 1.00 98.25 366 LEU A C 1
ATOM 2882 O O . LEU A 1 366 ? 17.259 0.331 3.689 1.00 98.25 366 LEU A O 1
ATOM 2886 N N . MET A 1 367 ? 18.002 0.273 5.813 1.00 98.19 367 MET A N 1
ATOM 2887 C CA . MET A 1 367 ? 19.373 0.702 5.525 1.00 98.19 367 MET A CA 1
ATOM 2888 C C . MET A 1 367 ? 20.344 -0.457 5.713 1.00 98.19 367 MET A C 1
ATOM 2890 O O . MET A 1 367 ? 20.202 -1.254 6.635 1.00 98.19 367 MET A O 1
ATOM 2894 N N . THR A 1 368 ? 21.373 -0.526 4.882 1.00 97.94 368 THR A N 1
ATOM 2895 C CA . THR A 1 368 ? 22.457 -1.507 4.985 1.00 97.94 368 THR A CA 1
ATOM 2896 C C . THR A 1 368 ? 23.721 -0.866 5.548 1.00 97.94 368 THR A C 1
ATOM 2898 O O . THR A 1 368 ? 24.108 0.248 5.177 1.00 97.94 368 THR A O 1
ATOM 2901 N N . THR A 1 369 ? 24.412 -1.616 6.398 1.00 95.44 369 THR A N 1
ATOM 2902 C CA . THR A 1 369 ? 25.765 -1.319 6.874 1.00 95.44 369 THR A CA 1
ATOM 2903 C C . THR A 1 369 ? 26.702 -2.473 6.513 1.00 95.44 369 THR A C 1
ATOM 2905 O O . THR A 1 369 ? 26.287 -3.485 5.934 1.00 95.44 369 THR A O 1
ATOM 2908 N N . SER A 1 370 ? 27.983 -2.342 6.860 1.00 91.44 370 SER A N 1
ATOM 2909 C CA . SER A 1 370 ? 28.960 -3.428 6.712 1.00 91.44 370 SER A CA 1
ATOM 2910 C C . SER A 1 370 ? 28.725 -4.599 7.674 1.00 91.44 370 SER A C 1
ATOM 2912 O O . SER A 1 370 ? 29.319 -5.658 7.483 1.00 91.44 370 SER A O 1
ATOM 2914 N N . LYS A 1 371 ? 27.881 -4.426 8.703 1.00 92.44 371 LYS A N 1
ATOM 2915 C CA . LYS A 1 371 ? 27.622 -5.429 9.749 1.00 92.44 371 LYS A CA 1
ATOM 2916 C C . LYS A 1 371 ? 26.207 -6.006 9.729 1.00 92.44 371 LYS A C 1
ATOM 2918 O O . LYS A 1 371 ? 25.966 -6.985 10.428 1.00 92.44 371 LYS A O 1
ATOM 2923 N N . GLY A 1 372 ? 25.287 -5.417 8.971 1.00 96.25 372 GLY A N 1
ATOM 2924 C CA . GLY A 1 372 ? 23.902 -5.873 8.912 1.00 96.25 372 GLY A CA 1
ATOM 2925 C C . GLY A 1 372 ? 22.971 -4.850 8.277 1.00 96.25 372 GLY A C 1
ATOM 2926 O O . GLY A 1 372 ? 23.384 -4.058 7.422 1.00 96.25 372 GLY A O 1
ATOM 2927 N N . VAL A 1 373 ? 21.723 -4.851 8.743 1.00 97.69 373 VAL A N 1
ATOM 2928 C CA . VAL A 1 373 ? 20.680 -3.895 8.365 1.00 97.69 373 VAL A CA 1
ATOM 2929 C C . VAL A 1 373 ? 20.189 -3.092 9.567 1.00 97.69 373 VAL A C 1
ATOM 2931 O O . VAL A 1 373 ? 20.142 -3.592 10.690 1.00 97.69 373 VAL A O 1
ATOM 2934 N N . VAL A 1 374 ? 19.769 -1.855 9.314 1.00 98.06 374 VAL A N 1
ATOM 2935 C CA . VAL A 1 374 ? 19.042 -0.994 10.249 1.00 98.06 374 VAL A CA 1
ATOM 2936 C C . VAL A 1 374 ? 17.624 -0.816 9.717 1.00 98.06 374 VAL A C 1
ATOM 2938 O O . VAL A 1 374 ? 17.419 -0.298 8.618 1.00 98.06 374 VAL A O 1
ATOM 2941 N N . LYS A 1 375 ? 16.640 -1.247 10.509 1.00 98.31 375 LYS A N 1
ATOM 2942 C CA . LYS A 1 375 ? 15.214 -1.010 10.262 1.00 98.31 375 LYS A CA 1
ATOM 2943 C C . LYS A 1 375 ? 14.875 0.416 10.712 1.00 98.31 375 LYS A C 1
ATOM 2945 O O . LYS A 1 375 ? 14.898 0.707 11.913 1.00 98.31 375 LYS A O 1
ATOM 2950 N N . GLN A 1 376 ? 14.616 1.313 9.761 1.00 98.38 376 GLN A N 1
ATOM 2951 C CA . GLN A 1 376 ? 14.259 2.707 10.045 1.00 98.38 376 GLN A CA 1
ATOM 2952 C C . GLN A 1 376 ? 12.887 2.800 10.728 1.00 98.38 376 GLN A C 1
ATOM 2954 O O . GLN A 1 376 ? 12.164 1.814 10.850 1.00 98.38 376 GLN A O 1
ATOM 2959 N N . THR A 1 377 ? 12.505 3.991 11.183 1.00 98.62 377 THR A N 1
ATOM 2960 C CA . THR A 1 377 ? 11.212 4.210 11.852 1.00 98.62 377 THR A CA 1
ATOM 2961 C C . THR A 1 377 ? 10.025 3.818 10.960 1.00 98.62 377 THR A C 1
ATOM 2963 O O . THR A 1 377 ? 9.075 3.200 11.441 1.00 98.62 377 THR A O 1
ATOM 2966 N N . THR A 1 378 ? 10.110 4.088 9.654 1.00 98.44 378 THR A N 1
ATOM 2967 C CA . THR A 1 378 ? 9.093 3.771 8.635 1.00 98.44 378 THR A CA 1
ATOM 2968 C C . THR A 1 378 ? 8.961 2.273 8.334 1.00 98.44 378 THR A C 1
ATOM 2970 O O . THR A 1 378 ? 7.938 1.851 7.796 1.00 98.44 378 THR A O 1
ATOM 2973 N N . TRP A 1 379 ? 9.927 1.438 8.744 1.00 98.69 379 TRP A N 1
ATOM 2974 C CA . TRP A 1 379 ? 9.853 -0.025 8.619 1.00 98.69 379 TRP A CA 1
ATOM 2975 C C . TRP A 1 379 ? 8.668 -0.621 9.376 1.00 98.69 379 TRP A C 1
ATOM 2977 O O . TRP A 1 379 ? 7.991 -1.524 8.893 1.00 98.69 379 TRP A O 1
ATOM 2987 N N . TRP A 1 380 ? 8.428 -0.138 10.591 1.00 98.69 380 TRP A N 1
ATOM 2988 C CA . TRP A 1 380 ? 7.486 -0.746 11.526 1.00 98.69 380 TRP A CA 1
ATOM 2989 C C . TRP A 1 380 ? 6.015 -0.628 11.110 1.00 98.69 380 TRP A C 1
ATOM 2991 O O . TRP A 1 380 ? 5.338 -1.659 11.141 1.00 98.69 380 TRP A O 1
ATOM 3001 N N . PRO A 1 381 ? 5.495 0.543 10.679 1.00 98.62 381 PRO A N 1
ATOM 3002 C CA . PRO A 1 381 ? 4.148 0.605 10.120 1.00 98.62 381 PRO A CA 1
ATOM 3003 C C . PRO A 1 381 ? 4.030 -0.249 8.851 1.00 98.62 381 PRO A C 1
ATOM 3005 O O . PRO A 1 381 ? 3.079 -1.019 8.739 1.00 98.62 381 PRO A O 1
ATOM 3008 N N . LEU A 1 382 ? 5.017 -0.216 7.946 1.00 98.62 382 LEU A N 1
ATOM 3009 C CA . LEU A 1 382 ? 5.006 -1.053 6.741 1.00 98.62 382 LEU A CA 1
ATOM 3010 C C . LEU A 1 382 ? 4.922 -2.550 7.087 1.00 98.62 382 LEU A C 1
ATOM 3012 O O . LEU A 1 382 ? 4.095 -3.271 6.530 1.00 98.62 382 LEU A O 1
ATOM 3016 N N . LEU A 1 383 ? 5.712 -3.007 8.062 1.00 98.69 383 LEU A N 1
ATOM 3017 C CA . LEU A 1 383 ? 5.701 -4.387 8.542 1.00 98.69 383 LEU A CA 1
ATOM 3018 C C . LEU A 1 383 ? 4.335 -4.792 9.105 1.00 98.69 383 LEU A C 1
ATOM 3020 O O . LEU A 1 383 ? 3.816 -5.841 8.727 1.00 98.69 383 LEU A O 1
ATOM 3024 N N . LEU A 1 384 ? 3.736 -3.979 9.979 1.00 98.62 384 LEU A N 1
ATOM 3025 C CA . LEU A 1 384 ? 2.435 -4.293 10.577 1.00 98.62 384 LEU A CA 1
ATOM 3026 C C . LEU A 1 384 ? 1.322 -4.339 9.528 1.00 98.62 384 LEU A C 1
ATOM 3028 O O . LEU A 1 384 ? 0.553 -5.300 9.492 1.00 98.62 384 LEU A O 1
ATOM 3032 N N . PHE A 1 385 ? 1.265 -3.357 8.628 1.00 98.69 385 PHE A N 1
ATOM 3033 C CA . PHE A 1 385 ? 0.265 -3.351 7.563 1.00 98.69 385 PHE A CA 1
ATOM 3034 C C . PHE A 1 385 ? 0.444 -4.541 6.618 1.00 98.69 385 PHE A C 1
ATOM 3036 O O . PHE A 1 385 ? -0.522 -5.250 6.344 1.00 98.69 385 PHE A O 1
ATOM 3043 N N . SER A 1 386 ? 1.678 -4.833 6.203 1.00 98.00 386 SER A N 1
ATOM 3044 C CA . SER A 1 386 ? 1.972 -5.977 5.334 1.00 98.00 386 SER A CA 1
ATOM 3045 C C . SER A 1 386 ? 1.660 -7.335 5.976 1.00 98.00 386 SER A C 1
ATOM 3047 O O . SER A 1 386 ? 1.503 -8.324 5.263 1.00 98.00 386 SER A O 1
ATOM 3049 N N . LYS A 1 387 ? 1.562 -7.428 7.307 1.00 96.75 387 LYS A N 1
ATOM 3050 C CA . LYS A 1 387 ? 1.185 -8.666 8.005 1.00 96.75 387 LYS A CA 1
ATOM 3051 C C . LYS A 1 387 ? -0.321 -8.774 8.227 1.00 96.75 387 LYS A C 1
ATOM 3053 O O . LYS A 1 387 ? -0.862 -9.859 8.024 1.00 96.75 387 LYS A O 1
ATOM 3058 N N . TYR A 1 388 ? -0.976 -7.681 8.620 1.00 97.81 388 TYR A N 1
ATOM 3059 C CA . TYR A 1 388 ? -2.326 -7.728 9.195 1.00 97.81 388 TYR A CA 1
ATOM 3060 C C . TYR A 1 388 ? -3.398 -6.992 8.387 1.00 97.81 388 TYR A C 1
ATOM 3062 O O . TYR A 1 388 ? -4.576 -7.305 8.520 1.00 97.81 388 TYR A O 1
ATOM 3070 N N . MET A 1 389 ? -3.032 -6.047 7.519 1.00 98.25 389 MET A N 1
ATOM 3071 C CA . MET A 1 389 ? -4.001 -5.215 6.790 1.00 98.25 389 MET A CA 1
ATOM 3072 C C . MET A 1 389 ? -4.357 -5.779 5.400 1.00 98.25 389 MET A C 1
ATOM 3074 O O . MET A 1 389 ? -4.639 -5.036 4.464 1.00 98.25 389 MET A O 1
ATOM 3078 N N . ARG A 1 390 ? -4.393 -7.113 5.285 1.00 96.75 390 ARG A N 1
ATOM 3079 C CA . ARG A 1 390 ? -4.778 -7.873 4.079 1.00 96.75 390 ARG A CA 1
ATOM 3080 C C . ARG A 1 390 ? -6.239 -8.336 4.137 1.00 96.75 390 ARG A C 1
ATOM 3082 O O . ARG A 1 390 ? -6.925 -8.145 5.136 1.00 96.75 390 ARG A O 1
ATOM 3089 N N . GLY A 1 391 ? -6.730 -8.964 3.071 1.00 97.31 391 GLY A N 1
ATOM 3090 C CA . GLY A 1 391 ? -8.092 -9.501 3.017 1.00 97.31 391 GLY A CA 1
ATOM 3091 C C . GLY A 1 391 ? -9.071 -8.496 2.420 1.00 97.31 391 GLY A C 1
ATOM 3092 O O . GLY A 1 391 ? -8.907 -8.083 1.277 1.00 97.31 391 GLY A O 1
ATOM 3093 N N . ARG A 1 392 ? -10.127 -8.124 3.150 1.00 98.12 392 ARG A N 1
ATOM 3094 C CA . ARG A 1 392 ? -11.211 -7.280 2.614 1.00 98.12 392 ARG A CA 1
ATOM 3095 C C . ARG A 1 392 ? -11.390 -6.017 3.426 1.00 98.12 392 ARG A C 1
ATOM 3097 O O . ARG A 1 392 ? -11.707 -6.108 4.606 1.00 98.12 392 ARG A O 1
ATOM 3104 N N . THR A 1 393 ? -11.264 -4.844 2.813 1.00 98.06 393 THR A N 1
ATOM 3105 C CA . THR A 1 393 ? -11.535 -3.592 3.530 1.00 98.06 393 THR A CA 1
ATOM 3106 C C . THR A 1 393 ? -13.024 -3.460 3.845 1.00 98.06 393 THR A C 1
ATOM 3108 O O . THR A 1 393 ? -13.885 -3.775 3.014 1.00 98.06 393 THR A O 1
ATOM 3111 N N . VAL A 1 394 ? -13.329 -3.024 5.067 1.00 97.38 394 VAL A N 1
ATOM 3112 C CA . VAL A 1 394 ? -14.692 -2.863 5.593 1.00 97.38 394 VAL A CA 1
ATOM 3113 C C . VAL A 1 394 ? -15.003 -1.396 5.873 1.00 97.38 394 VAL A C 1
ATOM 3115 O O . VAL A 1 394 ? -14.112 -0.548 5.956 1.00 97.38 394 VAL A O 1
ATOM 3118 N N . ALA A 1 395 ? -16.286 -1.065 5.988 1.00 96.38 395 ALA A N 1
ATOM 3119 C CA . ALA A 1 395 ? -16.698 0.287 6.329 1.00 96.38 395 ALA A CA 1
ATOM 3120 C C . ALA A 1 395 ? -16.308 0.642 7.772 1.00 96.38 395 ALA A C 1
ATOM 3122 O O . ALA A 1 395 ? -16.537 -0.122 8.711 1.00 96.38 395 ALA A O 1
ATOM 3123 N N . VAL A 1 396 ? -15.760 1.846 7.929 1.00 96.75 396 VAL A N 1
ATOM 3124 C CA . VAL A 1 396 ? -15.416 2.443 9.221 1.00 96.75 396 VAL A CA 1
ATOM 3125 C C . VAL A 1 396 ? -16.015 3.846 9.282 1.00 96.75 396 VAL A C 1
ATOM 3127 O O . VAL A 1 396 ? -16.054 4.556 8.277 1.00 96.75 396 VAL A O 1
ATOM 3130 N N . ASN A 1 397 ? -16.485 4.266 10.447 1.00 97.06 397 ASN A N 1
ATOM 3131 C CA . ASN A 1 397 ? -16.795 5.658 10.739 1.00 97.06 397 ASN A CA 1
ATOM 3132 C C . ASN A 1 397 ? -15.884 6.149 11.863 1.00 97.06 397 ASN A C 1
ATOM 3134 O O . ASN A 1 397 ? -15.759 5.485 12.891 1.00 97.06 397 ASN A O 1
ATOM 3138 N N . VAL A 1 398 ? -15.258 7.302 11.658 1.00 97.06 398 VAL A N 1
ATOM 3139 C CA . VAL A 1 398 ? -14.423 7.972 12.652 1.00 97.06 398 VAL A CA 1
ATOM 3140 C C . VAL A 1 398 ? -15.106 9.267 13.058 1.00 97.06 398 VAL A C 1
ATOM 3142 O O . VAL A 1 398 ? -15.426 10.107 12.215 1.00 97.06 398 VAL A O 1
ATOM 3145 N N . ARG A 1 399 ? -15.299 9.443 14.361 1.00 97.06 399 ARG A N 1
ATOM 3146 C CA . ARG A 1 399 ? -15.680 10.715 14.968 1.00 97.06 399 ARG A CA 1
ATOM 3147 C C . ARG A 1 399 ? -14.491 11.213 15.765 1.00 97.06 399 ARG A C 1
ATOM 3149 O O . ARG A 1 399 ? -14.126 10.580 16.748 1.00 97.06 399 ARG A O 1
ATOM 3156 N N . SER A 1 400 ? -13.873 12.307 15.344 1.00 96.69 400 SER A N 1
ATOM 3157 C CA . SER A 1 400 ? -12.810 12.963 16.110 1.00 96.69 400 SER A CA 1
ATOM 3158 C C . SER A 1 400 ? -12.748 14.451 15.786 1.00 96.69 400 SER A C 1
ATOM 3160 O O . SER A 1 400 ? -13.387 14.922 14.840 1.00 96.69 400 SER A O 1
ATOM 3162 N N . GLY A 1 401 ? -11.957 15.187 16.564 1.00 96.19 401 GLY A N 1
ATOM 3163 C CA . GLY A 1 401 ? -11.461 16.488 16.134 1.00 96.19 401 GLY A CA 1
ATOM 3164 C C . GLY A 1 401 ? -10.600 16.369 14.871 1.00 96.19 401 GLY A C 1
ATOM 3165 O O . GLY A 1 401 ? -10.292 15.273 14.390 1.00 96.19 401 GLY A O 1
ATOM 3166 N N . GLU A 1 402 ? -10.191 17.504 14.331 1.00 94.75 402 GLU A N 1
ATOM 3167 C CA . GLU A 1 402 ? -9.458 17.592 13.069 1.00 94.75 402 GLU A CA 1
ATOM 3168 C C . GLU A 1 402 ? -8.334 18.622 13.186 1.00 94.75 402 GLU A C 1
ATOM 3170 O O . GLU A 1 402 ? -8.510 19.679 13.797 1.00 94.75 402 GLU A O 1
ATOM 3175 N N . TYR A 1 403 ? -7.212 18.363 12.516 1.00 95.00 403 TYR A N 1
ATOM 3176 C CA . TYR A 1 403 ? -6.194 19.379 12.286 1.00 95.00 403 TYR A CA 1
ATOM 3177 C C . TYR A 1 403 ? -6.736 20.487 11.374 1.00 95.00 403 TYR A C 1
ATOM 3179 O O . TYR A 1 403 ? -7.071 20.217 10.230 1.00 95.00 403 TYR A O 1
ATOM 3187 N N . GLN A 1 404 ? -6.810 21.732 11.852 1.00 93.81 404 GLN A N 1
ATOM 3188 C CA . GLN A 1 404 ? -7.314 22.887 11.078 1.00 93.81 404 GLN A CA 1
ATOM 3189 C C . GLN A 1 404 ? -6.200 23.819 10.566 1.00 93.81 404 GLN A C 1
ATOM 3191 O O . GLN A 1 404 ? -6.497 24.897 10.052 1.00 93.81 404 GLN A O 1
ATOM 3196 N N . GLY A 1 405 ? -4.930 23.455 10.764 1.00 94.50 405 GLY A N 1
ATOM 3197 C CA . GLY A 1 405 ? -3.798 24.272 10.331 1.00 94.50 405 GLY A CA 1
ATOM 3198 C C . GLY A 1 405 ? -3.501 24.151 8.836 1.00 94.50 405 GLY A C 1
ATOM 3199 O O . GLY A 1 405 ? -4.223 23.497 8.079 1.00 94.50 405 GLY A O 1
ATOM 3200 N N . ASP A 1 406 ? -2.416 24.798 8.419 1.00 95.38 406 ASP A N 1
ATOM 3201 C CA . ASP A 1 406 ? -1.915 24.729 7.048 1.00 95.38 406 ASP A CA 1
ATOM 3202 C C . ASP A 1 406 ? -1.491 23.300 6.696 1.00 95.38 406 ASP A C 1
ATOM 3204 O O . ASP A 1 406 ? -0.771 22.669 7.461 1.00 95.38 406 ASP A O 1
ATOM 3208 N N . THR A 1 407 ? -1.855 22.813 5.512 1.00 95.81 407 THR A N 1
ATOM 3209 C CA . THR A 1 407 ? -1.418 21.503 5.007 1.00 95.81 407 THR A CA 1
ATOM 3210 C C . THR A 1 407 ? -0.285 21.650 3.997 1.00 95.81 407 THR A C 1
ATOM 3212 O O . THR A 1 407 ? -0.123 22.704 3.385 1.00 95.81 407 THR A O 1
ATOM 3215 N N . GLU A 1 408 ? 0.461 20.572 3.772 1.00 94.12 408 GLU A N 1
ATOM 3216 C CA . GLU A 1 408 ? 1.397 20.452 2.654 1.00 94.12 408 GLU A CA 1
ATOM 3217 C C . GLU A 1 408 ? 1.032 19.186 1.862 1.00 94.12 408 GLU A C 1
ATOM 3219 O O . GLU A 1 408 ? 1.073 18.108 2.439 1.00 94.12 408 GLU A O 1
ATOM 3224 N N . PRO A 1 409 ? 0.627 19.270 0.585 1.00 93.75 409 PRO A N 1
ATOM 3225 C CA . PRO A 1 409 ? 0.344 20.491 -0.162 1.00 93.75 409 PRO A CA 1
ATOM 3226 C C . PRO A 1 409 ? -0.863 21.279 0.383 1.00 93.75 409 PRO A C 1
ATOM 3228 O O . PRO A 1 409 ? -1.824 20.731 0.933 1.00 93.75 409 PRO A O 1
ATOM 3231 N N . ALA A 1 410 ? -0.843 22.599 0.177 1.00 95.31 410 ALA A N 1
ATOM 3232 C CA . ALA A 1 410 ? -1.835 23.529 0.733 1.00 95.31 410 ALA A CA 1
ATOM 3233 C C . ALA A 1 410 ? -3.283 23.281 0.267 1.00 95.31 410 ALA A C 1
ATOM 3235 O O . ALA A 1 410 ? -4.237 23.622 0.965 1.00 95.31 410 ALA A O 1
ATOM 3236 N N . TRP A 1 411 ? -3.474 22.683 -0.913 1.00 94.50 411 TRP A N 1
ATOM 3237 C CA . TRP A 1 411 ? -4.807 22.456 -1.475 1.00 94.50 411 TRP A CA 1
ATOM 3238 C C . TRP A 1 411 ? -5.598 21.351 -0.753 1.00 94.50 411 TRP A C 1
ATOM 3240 O O . TRP A 1 411 ? -6.828 21.335 -0.859 1.00 94.50 411 TRP A O 1
ATOM 3250 N N . ILE A 1 412 ? -4.942 20.463 0.013 1.00 94.06 412 ILE A N 1
ATOM 3251 C CA . ILE A 1 412 ? -5.624 19.407 0.789 1.00 94.06 412 ILE A CA 1
ATOM 3252 C C . ILE A 1 412 ? -6.683 20.030 1.702 1.00 94.06 412 ILE A C 1
ATOM 3254 O O . ILE A 1 412 ? -7.834 19.593 1.679 1.00 94.06 412 ILE A O 1
ATOM 3258 N N . ARG A 1 413 ? -6.328 21.108 2.416 1.00 92.81 413 ARG A N 1
ATOM 3259 C CA . ARG A 1 413 ? -7.205 21.833 3.353 1.00 92.81 413 ARG A CA 1
ATOM 3260 C C . ARG A 1 413 ? -8.566 22.220 2.761 1.00 92.81 413 ARG A C 1
ATOM 3262 O O . ARG A 1 413 ? -9.542 22.330 3.495 1.00 92.81 413 ARG A O 1
ATOM 3269 N N . GLY A 1 414 ? -8.635 22.462 1.449 1.00 92.69 414 GLY A N 1
ATOM 3270 C CA . GLY A 1 414 ? -9.863 22.860 0.753 1.00 92.69 414 GLY A CA 1
ATOM 3271 C C . GLY A 1 414 ? -10.627 21.716 0.087 1.00 92.69 414 GLY A C 1
ATOM 3272 O O . GLY A 1 414 ? -11.700 21.949 -0.466 1.00 92.69 414 GLY A O 1
ATOM 3273 N N . THR A 1 415 ? -10.084 20.499 0.085 1.00 92.88 415 THR A N 1
ATOM 3274 C CA . THR A 1 415 ? -10.634 19.383 -0.697 1.00 92.88 415 THR A CA 1
ATOM 3275 C C . THR A 1 415 ? -11.048 18.194 0.158 1.00 92.88 415 THR A C 1
ATOM 3277 O O . THR A 1 415 ? -11.936 17.446 -0.262 1.00 92.88 415 THR A O 1
ATOM 3280 N N . MET A 1 416 ? -10.477 18.023 1.351 1.00 92.88 416 MET A N 1
ATOM 3281 C CA . MET A 1 416 ? -10.828 16.929 2.254 1.00 92.88 416 MET A CA 1
ATOM 3282 C C . MET A 1 416 ? -10.532 17.242 3.720 1.00 92.88 416 MET A C 1
ATOM 3284 O O . MET A 1 416 ? -9.719 18.111 4.025 1.00 92.88 416 MET A O 1
ATOM 3288 N N . ASP A 1 417 ? -11.156 16.473 4.610 1.00 93.19 417 ASP A N 1
ATOM 3289 C CA . ASP A 1 417 ? -10.923 16.560 6.050 1.00 93.19 417 ASP A CA 1
ATOM 3290 C C . ASP A 1 417 ? -9.599 15.884 6.462 1.00 93.19 417 ASP A C 1
ATOM 3292 O O . ASP A 1 417 ? -9.171 14.883 5.859 1.00 93.19 417 ASP A O 1
ATOM 3296 N N . THR A 1 418 ? -8.982 16.406 7.529 1.00 94.69 418 THR A N 1
ATOM 3297 C CA . THR A 1 418 ? -7.713 15.927 8.120 1.00 94.69 418 THR A CA 1
ATOM 3298 C C . THR A 1 418 ? -7.883 15.524 9.597 1.00 94.69 418 THR A C 1
ATOM 3300 O O . THR A 1 418 ? -7.420 16.237 10.496 1.00 94.69 418 THR A O 1
ATOM 3303 N N . PRO A 1 419 ? -8.587 14.411 9.882 1.00 95.50 419 PRO A N 1
ATOM 3304 C CA . PRO A 1 419 ? -8.896 13.987 11.248 1.00 95.50 419 PRO A CA 1
ATOM 3305 C C . PRO A 1 419 ? -7.635 13.736 12.081 1.00 95.50 419 PRO A C 1
ATOM 3307 O O . PRO A 1 419 ? -6.621 13.279 11.559 1.00 95.50 419 PRO A O 1
ATOM 3310 N N . TRP A 1 420 ? -7.719 13.969 13.396 1.00 96.88 420 TRP A N 1
ATOM 3311 C CA . TRP A 1 420 ? -6.632 13.615 14.320 1.00 96.88 420 TRP A CA 1
ATOM 3312 C C . TRP A 1 420 ? -6.382 12.102 14.398 1.00 96.88 420 TRP A C 1
ATOM 3314 O O . TRP A 1 420 ? -5.267 11.674 14.691 1.00 96.88 420 TRP A O 1
ATOM 3324 N N . LEU A 1 421 ? -7.413 11.299 14.124 1.00 97.88 421 LEU A N 1
ATOM 3325 C CA . LEU A 1 421 ? -7.332 9.846 14.038 1.00 97.88 421 LEU A CA 1
ATOM 3326 C C . LEU A 1 421 ? -7.568 9.412 12.585 1.00 97.88 421 LEU A C 1
ATOM 3328 O O . LEU A 1 421 ? -8.697 9.465 12.097 1.00 97.88 421 LEU A O 1
ATOM 3332 N N . ASP A 1 422 ? -6.520 8.967 11.893 1.00 98.12 422 ASP A N 1
ATOM 3333 C CA . ASP A 1 422 ? -6.639 8.369 10.560 1.00 98.12 422 ASP A CA 1
ATOM 3334 C C . ASP A 1 422 ? -6.755 6.844 10.697 1.00 98.12 422 ASP A C 1
ATOM 3336 O O . ASP A 1 422 ? -5.942 6.196 11.360 1.00 98.12 422 ASP A O 1
ATOM 3340 N N . VAL A 1 423 ? -7.816 6.269 10.121 1.00 98.38 423 VAL A N 1
ATOM 3341 C CA . VAL A 1 423 ? -8.226 4.888 10.415 1.00 98.38 423 VAL A CA 1
ATOM 3342 C C . VAL A 1 423 ? -8.555 4.114 9.144 1.00 98.38 423 VAL A C 1
ATOM 3344 O O . VAL A 1 423 ? -9.198 4.632 8.222 1.00 98.38 423 VAL A O 1
ATOM 3347 N N . SER A 1 424 ? -8.173 2.841 9.115 1.00 98.50 424 SER A N 1
ATOM 3348 C CA . SER A 1 424 ? -8.696 1.850 8.174 1.00 98.50 424 SER A CA 1
ATOM 3349 C C . SER A 1 424 ? -8.905 0.503 8.869 1.00 98.50 424 SER A C 1
ATOM 3351 O O . SER A 1 424 ? -8.311 0.232 9.913 1.00 98.50 424 SER A O 1
ATOM 3353 N N . ALA A 1 425 ? -9.777 -0.338 8.313 1.00 98.31 425 ALA A N 1
ATOM 3354 C CA . ALA A 1 425 ? -10.014 -1.680 8.830 1.00 98.31 425 ALA A CA 1
ATOM 3355 C C . ALA A 1 425 ? -10.184 -2.692 7.697 1.00 98.31 425 ALA A C 1
ATOM 3357 O O . ALA A 1 425 ? -10.698 -2.367 6.616 1.00 98.31 425 ALA A O 1
ATOM 3358 N N . VAL A 1 426 ? -9.789 -3.931 7.976 1.00 98.44 426 VAL A N 1
ATOM 3359 C CA . VAL A 1 426 ? -9.980 -5.084 7.095 1.00 98.44 426 VAL A CA 1
ATOM 3360 C C . VAL A 1 426 ? -10.568 -6.262 7.862 1.00 98.44 426 VAL A C 1
ATOM 3362 O O . VAL A 1 426 ? -10.329 -6.424 9.055 1.00 98.44 426 VAL A O 1
ATOM 3365 N N . LEU A 1 427 ? -11.329 -7.095 7.161 1.00 96.94 427 LEU A N 1
ATOM 3366 C CA . LEU A 1 427 ? -11.759 -8.411 7.604 1.00 96.94 427 LEU A CA 1
ATOM 3367 C C . LEU A 1 427 ? -10.907 -9.468 6.895 1.00 96.94 427 LEU A C 1
ATOM 3369 O O . LEU A 1 427 ? -11.034 -9.653 5.679 1.00 96.94 427 LEU A O 1
ATOM 3373 N N . ASP A 1 428 ? -10.110 -10.199 7.667 1.00 95.06 428 ASP A N 1
ATOM 3374 C CA . ASP A 1 428 ? -9.310 -11.326 7.197 1.00 95.06 428 ASP A CA 1
ATOM 3375 C C . ASP A 1 428 ? -9.575 -12.567 8.053 1.00 95.06 428 ASP A C 1
ATOM 3377 O O . ASP A 1 428 ? -9.486 -12.523 9.275 1.00 95.06 428 ASP A O 1
ATOM 3381 N N . ASN A 1 429 ? -9.951 -13.679 7.418 1.00 89.69 429 ASN A N 1
ATOM 3382 C CA . ASN A 1 429 ? -10.207 -14.962 8.090 1.00 89.69 429 ASN A CA 1
ATOM 3383 C C . ASN A 1 429 ? -11.125 -14.890 9.334 1.00 89.69 429 ASN A C 1
ATOM 3385 O O . ASN A 1 429 ? -10.959 -15.644 10.290 1.00 89.69 429 ASN A O 1
ATOM 3389 N N . GLY A 1 430 ? -12.119 -13.994 9.316 1.00 87.88 430 GLY A N 1
ATOM 3390 C CA . GLY A 1 430 ? -13.057 -13.793 10.430 1.00 87.88 430 GLY A CA 1
ATOM 3391 C C . GLY A 1 430 ? -12.542 -12.873 11.543 1.00 87.88 430 GLY A C 1
ATOM 3392 O O . GLY A 1 430 ? -13.269 -12.633 12.503 1.00 87.88 430 GLY A O 1
ATOM 3393 N N . VAL A 1 431 ? -11.333 -12.330 11.401 1.00 91.75 431 VAL A N 1
ATOM 3394 C CA . VAL A 1 431 ? -10.715 -11.366 12.313 1.00 91.75 431 VAL A CA 1
ATOM 3395 C C . VAL A 1 431 ? -10.762 -9.978 11.685 1.00 91.75 431 VAL A C 1
ATOM 3397 O O . VAL A 1 431 ? -10.434 -9.798 10.512 1.00 91.75 431 VAL A O 1
ATOM 3400 N N . VAL A 1 432 ? -11.184 -8.986 12.468 1.00 94.69 432 VAL A N 1
ATOM 3401 C CA . VAL A 1 432 ? -11.090 -7.580 12.069 1.00 94.69 432 VAL A CA 1
ATOM 3402 C C . VAL A 1 432 ? -9.744 -7.036 12.525 1.00 94.69 432 VAL A C 1
ATOM 3404 O O . VAL A 1 432 ? -9.479 -6.982 13.724 1.00 94.69 432 VAL A O 1
ATOM 3407 N N . ASN A 1 433 ? -8.923 -6.597 11.575 1.00 97.06 433 ASN A N 1
ATOM 3408 C CA . ASN A 1 433 ? -7.707 -5.840 11.853 1.00 97.06 433 ASN A CA 1
ATOM 3409 C C . ASN A 1 433 ? -8.014 -4.350 11.677 1.00 97.06 433 ASN A C 1
ATOM 3411 O O . ASN A 1 433 ? -8.564 -3.939 10.652 1.00 97.06 433 ASN A O 1
ATOM 3415 N N . LEU A 1 434 ? -7.687 -3.552 12.693 1.00 97.06 434 LEU A N 1
ATOM 3416 C CA . LEU A 1 434 ? -7.947 -2.115 12.749 1.00 97.06 434 LEU A CA 1
ATOM 3417 C C . LEU A 1 434 ? -6.613 -1.374 12.869 1.00 97.06 434 LEU A C 1
ATOM 3419 O O . LEU A 1 434 ? -5.891 -1.563 13.846 1.00 97.06 434 LEU A O 1
ATOM 3423 N N . ALA A 1 435 ? -6.311 -0.508 11.905 1.00 98.38 435 ALA A N 1
ATOM 3424 C CA . ALA A 1 435 ? -5.152 0.372 11.952 1.00 98.38 435 ALA A CA 1
ATOM 3425 C C . ALA A 1 435 ? -5.594 1.790 12.323 1.00 98.38 435 ALA A C 1
ATOM 3427 O O . ALA A 1 435 ? -6.456 2.370 11.661 1.00 98.38 435 ALA A O 1
ATOM 3428 N N . VAL A 1 436 ? -4.994 2.346 13.378 1.00 98.12 436 VAL A N 1
ATOM 3429 C CA . VAL A 1 436 ? -5.281 3.693 13.887 1.00 98.12 436 VAL A CA 1
ATOM 3430 C C . VAL A 1 436 ? -3.978 4.473 13.967 1.00 98.12 436 VAL A C 1
ATOM 3432 O O . VAL A 1 436 ? -3.056 4.069 14.673 1.00 98.12 436 VAL A O 1
ATOM 3435 N N . VAL A 1 437 ? -3.913 5.602 13.266 1.00 98.50 437 VAL A N 1
ATOM 3436 C CA . VAL A 1 437 ? -2.810 6.559 13.357 1.00 98.50 437 VAL A CA 1
ATOM 3437 C C . VAL A 1 437 ? -3.312 7.796 14.088 1.00 98.50 437 VAL A C 1
ATOM 3439 O O . VAL A 1 437 ? -4.212 8.481 13.607 1.00 98.50 437 VAL A O 1
ATOM 3442 N N . ASN A 1 438 ? -2.725 8.081 15.249 1.00 97.62 438 ASN A N 1
ATOM 3443 C CA . ASN A 1 438 ? -2.900 9.361 15.927 1.00 97.62 438 ASN A CA 1
ATOM 3444 C C . ASN A 1 438 ? -1.889 10.359 15.350 1.00 97.62 438 ASN A C 1
ATOM 3446 O O . ASN A 1 438 ? -0.691 10.213 15.583 1.00 97.62 438 ASN A O 1
ATOM 3450 N N . VAL A 1 439 ? -2.363 11.352 14.596 1.00 96.12 439 VAL A N 1
ATOM 3451 C CA . VAL A 1 439 ? -1.498 12.383 13.989 1.00 96.12 439 VAL A CA 1
ATOM 3452 C C . VAL A 1 439 ? -1.272 13.583 14.913 1.00 96.12 439 VAL A C 1
ATOM 3454 O O . VAL A 1 439 ? -0.624 14.551 14.525 1.00 96.12 439 VAL A O 1
ATOM 3457 N N . HIS A 1 440 ? -1.829 13.567 16.126 1.00 95.75 440 HIS A N 1
ATOM 3458 C CA . HIS A 1 440 ? -1.621 14.635 17.090 1.00 95.75 440 HIS A CA 1
ATOM 3459 C C . HIS A 1 440 ? -0.296 14.446 17.841 1.00 95.75 440 HIS A C 1
ATOM 3461 O O . HIS A 1 440 ? -0.085 13.435 18.499 1.00 95.75 440 HIS A O 1
ATOM 3467 N N . GLU A 1 441 ? 0.547 15.480 17.851 1.00 94.31 441 GLU A N 1
ATOM 3468 C CA . GLU A 1 441 ? 1.892 15.424 18.445 1.00 94.31 441 GLU A CA 1
ATOM 3469 C C . GLU A 1 441 ? 1.898 15.128 19.957 1.00 94.31 441 GLU A C 1
ATOM 3471 O O . GLU A 1 441 ? 2.719 14.363 20.447 1.00 94.31 441 GLU A O 1
ATOM 3476 N N . GLN A 1 442 ? 1.000 15.778 20.709 1.00 90.56 442 GLN A N 1
ATOM 3477 C CA . GLN A 1 442 ? 1.080 15.834 22.180 1.00 90.56 442 GLN A CA 1
ATOM 3478 C C . GLN A 1 442 ? -0.066 15.151 22.942 1.00 90.56 442 GLN A C 1
ATOM 3480 O O . GLN A 1 442 ? 0.015 15.020 24.162 1.00 90.56 442 GLN A O 1
ATOM 3485 N N . ARG A 1 443 ? -1.172 14.804 22.276 1.00 90.88 443 ARG A N 1
ATOM 3486 C CA . ARG A 1 443 ? -2.403 14.345 22.933 1.00 90.88 443 ARG A CA 1
ATOM 3487 C C . ARG A 1 443 ? -2.702 12.916 22.522 1.00 90.88 443 ARG A C 1
ATOM 3489 O O . ARG A 1 443 ? -2.836 12.631 21.336 1.00 90.88 443 ARG A O 1
ATOM 3496 N N . ASP A 1 444 ? -2.892 12.067 23.522 1.00 90.75 444 ASP A N 1
ATOM 3497 C CA . ASP A 1 444 ? -3.524 10.765 23.354 1.00 90.75 444 ASP A CA 1
ATOM 3498 C C . ASP A 1 444 ? -5.047 10.920 23.315 1.00 90.75 444 ASP A C 1
ATOM 3500 O O . ASP A 1 444 ? -5.614 11.822 23.941 1.00 90.75 444 ASP A O 1
ATOM 3504 N N . PHE A 1 445 ? -5.723 9.997 22.631 1.00 88.50 445 PHE A N 1
ATOM 3505 C CA . PHE A 1 445 ? -7.179 9.970 22.549 1.00 88.50 445 PHE A CA 1
ATOM 3506 C C . PHE A 1 445 ? -7.735 8.677 23.137 1.00 88.50 445 PHE A C 1
ATOM 3508 O O . PHE A 1 445 ? -7.569 7.592 22.576 1.00 88.50 445 PHE A O 1
ATOM 3515 N N . VAL A 1 446 ? -8.468 8.800 24.243 1.00 89.19 446 VAL A N 1
ATOM 3516 C CA . VAL A 1 446 ? -9.357 7.724 24.695 1.00 89.19 446 VAL A CA 1
ATOM 3517 C C . VAL A 1 446 ? -10.517 7.655 23.708 1.00 89.19 446 VAL A C 1
ATOM 3519 O O . VAL A 1 446 ? -11.235 8.638 23.544 1.00 89.19 446 VAL A O 1
ATOM 3522 N N . THR A 1 447 ? -10.667 6.517 23.035 1.00 87.19 447 THR A N 1
ATOM 3523 C CA . THR A 1 447 ? -11.589 6.364 21.903 1.00 87.19 447 THR A CA 1
ATOM 3524 C C . THR A 1 447 ? -12.572 5.232 22.167 1.00 87.19 447 THR A C 1
ATOM 3526 O O . THR A 1 447 ? -12.170 4.137 22.560 1.00 87.19 447 THR A O 1
ATOM 3529 N N . GLU A 1 448 ? -13.859 5.476 21.934 1.00 88.50 448 GLU A N 1
ATOM 3530 C CA . GLU A 1 448 ? -14.884 4.430 21.991 1.00 88.50 448 GLU A CA 1
ATOM 3531 C C . GLU A 1 448 ? -14.835 3.577 20.716 1.00 88.50 448 GLU A C 1
ATOM 3533 O O . GLU A 1 448 ? -14.861 4.120 19.614 1.00 88.50 448 GLU A O 1
ATOM 3538 N N . LEU A 1 449 ? -14.776 2.249 20.848 1.00 88.75 449 LEU A N 1
ATOM 3539 C CA . LEU A 1 449 ? -14.836 1.320 19.715 1.00 88.75 449 LEU A CA 1
ATOM 3540 C C . LEU A 1 449 ? -16.211 0.643 19.668 1.00 88.75 449 LEU A C 1
ATOM 3542 O O . LEU A 1 449 ? -16.629 0.025 20.646 1.00 88.75 449 LEU A O 1
ATOM 3546 N N . ALA A 1 450 ? -16.897 0.738 18.531 1.00 89.12 450 ALA A N 1
ATOM 3547 C CA . ALA A 1 450 ? -18.222 0.163 18.312 1.00 89.12 450 ALA A CA 1
ATOM 3548 C C . ALA A 1 450 ? -18.279 -0.721 17.054 1.00 89.12 450 ALA A C 1
ATOM 3550 O O . ALA A 1 450 ? -17.446 -0.614 16.154 1.00 89.12 450 ALA A O 1
ATOM 3551 N N . GLY A 1 451 ? -19.302 -1.577 16.979 1.00 85.12 451 GLY A N 1
ATOM 3552 C CA . GLY A 1 451 ? -19.628 -2.396 15.801 1.00 85.12 451 GLY A CA 1
ATOM 3553 C C . GLY A 1 451 ? -18.828 -3.698 15.651 1.00 85.12 451 GLY A C 1
ATOM 3554 O O . GLY A 1 451 ? -19.190 -4.551 14.843 1.00 85.12 451 GLY A O 1
ATOM 3555 N N . VAL A 1 452 ? -17.806 -3.898 16.484 1.00 82.94 452 VAL A N 1
ATOM 3556 C CA . VAL A 1 452 ? -17.077 -5.163 16.620 1.00 82.94 452 VAL A CA 1
ATOM 3557 C C . VAL A 1 452 ? -16.997 -5.555 18.091 1.00 82.94 452 VAL A C 1
ATOM 3559 O O . VAL A 1 452 ? -16.635 -4.742 18.939 1.00 82.94 452 VAL A O 1
ATOM 3562 N N . GLU A 1 453 ? -17.344 -6.803 18.396 1.00 72.00 453 GLU A N 1
ATOM 3563 C CA . GLU A 1 453 ? -17.200 -7.368 19.736 1.00 72.00 453 GLU A CA 1
ATOM 3564 C C . GLU A 1 453 ? -15.957 -8.252 19.776 1.00 72.00 453 GLU A C 1
ATOM 3566 O O . GLU A 1 453 ? -15.788 -9.160 18.960 1.00 72.00 453 GLU A O 1
ATOM 3571 N N . ALA A 1 454 ? -15.068 -7.990 20.729 1.00 67.44 454 ALA A N 1
ATOM 3572 C CA . ALA A 1 454 ? -13.918 -8.847 20.950 1.00 67.44 454 ALA A CA 1
ATOM 3573 C C . ALA A 1 454 ? -14.385 -10.166 21.581 1.00 67.44 454 ALA A C 1
ATOM 3575 O O . ALA A 1 454 ? -14.757 -10.211 22.752 1.00 67.44 454 ALA A O 1
ATOM 3576 N N . SER A 1 455 ? -14.321 -11.264 20.827 1.00 62.59 455 SER A N 1
ATOM 3577 C CA . SER A 1 455 ? -14.606 -12.614 21.333 1.00 62.59 455 SER A CA 1
ATOM 3578 C C . SER A 1 455 ? -13.465 -13.200 22.187 1.00 62.59 455 SER A C 1
ATOM 3580 O O . SER A 1 455 ? -13.484 -14.387 22.511 1.00 62.59 455 SER A O 1
ATOM 3582 N N . GLY A 1 456 ? -12.441 -12.402 22.518 1.00 69.25 456 GLY A N 1
ATOM 3583 C CA . GLY A 1 456 ? -11.228 -12.821 23.221 1.00 69.25 456 GLY A CA 1
ATOM 3584 C C . GLY A 1 456 ? -10.229 -11.676 23.425 1.00 69.25 456 GLY A C 1
ATOM 3585 O O . GLY A 1 456 ? -10.592 -10.502 23.370 1.00 69.25 456 GLY A O 1
ATOM 3586 N N . LYS A 1 457 ? -8.956 -12.019 23.662 1.00 81.00 457 LYS A N 1
ATOM 3587 C CA . LYS A 1 457 ? -7.869 -11.032 23.750 1.00 81.00 457 LYS A CA 1
ATOM 3588 C C . LYS A 1 457 ? -7.594 -10.435 22.374 1.00 81.00 457 LYS A C 1
ATOM 3590 O O . LYS A 1 457 ? -7.367 -11.179 21.426 1.00 81.00 457 LYS A O 1
ATOM 3595 N N . VAL A 1 458 ? -7.561 -9.112 22.299 1.00 90.06 458 VAL A N 1
ATOM 3596 C CA . VAL A 1 458 ? -7.123 -8.378 21.112 1.00 90.06 458 VAL A CA 1
ATOM 3597 C C . VAL A 1 458 ? -5.620 -8.155 21.219 1.00 90.06 458 VAL A C 1
ATOM 3599 O O . VAL A 1 458 ? -5.139 -7.660 22.239 1.00 90.06 458 VAL A O 1
ATOM 3602 N N . GLU A 1 459 ? -4.874 -8.530 20.189 1.00 93.44 459 GLU A N 1
ATOM 3603 C CA . GLU A 1 459 ? -3.451 -8.208 20.079 1.00 93.44 459 GLU A CA 1
ATOM 3604 C C . GLU A 1 459 ? -3.305 -6.745 19.655 1.00 93.44 459 GLU A C 1
ATOM 3606 O O . GLU A 1 459 ? -3.963 -6.286 18.723 1.00 93.44 459 GLU A O 1
ATOM 3611 N N . VAL A 1 460 ? -2.475 -5.993 20.375 1.00 95.31 460 VAL A N 1
ATOM 3612 C CA . VAL A 1 460 ? -2.248 -4.570 20.124 1.00 95.31 460 VAL A CA 1
ATOM 3613 C C . VAL A 1 460 ? -0.770 -4.349 19.869 1.00 95.31 460 VAL A C 1
ATOM 3615 O O . VAL A 1 460 ? 0.067 -4.571 20.746 1.00 95.31 460 VAL A O 1
ATOM 3618 N N . TYR A 1 461 ? -0.477 -3.857 18.671 1.00 97.81 461 TYR A N 1
ATOM 3619 C CA . TYR A 1 461 ? 0.856 -3.479 18.230 1.00 97.81 461 TYR A CA 1
ATOM 3620 C C . TYR A 1 461 ? 0.945 -1.955 18.186 1.00 97.81 461 TYR A C 1
ATOM 3622 O O . TYR A 1 461 ? 0.219 -1.313 17.429 1.00 97.81 461 TYR A O 1
ATOM 3630 N N . ALA A 1 462 ? 1.827 -1.370 18.992 1.00 97.44 462 ALA A N 1
ATOM 3631 C CA . ALA A 1 462 ? 2.051 0.070 19.025 1.00 97.44 462 ALA A CA 1
ATOM 3632 C C . ALA A 1 462 ? 3.423 0.414 18.437 1.00 97.44 462 ALA A C 1
ATOM 3634 O O . ALA A 1 462 ? 4.434 -0.149 18.855 1.00 97.44 462 ALA A O 1
ATOM 3635 N N . VAL A 1 463 ? 3.456 1.369 17.506 1.00 98.00 463 VAL A N 1
ATOM 3636 C CA . VAL A 1 463 ? 4.688 1.991 17.005 1.00 98.00 463 VAL A CA 1
ATOM 3637 C C . VAL A 1 463 ? 4.731 3.417 17.535 1.00 98.00 463 VAL A C 1
ATOM 3639 O O . VAL A 1 463 ? 3.907 4.247 17.165 1.00 98.00 463 VAL A O 1
ATOM 3642 N N . THR A 1 464 ? 5.661 3.685 18.445 1.00 96.06 464 THR A N 1
ATOM 3643 C CA . THR A 1 464 ? 5.837 4.994 19.085 1.00 96.06 464 THR A CA 1
ATOM 3644 C C . THR A 1 464 ? 7.308 5.207 19.448 1.00 96.06 464 THR A C 1
ATOM 3646 O O . THR A 1 464 ? 8.135 4.315 19.251 1.00 96.06 464 THR A O 1
ATOM 3649 N N . GLY A 1 465 ? 7.643 6.387 19.957 1.00 95.06 465 GLY A N 1
ATOM 3650 C CA . GLY A 1 465 ? 8.991 6.776 20.353 1.00 95.06 465 GLY A CA 1
ATOM 3651 C C . GLY A 1 465 ? 8.976 7.947 21.340 1.00 95.06 465 GLY A C 1
ATOM 3652 O O . GLY A 1 465 ? 7.908 8.431 21.711 1.00 95.06 465 GLY A O 1
ATOM 3653 N N . PRO A 1 466 ? 10.153 8.418 21.783 1.00 95.12 466 PRO A N 1
ATOM 3654 C CA . PRO A 1 466 ? 10.262 9.504 22.760 1.00 95.12 466 PRO A CA 1
ATOM 3655 C C . PRO A 1 466 ? 9.801 10.879 22.240 1.00 95.12 466 PRO A C 1
ATOM 3657 O O . PRO A 1 466 ? 9.573 11.776 23.049 1.00 95.12 466 PRO A O 1
ATOM 3660 N N . GLY A 1 467 ? 9.676 11.053 20.921 1.00 95.62 467 GLY A N 1
ATOM 3661 C CA . GLY A 1 467 ? 9.271 12.297 20.265 1.00 95.62 467 GLY A CA 1
ATOM 3662 C C . GLY A 1 467 ? 9.156 12.126 18.749 1.00 95.62 467 GLY A C 1
ATOM 3663 O O . GLY A 1 467 ? 9.615 11.124 18.197 1.00 95.62 467 GLY A O 1
ATOM 3664 N N . VAL A 1 468 ? 8.536 13.094 18.069 1.00 97.00 468 VAL A N 1
ATOM 3665 C CA . VAL A 1 468 ? 8.297 13.054 16.611 1.00 97.00 468 VAL A CA 1
ATOM 3666 C C . VAL A 1 468 ? 9.581 13.081 15.778 1.00 97.00 468 VAL A C 1
ATOM 3668 O O . VAL A 1 468 ? 9.571 12.632 14.638 1.00 97.00 468 VAL A O 1
ATOM 3671 N N . ASP A 1 469 ? 10.687 13.549 16.349 1.00 96.81 469 ASP A N 1
ATOM 3672 C CA . ASP A 1 469 ? 12.027 13.600 15.762 1.00 96.81 469 ASP A CA 1
ATOM 3673 C C . ASP A 1 469 ? 12.866 12.334 16.023 1.00 96.81 469 ASP A C 1
ATOM 3675 O O . ASP A 1 469 ? 13.989 12.232 15.531 1.00 96.81 469 ASP A O 1
ATOM 3679 N N . ALA A 1 470 ? 12.343 11.355 16.773 1.00 97.75 470 ALA A N 1
ATOM 3680 C CA . ALA A 1 470 ? 13.067 10.130 17.104 1.00 97.75 470 ALA A CA 1
ATOM 3681 C C . ALA A 1 470 ? 13.440 9.330 15.848 1.00 97.75 470 ALA A C 1
ATOM 3683 O O . ALA A 1 470 ? 12.598 9.111 14.981 1.00 97.75 470 ALA A O 1
ATOM 3684 N N . VAL A 1 471 ? 14.682 8.841 15.786 1.00 97.81 471 VAL A N 1
ATOM 3685 C CA . VAL A 1 471 ? 15.237 8.066 14.663 1.00 97.81 471 VAL A CA 1
ATOM 3686 C C . VAL A 1 471 ? 15.838 6.747 15.146 1.00 97.81 471 VAL A C 1
ATOM 3688 O O . VAL A 1 471 ? 16.242 6.627 16.302 1.00 97.81 471 VAL A O 1
ATOM 3691 N N . ASN A 1 472 ? 15.973 5.775 14.244 1.00 98.00 472 ASN A N 1
ATOM 3692 C CA . ASN A 1 472 ? 16.756 4.561 14.490 1.00 98.00 472 ASN A CA 1
ATOM 3693 C C . ASN A 1 472 ? 18.159 4.686 13.875 1.00 98.00 472 ASN A C 1
ATOM 3695 O O . ASN A 1 472 ? 18.320 5.224 12.780 1.00 98.00 472 ASN A O 1
ATOM 3699 N N . THR A 1 473 ? 19.177 4.164 14.561 1.00 94.75 473 THR A N 1
ATOM 3700 C CA . THR A 1 473 ? 20.571 4.087 14.089 1.00 94.75 473 THR A CA 1
ATOM 3701 C C . THR A 1 473 ? 21.121 2.664 14.222 1.00 94.75 473 THR A C 1
ATOM 3703 O O . THR A 1 473 ? 20.428 1.767 14.701 1.00 94.75 473 THR A O 1
ATOM 3706 N N . GLU A 1 474 ? 22.373 2.436 13.803 1.00 93.50 474 GLU A N 1
ATOM 3707 C CA . GLU A 1 474 ? 23.055 1.145 14.003 1.00 93.50 474 GLU A CA 1
ATOM 3708 C C . GLU A 1 474 ? 23.238 0.824 15.499 1.00 93.50 474 GLU A C 1
ATOM 3710 O O . GLU A 1 474 ? 23.202 -0.335 15.904 1.00 93.50 474 GLU A O 1
ATOM 3715 N N . GLU A 1 475 ? 23.403 1.848 16.337 1.00 93.56 475 GLU A N 1
ATOM 3716 C CA . GLU A 1 475 ? 23.666 1.707 17.769 1.00 93.56 475 GLU A CA 1
ATOM 3717 C C . GLU A 1 475 ? 22.395 1.667 18.621 1.00 93.56 475 GLU A C 1
ATOM 3719 O O . GLU A 1 475 ? 22.424 1.120 19.727 1.00 93.56 475 GLU A O 1
ATOM 3724 N N . LYS A 1 476 ? 21.297 2.281 18.157 1.00 94.31 476 LYS A N 1
ATOM 3725 C CA . LYS A 1 476 ? 20.089 2.469 18.965 1.00 94.31 476 LYS A CA 1
ATOM 3726 C C . LYS A 1 476 ? 18.805 2.421 18.137 1.00 94.31 476 LYS A C 1
ATOM 3728 O O . LYS A 1 476 ? 18.643 3.159 17.171 1.00 94.31 476 LYS A O 1
ATOM 3733 N N . GLN A 1 477 ? 17.856 1.605 18.594 1.00 96.81 477 GLN A N 1
ATOM 3734 C CA . GLN A 1 477 ? 16.481 1.580 18.097 1.00 96.81 477 GLN A CA 1
ATOM 3735 C C . GLN A 1 477 ? 15.573 2.341 19.075 1.00 96.81 477 GLN A C 1
ATOM 3737 O O . GLN A 1 477 ? 15.288 1.840 20.161 1.00 96.81 477 GLN A O 1
ATOM 3742 N N . GLU A 1 478 ? 15.143 3.545 18.702 1.00 97.31 478 GLU A N 1
ATOM 3743 C CA . GLU A 1 478 ? 14.231 4.388 19.498 1.00 97.31 478 GLU A CA 1
ATOM 3744 C C . GLU A 1 478 ? 12.759 4.105 19.182 1.00 97.31 478 GLU A C 1
ATOM 3746 O O . GLU A 1 478 ? 11.902 4.213 20.056 1.00 97.31 478 GLU A O 1
ATOM 3751 N N . VAL A 1 479 ? 12.470 3.743 17.929 1.00 98.19 479 VAL A N 1
ATOM 3752 C CA . VAL A 1 479 ? 11.129 3.428 17.431 1.00 98.19 479 VAL A CA 1
ATOM 3753 C C . VAL A 1 479 ? 11.097 1.964 17.017 1.00 98.19 479 VAL A C 1
ATOM 3755 O O . VAL A 1 479 ? 11.956 1.496 16.265 1.00 98.19 479 VAL A O 1
ATOM 3758 N N . GLY A 1 480 ? 10.093 1.237 17.493 1.00 97.06 480 GLY A N 1
ATOM 3759 C CA . GLY A 1 480 ? 9.863 -0.166 17.172 1.00 97.06 480 GLY A CA 1
ATOM 3760 C C . GLY A 1 480 ? 8.452 -0.599 17.540 1.00 97.06 480 GLY A C 1
ATOM 3761 O O . GLY A 1 480 ? 7.633 0.222 17.952 1.00 97.06 480 GLY A O 1
ATOM 3762 N N . ILE A 1 481 ? 8.173 -1.893 17.397 1.00 98.06 481 ILE A N 1
ATOM 3763 C CA . ILE A 1 481 ? 6.889 -2.473 17.800 1.00 98.06 481 ILE A CA 1
ATOM 3764 C C . ILE A 1 481 ? 6.922 -2.780 19.299 1.00 98.06 481 ILE A C 1
ATOM 3766 O O . ILE A 1 481 ? 7.787 -3.514 19.776 1.00 98.06 481 ILE A O 1
ATOM 3770 N N . SER A 1 482 ? 5.949 -2.241 20.027 1.00 96.56 482 SER A N 1
ATOM 3771 C CA . SER A 1 482 ? 5.591 -2.661 21.378 1.00 96.56 482 SER A CA 1
ATOM 3772 C C . SER A 1 482 ? 4.322 -3.504 21.313 1.00 96.56 482 SER A C 1
ATOM 3774 O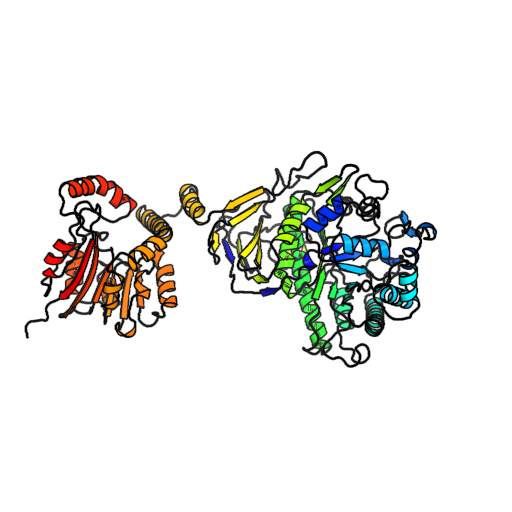 O . SER A 1 482 ? 3.293 -3.046 20.812 1.00 96.56 482 SER A O 1
ATOM 3776 N N . GLU A 1 483 ? 4.400 -4.738 21.799 1.00 96.56 483 GLU A N 1
ATOM 3777 C CA . GLU A 1 483 ? 3.279 -5.676 21.802 1.00 96.56 483 GLU A CA 1
ATOM 3778 C C . GLU A 1 483 ? 2.561 -5.652 23.150 1.00 96.56 483 GLU A C 1
ATOM 3780 O O . GLU A 1 483 ? 3.173 -5.656 24.221 1.00 96.56 483 GLU A O 1
ATOM 3785 N N . SER A 1 484 ? 1.237 -5.654 23.106 1.00 92.88 484 SER A N 1
ATOM 3786 C CA . SER A 1 484 ? 0.392 -5.782 24.284 1.00 92.88 484 SER A CA 1
ATOM 3787 C C . SER A 1 484 ? -0.907 -6.498 23.929 1.00 92.88 484 SER A C 1
ATOM 3789 O O . SER A 1 484 ? -1.176 -6.806 22.770 1.00 92.88 484 SER A O 1
ATOM 3791 N N . THR A 1 485 ? -1.721 -6.791 24.938 1.00 89.06 485 THR A N 1
ATOM 3792 C CA . THR A 1 485 ? -3.057 -7.351 24.727 1.00 89.06 485 THR A CA 1
ATOM 3793 C C . THR A 1 485 ? -4.096 -6.438 25.346 1.00 89.06 485 THR A C 1
ATOM 3795 O O . THR A 1 485 ? -3.969 -6.068 26.517 1.00 89.06 485 THR A O 1
ATOM 3798 N N . TRP A 1 486 ? -5.147 -6.140 24.596 1.00 79.81 486 TRP A N 1
ATOM 3799 C CA . TRP A 1 486 ? -6.334 -5.473 25.094 1.00 79.81 486 TRP A CA 1
ATOM 3800 C C . TRP A 1 486 ? -7.412 -6.518 25.382 1.00 79.81 486 TRP A C 1
ATOM 3802 O O . TRP A 1 486 ? -7.872 -7.244 24.501 1.00 79.81 486 TRP A O 1
ATOM 3812 N N . ASP A 1 487 ? -7.770 -6.633 26.657 1.00 66.06 487 ASP A N 1
ATOM 3813 C CA . ASP A 1 487 ? -8.874 -7.470 27.107 1.00 66.06 487 ASP A CA 1
ATOM 3814 C C . ASP A 1 487 ? -10.109 -6.574 27.232 1.00 66.06 487 ASP A C 1
ATOM 3816 O O . ASP A 1 487 ? -10.242 -5.811 28.196 1.00 66.06 487 ASP A O 1
ATOM 3820 N N . ALA A 1 488 ? -10.984 -6.622 26.225 1.00 53.03 488 ALA A N 1
ATOM 3821 C CA . ALA A 1 488 ? -12.184 -5.789 26.158 1.00 53.03 488 ALA A CA 1
ATOM 3822 C C . ALA A 1 488 ? -13.103 -5.970 27.388 1.00 53.03 488 ALA A C 1
ATOM 3824 O O . ALA A 1 488 ? -13.838 -5.051 27.763 1.00 53.03 488 ALA A O 1
ATOM 3825 N N . VAL A 1 489 ? -13.007 -7.120 28.072 1.00 43.69 489 VAL A N 1
ATOM 3826 C CA . VAL A 1 489 ? -13.774 -7.439 29.285 1.00 43.69 489 VAL A CA 1
ATOM 3827 C C . VAL A 1 489 ? -13.200 -6.732 30.523 1.00 43.69 489 VAL A C 1
ATOM 3829 O O . VAL A 1 489 ? -13.952 -6.323 31.404 1.00 43.69 489 VAL A O 1
ATOM 3832 N N . TYR A 1 490 ? -11.880 -6.524 30.593 1.00 35.44 490 TYR A N 1
ATOM 3833 C CA . TYR A 1 490 ? -11.213 -5.867 31.730 1.00 35.44 490 TYR A CA 1
ATOM 3834 C C . TYR A 1 490 ? -10.999 -4.358 31.543 1.00 35.44 490 TYR A C 1
ATOM 3836 O O . TYR A 1 490 ? -10.969 -3.622 32.533 1.00 35.44 490 TYR A O 1
ATOM 3844 N N . ALA A 1 491 ? -10.840 -3.877 30.307 1.00 39.09 491 ALA A N 1
ATOM 3845 C CA . ALA A 1 491 ? -10.618 -2.459 30.019 1.00 39.09 491 ALA A CA 1
ATOM 3846 C C . ALA A 1 491 ? -11.864 -1.607 30.293 1.00 39.09 491 ALA A C 1
ATOM 3848 O O . ALA A 1 491 ? -11.755 -0.575 30.945 1.00 39.09 491 ALA A O 1
ATOM 3849 N N . SER A 1 492 ? -13.056 -2.092 29.934 1.00 40.72 492 SER A N 1
ATOM 3850 C CA . SER A 1 492 ? -14.331 -1.433 30.259 1.00 40.72 492 SER A CA 1
ATOM 3851 C C . SER A 1 492 ? -14.535 -1.258 31.774 1.00 40.72 492 SER A C 1
ATOM 3853 O O . SER A 1 492 ? -14.933 -0.188 32.233 1.00 40.72 492 SER A O 1
ATOM 3855 N N . ALA A 1 493 ? -14.168 -2.265 32.574 1.00 32.06 493 ALA A N 1
ATOM 3856 C CA . ALA A 1 493 ? -14.221 -2.201 34.035 1.00 32.06 493 ALA A CA 1
ATOM 3857 C C . ALA A 1 493 ? -13.133 -1.292 34.641 1.00 32.06 493 ALA A C 1
ATOM 3859 O O . ALA A 1 493 ? -13.369 -0.611 35.640 1.00 32.06 493 ALA A O 1
ATOM 3860 N N . ARG A 1 494 ? -11.929 -1.264 34.056 1.00 34.34 494 ARG A N 1
ATOM 3861 C CA . ARG A 1 494 ? -10.785 -0.486 34.558 1.00 34.34 494 ARG A CA 1
ATOM 3862 C C . ARG A 1 494 ? -10.841 0.991 34.155 1.00 34.34 494 ARG A C 1
ATOM 3864 O O . ARG A 1 494 ? -10.457 1.829 34.969 1.00 34.34 494 ARG A O 1
ATOM 3871 N N . ASP A 1 495 ? -11.348 1.317 32.971 1.00 39.03 495 ASP A N 1
ATOM 3872 C CA . ASP A 1 495 ? -11.541 2.696 32.506 1.00 39.03 495 ASP A CA 1
ATOM 3873 C C . ASP A 1 495 ? -12.743 3.355 33.188 1.00 39.03 495 ASP A C 1
ATOM 3875 O O . ASP A 1 495 ? -12.668 4.531 33.537 1.00 39.03 495 ASP A O 1
ATOM 3879 N N . ALA A 1 496 ? -13.777 2.584 33.547 1.00 37.41 496 ALA A N 1
ATOM 3880 C CA . ALA A 1 496 ? -14.827 3.040 34.462 1.00 37.41 496 ALA A CA 1
ATOM 3881 C C . ALA A 1 496 ? -14.295 3.383 35.872 1.00 37.41 496 ALA A C 1
ATOM 3883 O O . ALA A 1 496 ? -14.868 4.220 36.565 1.00 37.41 496 ALA A O 1
ATOM 3884 N N . LEU A 1 497 ? -13.186 2.762 36.299 1.00 32.84 497 LEU A N 1
ATOM 3885 C CA . LEU A 1 497 ? -12.554 2.988 37.607 1.00 32.84 497 LEU A CA 1
ATOM 3886 C C . LEU A 1 497 ? -11.430 4.043 37.589 1.00 32.84 497 LEU A C 1
ATOM 3888 O O . LEU A 1 497 ? -11.081 4.565 38.648 1.00 32.84 497 LEU A O 1
ATOM 3892 N N . ARG A 1 498 ? -10.834 4.351 36.427 1.00 37.09 498 ARG A N 1
ATOM 3893 C CA . ARG A 1 498 ? -9.703 5.297 36.286 1.00 37.09 498 ARG A CA 1
ATOM 3894 C C . ARG A 1 498 ? -10.040 6.577 35.526 1.00 37.09 498 ARG A C 1
ATOM 3896 O O . ARG A 1 498 ? -9.350 7.577 35.715 1.00 37.09 498 ARG A O 1
ATOM 3903 N N . GLY A 1 499 ? -11.085 6.570 34.703 1.00 35.84 499 GLY A N 1
ATOM 3904 C CA . GLY A 1 499 ? -11.600 7.752 34.028 1.00 35.84 499 GLY A CA 1
ATOM 3905 C C . GLY A 1 499 ? -12.299 8.659 35.028 1.00 35.84 499 GLY A C 1
ATOM 3906 O O . GLY A 1 499 ? -13.503 8.545 35.243 1.00 35.84 499 GLY A O 1
ATOM 3907 N N . GLY A 1 500 ? -11.544 9.566 35.646 1.00 36.53 500 GLY A N 1
ATOM 3908 C CA . GLY A 1 500 ? -12.073 10.678 36.428 1.00 36.53 500 GLY A CA 1
ATOM 3909 C C . GLY A 1 500 ? -12.931 11.610 35.569 1.00 36.53 500 GLY A C 1
ATOM 3910 O O . GLY A 1 500 ? -12.506 12.705 35.227 1.00 36.53 500 GLY A O 1
ATOM 3911 N N . LYS A 1 501 ? -14.155 11.190 35.240 1.00 30.56 501 LYS A N 1
ATOM 3912 C CA . LYS A 1 501 ? -15.229 12.021 34.688 1.00 30.56 501 LYS A CA 1
ATOM 3913 C C . LYS A 1 501 ? -16.041 12.606 35.850 1.00 30.56 501 LYS A C 1
ATOM 3915 O O . LYS A 1 501 ? -17.191 12.244 36.073 1.00 30.56 501 LYS A O 1
ATOM 3920 N N . TYR A 1 502 ? -15.443 13.522 36.616 1.00 37.75 502 TYR A N 1
ATOM 3921 C CA . TYR A 1 502 ? -16.215 14.422 37.483 1.00 37.75 502 TYR A CA 1
ATOM 3922 C C . TYR A 1 502 ? -16.693 15.612 36.656 1.00 37.75 502 TYR A C 1
ATOM 3924 O O . TYR A 1 502 ? -16.117 16.693 36.675 1.00 37.75 502 TYR A O 1
ATOM 3932 N N . GLY A 1 503 ? -17.758 15.385 35.902 1.00 34.12 503 GLY A N 1
ATOM 3933 C CA . GLY A 1 503 ? -18.445 16.417 35.146 1.00 34.12 503 GLY A CA 1
ATOM 3934 C C . GLY A 1 503 ? -19.529 15.751 34.327 1.00 34.12 503 GLY A C 1
ATOM 3935 O O . GLY A 1 503 ? -19.213 15.049 33.379 1.00 34.12 503 GLY A O 1
ATOM 3936 N N . THR A 1 504 ? -20.788 15.961 34.712 1.00 36.94 504 THR A N 1
ATOM 3937 C CA . THR A 1 504 ? -22.014 15.427 34.083 1.00 36.94 504 THR A CA 1
ATOM 3938 C C . THR A 1 504 ? -22.417 13.987 34.437 1.00 36.94 504 THR A C 1
ATOM 3940 O O . THR A 1 504 ? -22.652 13.150 33.579 1.00 36.94 504 THR A O 1
ATOM 3943 N N . LEU A 1 505 ? -22.641 13.719 35.726 1.00 36.12 505 LEU A N 1
ATOM 3944 C CA . LEU A 1 505 ? -23.662 12.748 36.135 1.00 36.12 505 LEU A CA 1
ATOM 3945 C C . LEU A 1 505 ? -24.637 13.446 37.078 1.00 36.12 505 LEU A C 1
ATOM 3947 O O . LEU A 1 505 ? -24.303 13.813 38.207 1.00 36.12 505 LEU A O 1
ATOM 3951 N N . GLY A 1 506 ? -25.840 13.695 36.567 1.00 45.62 506 GLY A N 1
ATOM 3952 C CA . GLY A 1 506 ? -26.960 14.171 37.359 1.00 45.62 506 GLY A CA 1
ATOM 3953 C C . GLY A 1 506 ? -27.333 13.112 38.392 1.00 45.62 506 GLY A C 1
ATOM 3954 O O . GLY A 1 506 ? -27.923 12.095 38.058 1.00 45.62 506 GLY A O 1
ATOM 3955 N N . SER A 1 507 ? -27.016 13.385 39.655 1.00 52.28 507 SER A N 1
ATOM 3956 C CA . SER A 1 507 ? -27.340 12.592 40.848 1.00 52.28 507 SER A CA 1
ATOM 3957 C C . SER A 1 507 ? -26.584 11.252 41.037 1.00 52.28 507 SER A C 1
ATOM 3959 O O . SER A 1 507 ? -26.320 10.523 40.081 1.00 52.28 507 SER A O 1
ATOM 3961 N N . PRO A 1 508 ? -26.290 10.864 42.296 1.00 57.97 508 PRO A N 1
ATOM 3962 C CA . PRO A 1 508 ? -25.729 9.551 42.646 1.00 57.97 508 PRO A CA 1
ATOM 3963 C C . PRO A 1 508 ? -26.558 8.339 42.186 1.00 57.97 508 PRO A C 1
ATOM 3965 O O . PRO A 1 508 ? -26.015 7.242 42.073 1.00 57.97 508 PRO A O 1
ATOM 3968 N N . ALA A 1 509 ? -27.860 8.519 41.938 1.00 62.00 509 ALA A N 1
ATOM 3969 C CA . ALA A 1 509 ? -28.754 7.450 41.501 1.00 62.00 509 ALA A CA 1
ATOM 3970 C C . ALA A 1 509 ? -28.455 7.014 40.058 1.00 62.00 509 ALA A C 1
ATOM 3972 O O . ALA A 1 509 ? -28.267 5.824 39.816 1.00 62.00 509 ALA A O 1
ATOM 3973 N N . ALA A 1 510 ? -28.277 7.973 39.143 1.00 60.66 510 ALA A N 1
ATOM 3974 C CA . ALA A 1 510 ? -27.947 7.690 37.745 1.00 60.66 510 ALA A CA 1
ATOM 3975 C C . ALA A 1 510 ? -26.605 6.948 37.611 1.00 60.66 510 ALA A C 1
ATOM 3977 O O . ALA A 1 510 ? -26.496 5.985 36.863 1.00 60.66 510 ALA A O 1
ATOM 3978 N N . PHE A 1 511 ? -25.596 7.325 38.409 1.00 64.62 511 PHE A N 1
ATOM 3979 C CA . PHE A 1 511 ? -24.314 6.609 38.436 1.00 64.62 511 PHE A CA 1
ATOM 3980 C C . PHE A 1 511 ? -24.472 5.146 38.870 1.00 64.62 511 PHE A C 1
ATOM 3982 O O . PHE A 1 511 ? -23.857 4.255 38.285 1.00 64.62 511 PHE A O 1
ATOM 3989 N N . LYS A 1 512 ? -25.303 4.886 39.887 1.00 69.00 512 LYS A N 1
ATOM 3990 C CA . LYS A 1 512 ? -25.566 3.528 40.375 1.00 69.00 512 LYS A CA 1
ATOM 3991 C C . LYS A 1 512 ? -26.270 2.679 39.312 1.00 69.00 512 LYS A C 1
ATOM 3993 O O . LYS A 1 512 ? -25.913 1.516 39.143 1.00 69.00 512 LYS A O 1
ATOM 3998 N N . GLU A 1 513 ? -27.219 3.257 38.580 1.00 74.31 513 GLU A N 1
ATOM 3999 C CA . GLU A 1 513 ? -27.931 2.595 37.480 1.00 74.31 513 GLU A CA 1
ATOM 4000 C C . GLU A 1 513 ? -27.004 2.265 36.304 1.00 74.31 513 GLU A C 1
ATOM 4002 O O . GLU A 1 513 ? -27.009 1.127 35.826 1.00 74.31 513 GLU A O 1
ATOM 4007 N N . SER A 1 514 ? -26.146 3.201 35.882 1.00 70.88 514 SER A N 1
ATOM 4008 C CA . SER A 1 514 ? -25.150 2.947 34.832 1.00 70.88 514 SER A CA 1
ATOM 4009 C C . SER A 1 514 ? -24.117 1.897 35.261 1.00 70.88 514 SER A C 1
ATOM 4011 O O . SER A 1 514 ? -23.772 1.009 34.481 1.00 70.88 514 SER A O 1
ATOM 4013 N N . ALA A 1 515 ? -23.637 1.956 36.508 1.00 71.94 515 ALA A N 1
ATOM 4014 C CA . ALA A 1 515 ? -22.682 0.985 37.044 1.00 71.94 515 ALA A CA 1
ATOM 4015 C C . ALA A 1 515 ? -23.285 -0.426 37.133 1.00 71.94 515 ALA A C 1
ATOM 4017 O O . ALA A 1 515 ? -22.625 -1.404 36.780 1.00 71.94 515 ALA A O 1
ATOM 4018 N N . PHE A 1 516 ? -24.547 -0.535 37.561 1.00 75.69 516 PHE A N 1
ATOM 4019 C CA . PHE A 1 516 ? -25.263 -1.807 37.595 1.00 75.69 516 PHE A CA 1
ATOM 4020 C C . PHE A 1 516 ? -25.495 -2.367 36.189 1.00 75.69 516 PHE A C 1
ATOM 4022 O O . PHE A 1 516 ? -25.252 -3.552 35.979 1.00 75.69 516 PHE A O 1
ATOM 4029 N N . TYR A 1 517 ? -25.891 -1.530 35.223 1.00 81.94 517 TYR A N 1
ATOM 4030 C CA . TYR A 1 517 ? -26.023 -1.931 33.818 1.00 81.94 517 TYR A CA 1
ATOM 4031 C C . TYR A 1 517 ? -24.718 -2.534 33.281 1.00 81.94 517 TYR A C 1
ATOM 4033 O O . TYR A 1 517 ? -24.719 -3.655 32.777 1.00 81.94 517 TYR A O 1
ATOM 4041 N N . LEU A 1 518 ? -23.589 -1.838 33.457 1.00 73.94 518 LEU A N 1
ATOM 4042 C CA . LEU A 1 518 ? -22.274 -2.299 32.996 1.00 73.94 518 LEU A CA 1
ATOM 4043 C C . LEU A 1 518 ? -21.854 -3.619 33.663 1.00 73.94 518 LEU A C 1
ATOM 4045 O O . LEU A 1 518 ? -21.392 -4.546 32.991 1.00 73.94 518 LEU A O 1
ATOM 4049 N N . TRP A 1 519 ? -22.049 -3.733 34.980 1.00 80.56 519 TRP A N 1
ATOM 4050 C CA . TRP A 1 519 ? -21.775 -4.964 35.721 1.00 80.56 519 TRP A CA 1
ATOM 4051 C C . TRP A 1 519 ? -22.653 -6.125 35.240 1.00 80.56 519 TRP A C 1
ATOM 4053 O O . TRP A 1 519 ? -22.132 -7.200 34.932 1.00 80.56 519 TRP A O 1
ATOM 4063 N N . PHE A 1 520 ? -23.965 -5.903 35.116 1.00 77.19 520 PHE A N 1
ATOM 4064 C CA . PHE A 1 520 ? -24.920 -6.919 34.684 1.00 77.19 520 PHE A CA 1
ATOM 4065 C C . PHE A 1 520 ? -24.640 -7.368 33.249 1.00 77.19 520 PHE A C 1
ATOM 4067 O O . PHE A 1 520 ? -24.557 -8.568 33.000 1.00 77.19 520 PHE A O 1
ATOM 4074 N N . LYS A 1 521 ? -24.382 -6.433 32.326 1.00 78.19 521 LYS A N 1
ATOM 4075 C CA . LYS A 1 521 ? -23.997 -6.718 30.935 1.00 78.19 521 LYS A CA 1
ATOM 4076 C C . LYS A 1 521 ? -22.796 -7.663 30.852 1.00 78.19 521 LYS A C 1
ATOM 4078 O O . LYS A 1 521 ? -22.820 -8.618 30.082 1.00 78.19 521 LYS A O 1
ATOM 4083 N N . THR A 1 522 ? -21.791 -7.454 31.702 1.00 71.31 522 THR A N 1
ATOM 4084 C CA . THR A 1 522 ? -20.563 -8.267 31.731 1.00 71.31 522 THR A CA 1
ATOM 4085 C C . THR A 1 522 ? -20.832 -9.724 32.122 1.00 71.31 522 THR A C 1
ATOM 4087 O O . THR A 1 522 ? -20.272 -10.655 31.544 1.00 71.31 522 THR A O 1
ATOM 4090 N N . ILE A 1 523 ? -21.712 -9.949 33.098 1.00 75.38 523 ILE A N 1
ATOM 4091 C CA . ILE A 1 523 ? -21.984 -11.285 33.651 1.00 75.38 523 ILE A CA 1
ATOM 4092 C C . ILE A 1 523 ? -23.228 -11.955 33.052 1.00 75.38 523 ILE A C 1
ATOM 4094 O O . ILE A 1 523 ? -23.476 -13.128 33.334 1.00 75.38 523 ILE A O 1
ATOM 4098 N N . ASN A 1 524 ? -24.000 -11.248 32.221 1.00 80.44 524 ASN A N 1
ATOM 4099 C CA . ASN A 1 524 ? -25.317 -11.679 31.749 1.00 80.44 524 ASN A CA 1
ATOM 4100 C C . ASN A 1 524 ? -25.305 -13.055 31.061 1.00 80.44 524 ASN A C 1
ATOM 4102 O O . ASN A 1 524 ? -26.218 -13.855 31.247 1.00 80.44 524 ASN A O 1
ATOM 4106 N N . HIS A 1 525 ? -24.244 -13.376 30.317 1.00 74.88 525 HIS A N 1
ATOM 4107 C CA . HIS A 1 525 ? -24.109 -14.671 29.645 1.00 74.88 525 HIS A CA 1
ATOM 4108 C C . HIS A 1 525 ? -24.124 -15.860 30.625 1.00 74.88 525 HIS A C 1
ATOM 4110 O O . HIS A 1 525 ? -24.762 -16.875 30.346 1.00 74.88 525 HIS A O 1
ATOM 4116 N N . HIS A 1 526 ? -23.525 -15.711 31.813 1.00 75.06 526 HIS A N 1
ATOM 4117 C CA . HIS A 1 526 ? -23.597 -16.726 32.867 1.00 75.06 526 HIS A CA 1
ATOM 4118 C C . HIS A 1 526 ? -25.021 -16.854 33.426 1.00 75.06 526 HIS A C 1
ATOM 4120 O O . HIS A 1 526 ? -25.465 -17.961 33.723 1.00 75.06 526 HIS A O 1
ATOM 4126 N N . PHE A 1 527 ? -25.759 -15.745 33.553 1.00 77.12 527 PHE A N 1
ATOM 4127 C CA . PHE A 1 527 ? -27.160 -15.771 33.993 1.00 77.12 527 PHE A CA 1
ATOM 4128 C C . PHE A 1 527 ? -28.048 -16.491 32.983 1.00 77.12 527 PHE A C 1
ATOM 4130 O O . PHE A 1 527 ? -28.797 -17.389 33.357 1.00 77.12 527 PHE A O 1
ATOM 4137 N N . ILE A 1 528 ? -27.902 -16.166 31.700 1.00 81.44 528 ILE A N 1
ATOM 4138 C CA . ILE A 1 528 ? -28.578 -16.826 30.581 1.00 81.44 528 ILE A CA 1
ATOM 4139 C C . ILE A 1 528 ? -28.318 -18.339 30.597 1.00 81.44 528 ILE A C 1
ATOM 4141 O O . ILE A 1 528 ? -29.262 -19.119 30.429 1.00 81.44 528 ILE A O 1
ATOM 4145 N N . GLU A 1 529 ? -27.070 -18.769 30.795 1.00 79.62 529 GLU A N 1
ATOM 4146 C CA . GLU A 1 529 ? -26.698 -20.187 30.856 1.00 79.62 529 GLU A CA 1
ATOM 4147 C C . GLU A 1 529 ? -27.306 -20.883 32.079 1.00 79.62 529 GLU A C 1
ATOM 4149 O O . GLU A 1 529 ? -27.940 -21.935 31.942 1.00 79.62 529 GLU A O 1
ATOM 4154 N N . VAL A 1 530 ? -27.169 -20.286 33.268 1.00 79.50 530 VAL A N 1
ATOM 4155 C CA . VAL A 1 530 ? -27.735 -20.817 34.515 1.00 79.50 530 VAL A CA 1
ATOM 4156 C C . VAL A 1 530 ? -29.249 -20.939 34.400 1.00 79.50 530 VAL A C 1
ATOM 4158 O O . VAL A 1 530 ? -29.784 -22.008 34.687 1.00 79.50 530 VAL A O 1
ATOM 4161 N N . GLU A 1 531 ? -29.933 -19.903 33.918 1.00 84.56 531 GLU A N 1
ATOM 4162 C CA . GLU A 1 531 ? -31.378 -19.931 33.686 1.00 84.56 531 GLU A CA 1
ATOM 4163 C C . GLU A 1 531 ? -31.788 -21.019 32.694 1.00 84.56 531 GLU A C 1
ATOM 4165 O O . GLU A 1 531 ? -32.841 -21.622 32.840 1.00 84.56 531 GLU A O 1
ATOM 4170 N N . SER A 1 532 ? -30.978 -21.290 31.671 1.00 81.62 532 SER A N 1
ATOM 4171 C CA . SER A 1 532 ? -31.335 -22.273 30.640 1.00 81.62 532 SER A CA 1
ATOM 4172 C C . SER A 1 532 ? -31.093 -23.717 31.071 1.00 81.62 532 SER A C 1
ATOM 4174 O O . SER A 1 532 ? -31.748 -24.619 30.560 1.00 81.62 532 SER A O 1
ATOM 4176 N N . THR A 1 533 ? -30.147 -23.950 31.984 1.00 79.50 533 THR A N 1
ATOM 4177 C CA . THR A 1 533 ? -29.657 -25.302 32.304 1.00 79.50 533 THR A CA 1
ATOM 4178 C C . THR A 1 533 ? -29.941 -25.750 33.735 1.00 79.50 533 THR A C 1
ATOM 4180 O O . THR A 1 533 ? -29.892 -26.948 34.015 1.00 79.50 533 THR A O 1
ATOM 4183 N N . ARG A 1 534 ? -30.211 -24.822 34.663 1.00 81.50 534 ARG A N 1
ATOM 4184 C CA . ARG A 1 534 ? -30.247 -25.099 36.112 1.00 81.50 534 ARG A CA 1
ATOM 4185 C C . ARG A 1 534 ? -31.443 -24.495 36.849 1.00 81.50 534 ARG A C 1
ATOM 4187 O O . ARG A 1 534 ? -31.474 -24.573 38.077 1.00 81.50 534 ARG A O 1
ATOM 4194 N N . THR A 1 535 ? -32.407 -23.893 36.155 1.00 87.94 535 THR A N 1
ATOM 4195 C CA . THR A 1 535 ? -33.582 -23.261 36.782 1.00 87.94 535 THR A CA 1
ATOM 4196 C C . THR A 1 535 ? -34.878 -23.675 36.071 1.00 87.94 535 THR A C 1
ATOM 4198 O O . THR A 1 535 ? -34.822 -24.210 34.962 1.00 87.94 535 THR A O 1
ATOM 4201 N N . PRO A 1 536 ? -36.053 -23.452 36.691 1.00 90.31 536 PRO A N 1
ATOM 4202 C CA . PRO A 1 536 ? -37.350 -23.748 36.077 1.00 90.31 536 PRO A CA 1
ATOM 4203 C C . PRO A 1 536 ? -37.815 -22.676 35.073 1.00 90.31 536 PRO A C 1
ATOM 4205 O O . PRO A 1 536 ? -38.901 -22.785 34.508 1.00 90.31 536 PRO A O 1
ATOM 4208 N N . VAL A 1 537 ? -37.029 -21.615 34.851 1.00 93.00 537 VAL A N 1
ATOM 4209 C CA . VAL A 1 537 ? -37.391 -20.485 33.975 1.00 93.00 537 VAL A CA 1
ATOM 4210 C C . VAL A 1 537 ? -37.796 -20.936 32.557 1.00 93.00 537 VAL A C 1
ATOM 4212 O O . VAL A 1 537 ? -38.822 -20.452 32.072 1.00 93.00 537 VAL A O 1
ATOM 4215 N N . PRO A 1 538 ? -37.107 -21.897 31.901 1.00 92.50 538 PRO A N 1
ATOM 4216 C CA . PRO A 1 538 ? -37.499 -22.394 30.581 1.00 92.50 538 PRO A CA 1
ATOM 4217 C C . PRO A 1 538 ? -38.859 -23.101 30.554 1.00 92.50 538 PRO A C 1
ATOM 4219 O O . PRO A 1 538 ? -39.457 -23.198 29.491 1.00 92.50 538 PRO A O 1
ATOM 42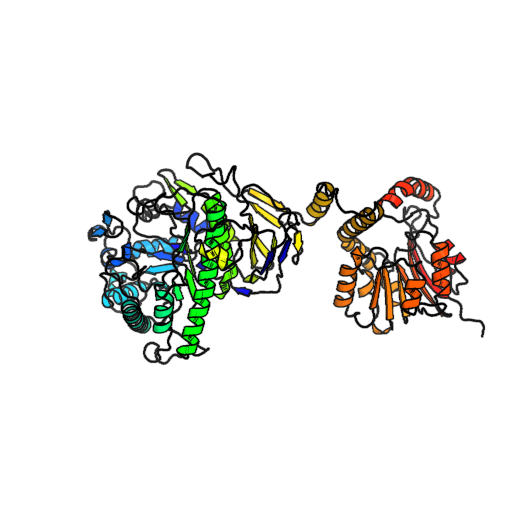22 N N . GLN A 1 539 ? -39.358 -23.594 31.691 1.00 92.56 539 GLN A N 1
ATOM 4223 C CA . GLN A 1 539 ? -40.692 -24.188 31.816 1.00 92.56 539 GLN A CA 1
ATOM 4224 C C . GLN A 1 539 ? -41.749 -23.164 32.248 1.00 92.56 539 GLN A C 1
ATOM 4226 O O . GLN A 1 539 ? -42.937 -23.380 32.014 1.00 92.56 539 GLN A O 1
ATOM 4231 N N . LEU A 1 540 ? -41.343 -22.066 32.891 1.00 94.88 540 LEU A N 1
ATOM 4232 C CA . LEU A 1 540 ? -42.241 -21.028 33.399 1.00 94.88 540 LEU A CA 1
ATOM 4233 C C . LEU A 1 540 ? -42.636 -20.024 32.311 1.00 94.88 540 LEU A C 1
ATOM 4235 O O . LEU A 1 540 ? -43.825 -19.858 32.051 1.00 94.88 540 LEU A O 1
ATOM 4239 N N . VAL A 1 541 ? -41.662 -19.384 31.652 1.00 95.44 541 VAL A N 1
ATOM 4240 C CA . VAL A 1 541 ? -41.918 -18.281 30.699 1.00 95.44 541 VAL A CA 1
ATOM 4241 C C . VAL A 1 541 ? -42.852 -18.685 29.539 1.00 95.44 541 VAL A C 1
ATOM 4243 O O . VAL A 1 541 ? -43.776 -17.921 29.252 1.00 95.44 541 VAL A O 1
ATOM 4246 N N . PRO A 1 542 ? -42.748 -19.892 28.937 1.00 95.50 542 PRO A N 1
ATOM 4247 C CA . PRO A 1 542 ? -43.659 -20.315 27.861 1.00 95.50 542 PRO A CA 1
ATOM 4248 C C . PRO A 1 542 ? -45.139 -20.475 28.265 1.00 95.50 542 PRO A C 1
ATOM 4250 O O . PRO A 1 542 ? -46.008 -20.700 27.415 1.00 95.50 542 PRO A O 1
ATOM 4253 N N . GLN A 1 543 ? -45.456 -20.397 29.564 1.00 96.06 543 GLN A N 1
ATOM 4254 C CA . GLN A 1 543 ? -46.834 -20.427 30.068 1.00 96.06 543 GLN A CA 1
ATOM 4255 C C . GLN A 1 543 ? -47.521 -19.053 30.021 1.00 96.06 543 GLN A C 1
ATOM 4257 O O . GLN A 1 543 ? -48.733 -18.981 30.273 1.00 96.06 543 GLN A O 1
ATOM 4262 N N . ALA A 1 544 ? -46.772 -17.989 29.709 1.00 97.06 544 ALA A N 1
ATOM 4263 C CA . ALA A 1 544 ? -47.304 -16.649 29.511 1.00 97.06 544 ALA A CA 1
ATOM 4264 C C . ALA A 1 544 ? -48.199 -16.594 28.266 1.00 97.06 544 ALA A C 1
ATOM 4266 O O . ALA A 1 544 ? -47.894 -17.182 27.228 1.00 97.06 544 ALA A O 1
ATOM 4267 N N . SER A 1 545 ? -49.333 -15.908 28.382 1.00 96.94 545 SER A N 1
ATOM 4268 C CA . SER A 1 545 ? -50.340 -15.845 27.320 1.00 96.94 545 SER A CA 1
ATOM 4269 C C . SER A 1 545 ? -51.197 -14.586 27.416 1.00 96.94 545 SER A C 1
ATOM 4271 O O . SER A 1 545 ? -51.402 -14.085 28.521 1.00 96.94 545 SER A O 1
ATOM 4273 N N . GLY A 1 546 ? -51.753 -14.137 26.288 1.00 97.12 546 GLY A N 1
ATOM 4274 C CA . GLY A 1 546 ? -52.600 -12.942 26.194 1.00 97.12 546 GLY A CA 1
ATOM 4275 C C . GLY A 1 546 ? -51.806 -11.637 26.298 1.00 97.12 546 GLY A C 1
ATOM 4276 O O . GLY A 1 546 ? -50.704 -11.544 25.752 1.00 97.12 546 GLY A O 1
ATOM 4277 N N . LEU A 1 547 ? -52.373 -10.634 26.970 1.00 97.62 547 LEU A N 1
ATOM 4278 C CA . LEU A 1 547 ? -51.705 -9.397 27.354 1.00 97.62 547 LEU A CA 1
ATOM 4279 C C . LEU A 1 547 ? -50.798 -9.656 28.565 1.00 97.62 547 LEU A C 1
ATOM 4281 O O . LEU A 1 547 ? -51.276 -9.907 29.677 1.00 97.62 547 LEU A O 1
ATOM 4285 N N . VAL A 1 548 ? -49.490 -9.605 28.328 1.00 98.12 548 VAL A N 1
ATOM 4286 C CA . VAL A 1 548 ? -48.448 -9.880 29.320 1.00 98.12 548 VAL A CA 1
ATOM 4287 C C . VAL A 1 548 ? -47.813 -8.576 29.795 1.00 98.12 548 VAL A C 1
ATOM 4289 O O . VAL A 1 548 ? -47.447 -7.741 28.973 1.00 98.12 548 VAL A O 1
ATOM 4292 N N . LEU A 1 549 ? -47.628 -8.425 31.105 1.00 97.50 549 LEU A N 1
ATOM 4293 C CA . LEU A 1 549 ? -46.750 -7.413 31.695 1.00 97.50 549 LEU A CA 1
ATOM 4294 C C . LEU A 1 549 ? -45.463 -8.096 32.176 1.00 97.50 549 LEU A C 1
ATOM 4296 O O . LEU A 1 549 ? -45.514 -8.895 33.112 1.00 97.50 549 LEU A O 1
ATOM 4300 N N . GLU A 1 550 ? -44.330 -7.810 31.537 1.00 96.94 550 GLU A N 1
ATOM 4301 C CA . GLU A 1 550 ? -43.011 -8.299 31.956 1.00 96.94 550 GLU A CA 1
ATOM 4302 C C . GLU A 1 550 ? -42.325 -7.255 32.839 1.00 96.94 550 GLU A C 1
ATOM 4304 O O . GLU A 1 550 ? -42.114 -6.111 32.436 1.00 96.94 550 GLU A O 1
ATOM 4309 N N . LEU A 1 551 ? -41.986 -7.651 34.062 1.00 95.06 551 LEU A N 1
ATOM 4310 C CA . LEU A 1 551 ? -41.306 -6.789 35.019 1.00 95.06 551 LEU A CA 1
ATOM 4311 C C . LEU A 1 551 ? -39.800 -6.931 34.850 1.00 95.06 551 LEU A C 1
ATOM 4313 O O . LEU A 1 551 ? -39.300 -8.051 34.906 1.00 95.06 551 LEU A O 1
ATOM 4317 N N . GLY A 1 552 ? -39.102 -5.804 34.693 1.00 92.19 552 GLY A N 1
ATOM 4318 C CA . GLY A 1 552 ? -37.641 -5.718 34.649 1.00 92.19 552 GLY A CA 1
ATOM 4319 C C . GLY A 1 552 ? -36.998 -6.703 33.669 1.00 92.19 552 GLY A C 1
ATOM 4320 O O . GLY A 1 552 ? -36.275 -7.596 34.115 1.00 92.19 552 GLY A O 1
ATOM 4321 N N . PRO A 1 553 ? -37.242 -6.574 32.350 1.00 92.19 553 PRO A N 1
ATOM 4322 C CA . PRO A 1 553 ? -36.658 -7.460 31.341 1.00 92.19 553 PRO A CA 1
ATOM 4323 C C . PRO A 1 553 ? -35.117 -7.465 31.345 1.00 92.19 553 PRO A C 1
ATOM 4325 O O . PRO A 1 553 ? -34.511 -8.386 30.783 1.00 92.19 553 PRO A O 1
ATOM 4328 N N . GLY A 1 554 ? -34.456 -6.472 31.962 1.00 89.38 554 GLY A N 1
ATOM 4329 C CA . GLY A 1 554 ? -32.999 -6.377 32.011 1.00 89.38 554 GLY A CA 1
ATOM 4330 C C . GLY A 1 554 ? -32.418 -6.362 30.599 1.00 89.38 554 GLY A C 1
ATOM 4331 O O . GLY A 1 554 ? -32.867 -5.607 29.756 1.00 89.38 554 GLY A O 1
ATOM 4332 N N . MET A 1 555 ? -31.469 -7.246 30.287 1.00 87.31 555 MET A N 1
ATOM 4333 C CA . MET A 1 555 ? -30.908 -7.380 28.927 1.00 87.31 555 MET A CA 1
ATOM 4334 C C . MET A 1 555 ? -31.833 -8.115 27.928 1.00 87.31 555 MET A C 1
ATOM 4336 O O . MET A 1 555 ? -31.388 -8.481 26.845 1.00 87.31 555 MET A O 1
ATOM 4340 N N . GLY A 1 556 ? -33.093 -8.398 28.282 1.00 91.31 556 GLY A N 1
ATOM 4341 C CA . GLY A 1 556 ? -34.036 -9.121 27.420 1.00 91.31 556 GLY A CA 1
ATOM 4342 C C . GLY A 1 556 ? -33.915 -10.650 27.479 1.00 91.31 556 GLY A C 1
ATOM 4343 O O . GLY A 1 556 ? -34.337 -11.346 26.558 1.00 91.31 556 GLY A O 1
ATOM 4344 N N . ASN A 1 557 ? -33.358 -11.207 28.561 1.00 91.38 557 ASN A N 1
ATOM 4345 C CA . ASN A 1 557 ? -33.021 -12.637 28.679 1.00 91.38 557 ASN A CA 1
ATOM 4346 C C . ASN A 1 557 ? -34.202 -13.593 28.429 1.00 91.38 557 ASN A C 1
ATOM 4348 O O . ASN A 1 557 ? -34.001 -14.727 27.973 1.00 91.38 557 ASN A O 1
ATOM 4352 N N . GLN A 1 558 ? -35.422 -13.160 28.758 1.00 93.00 558 GLN A N 1
ATOM 4353 C CA . GLN A 1 558 ? -36.628 -13.983 28.657 1.00 93.00 558 GLN A CA 1
ATOM 4354 C C . GLN A 1 558 ? -37.298 -13.912 27.283 1.00 93.00 558 GLN A C 1
ATOM 4356 O O . GLN A 1 558 ? -38.092 -14.797 26.974 1.00 93.00 558 GLN A O 1
ATOM 4361 N N . LEU A 1 559 ? -36.936 -12.945 26.430 1.00 93.12 559 LEU A N 1
ATOM 4362 C CA . LEU A 1 559 ? -37.618 -12.681 25.158 1.00 93.12 559 LEU A CA 1
ATOM 4363 C C . LEU A 1 559 ? -37.689 -13.918 24.257 1.00 93.12 559 LEU A C 1
ATOM 4365 O O . LEU A 1 559 ? -38.755 -14.294 23.781 1.00 93.12 559 LEU A O 1
ATOM 4369 N N . ARG A 1 560 ? -36.573 -14.642 24.136 1.00 91.62 560 ARG A N 1
ATOM 4370 C CA . ARG A 1 560 ? -36.466 -15.899 23.369 1.00 91.62 560 ARG A CA 1
ATOM 4371 C C . ARG A 1 560 ? -37.332 -17.055 23.887 1.00 91.62 560 ARG A C 1
ATOM 4373 O O . ARG A 1 560 ? -37.397 -18.107 23.260 1.00 91.62 560 ARG A O 1
ATOM 4380 N N . ARG A 1 561 ? -37.902 -16.919 25.087 1.00 93.00 561 ARG A N 1
ATOM 4381 C CA . ARG A 1 561 ? -38.698 -17.953 25.763 1.00 93.00 561 ARG A CA 1
ATOM 4382 C C . ARG A 1 561 ? -40.200 -17.691 25.649 1.00 93.00 561 ARG A C 1
ATOM 4384 O O . ARG A 1 561 ? -40.979 -18.552 26.053 1.00 93.00 561 ARG A O 1
ATOM 4391 N N . PHE A 1 562 ? -40.618 -16.547 25.101 1.00 94.06 562 PHE A N 1
ATOM 4392 C CA . PHE A 1 562 ? -42.022 -16.325 24.778 1.00 94.06 562 PHE A CA 1
ATOM 4393 C C . PHE A 1 562 ? -42.448 -17.192 23.596 1.00 94.06 562 PHE A C 1
ATOM 4395 O O . PHE A 1 562 ? -41.807 -17.232 22.547 1.00 94.06 562 PHE A O 1
ATOM 4402 N N . GLU A 1 563 ? -43.597 -17.845 23.734 1.00 92.75 563 GLU A N 1
ATOM 4403 C CA . GLU A 1 563 ? -44.262 -18.470 22.600 1.00 92.75 563 GLU A CA 1
ATOM 4404 C C . GLU A 1 563 ? -45.140 -17.431 21.900 1.00 92.75 563 GLU A C 1
ATOM 4406 O O . GLU A 1 563 ? -46.268 -17.176 22.325 1.00 92.75 563 GLU A O 1
ATOM 4411 N N . LYS A 1 564 ? -44.642 -16.860 20.796 1.00 91.38 564 LYS A N 1
ATOM 4412 C CA . LYS A 1 564 ? -45.326 -15.798 20.032 1.00 91.38 564 LYS A CA 1
ATOM 4413 C C . LYS A 1 564 ? -46.801 -16.108 19.727 1.00 91.38 564 LYS A C 1
ATOM 4415 O O . LYS A 1 564 ? -47.638 -15.221 19.777 1.00 91.38 564 LYS A O 1
ATOM 4420 N N . SER A 1 565 ? -47.141 -17.376 19.476 1.00 93.56 565 SER A N 1
ATOM 4421 C CA . SER A 1 565 ? -48.524 -17.805 19.193 1.00 93.56 565 SER A CA 1
ATOM 4422 C C . SER A 1 565 ? -49.503 -17.705 20.376 1.00 93.56 565 SER A C 1
ATOM 4424 O O . SER A 1 565 ? -50.713 -17.732 20.159 1.00 93.56 565 SER A O 1
ATOM 4426 N N . LYS A 1 566 ? -49.008 -17.604 21.618 1.00 95.50 566 LYS A N 1
ATOM 4427 C CA . LYS A 1 566 ? -49.822 -17.531 22.844 1.00 95.50 566 LYS A CA 1
ATOM 4428 C C . LYS A 1 566 ? -49.994 -16.108 23.374 1.00 95.50 566 LYS A C 1
ATOM 4430 O O . LYS A 1 566 ? -50.906 -15.878 24.169 1.00 95.50 566 LYS A O 1
ATOM 4435 N N . VAL A 1 567 ? -49.133 -15.171 22.979 1.00 96.25 567 VAL A N 1
ATOM 4436 C CA . VAL A 1 567 ? -49.144 -13.781 23.458 1.00 96.25 567 VAL A CA 1
ATOM 4437 C C . VAL A 1 567 ? -49.800 -12.867 22.428 1.00 96.25 567 VAL A C 1
ATOM 4439 O O . VAL A 1 567 ? -49.528 -12.961 21.237 1.00 96.25 567 VAL A O 1
ATOM 4442 N N . THR A 1 568 ? -50.688 -11.984 22.880 1.00 95.62 568 THR A N 1
ATOM 4443 C CA . THR A 1 568 ? -51.324 -10.979 22.011 1.00 95.62 568 THR A CA 1
ATOM 4444 C C . THR A 1 568 ? -50.564 -9.661 22.031 1.00 95.62 568 THR A C 1
ATOM 4446 O O . THR A 1 568 ? -50.528 -8.967 21.022 1.00 95.62 568 THR A O 1
ATOM 4449 N N . ARG A 1 569 ? -49.985 -9.308 23.185 1.00 97.38 569 ARG A N 1
ATOM 4450 C CA . ARG A 1 569 ? -49.112 -8.146 23.387 1.00 97.38 569 ARG A CA 1
ATOM 4451 C C . ARG A 1 569 ? -48.312 -8.348 24.672 1.00 97.38 569 ARG A C 1
ATOM 4453 O O . ARG A 1 569 ? -48.862 -8.840 25.654 1.00 97.38 569 ARG A O 1
ATOM 4460 N N . VAL A 1 570 ? -47.045 -7.965 24.676 1.00 97.56 570 VAL A N 1
ATOM 4461 C CA . VAL A 1 570 ? -46.159 -7.988 25.840 1.00 97.56 570 VAL A CA 1
ATOM 4462 C C . VAL A 1 570 ? -45.701 -6.562 26.104 1.00 97.56 570 VAL A C 1
ATOM 4464 O O . VAL A 1 570 ? -45.162 -5.914 25.215 1.00 97.56 570 VAL A O 1
ATOM 4467 N N . VAL A 1 571 ? -45.938 -6.067 27.312 1.00 96.94 571 VAL A N 1
ATOM 4468 C CA . VAL A 1 571 ? -45.468 -4.761 27.773 1.00 96.94 571 VAL A CA 1
ATOM 4469 C C . VAL A 1 571 ? -44.353 -5.008 28.781 1.00 96.94 571 VAL A C 1
ATOM 4471 O O . VAL A 1 571 ? -44.614 -5.456 29.897 1.00 96.94 571 VAL A O 1
ATOM 4474 N N . GLY A 1 572 ? -43.110 -4.764 28.379 1.00 96.44 572 GLY A N 1
ATOM 4475 C CA . GLY A 1 572 ? -41.948 -4.833 29.259 1.00 96.44 572 GLY A CA 1
ATOM 4476 C C . GLY A 1 572 ? -41.741 -3.513 29.984 1.00 96.44 572 GLY A C 1
ATOM 4477 O O . GLY A 1 572 ? -41.705 -2.468 29.340 1.00 96.44 572 GLY A O 1
ATOM 4478 N N . VAL A 1 573 ? -41.581 -3.542 31.304 1.00 94.88 573 VAL A N 1
ATOM 4479 C CA . VAL A 1 573 ? -41.353 -2.344 32.124 1.00 94.88 573 VAL A CA 1
ATOM 4480 C C . VAL A 1 573 ? -39.966 -2.408 32.741 1.00 94.88 573 VAL A C 1
ATOM 4482 O O . VAL A 1 573 ? -39.713 -3.238 33.614 1.00 94.88 573 VAL A O 1
ATOM 4485 N N . GLU A 1 574 ? -39.072 -1.529 32.293 1.00 93.31 574 GLU A N 1
ATOM 4486 C CA . GLU A 1 574 ? -37.690 -1.451 32.765 1.00 93.31 574 GLU A CA 1
ATOM 4487 C C . GLU A 1 574 ? -37.395 -0.079 33.373 1.00 93.31 574 GLU A C 1
ATOM 4489 O O . GLU A 1 574 ? -37.451 0.951 32.704 1.00 93.31 574 GLU A O 1
ATOM 4494 N N . SER A 1 575 ? -37.042 -0.067 34.656 1.00 87.56 575 SER A N 1
ATOM 4495 C CA . SER A 1 575 ? -36.729 1.164 35.384 1.00 87.56 575 SER A CA 1
ATOM 4496 C C . SER A 1 575 ? -35.406 1.802 34.954 1.00 87.56 575 SER A C 1
ATOM 4498 O O . SER A 1 575 ? -35.273 3.022 35.011 1.00 87.56 575 SER A O 1
ATOM 4500 N N . ASN A 1 576 ? -34.438 1.000 34.501 1.00 86.38 576 ASN A N 1
ATOM 4501 C CA . ASN A 1 576 ? -33.123 1.470 34.092 1.00 86.38 576 ASN A CA 1
ATOM 4502 C C . ASN A 1 576 ? -33.034 1.580 32.562 1.00 86.38 576 ASN A C 1
ATOM 4504 O O . ASN A 1 576 ? -32.817 0.598 31.850 1.00 86.38 576 ASN A O 1
ATOM 4508 N N . ALA A 1 577 ? -33.144 2.811 32.058 1.00 84.94 577 ALA A N 1
ATOM 4509 C CA . ALA A 1 577 ? -33.171 3.106 30.626 1.00 84.94 577 ALA A CA 1
ATOM 4510 C C . ALA A 1 577 ? -31.919 2.641 29.852 1.00 84.94 577 ALA A C 1
ATOM 4512 O O . ALA A 1 577 ? -31.990 2.491 28.632 1.00 84.94 577 ALA A O 1
ATOM 4513 N N . HIS A 1 578 ? -30.791 2.367 30.524 1.00 83.31 578 HIS A N 1
ATOM 4514 C CA . HIS A 1 578 ? -29.583 1.853 29.870 1.00 83.31 578 HIS A CA 1
ATOM 4515 C C . HIS A 1 578 ? -29.771 0.469 29.235 1.00 83.31 578 HIS A C 1
ATOM 4517 O O . HIS A 1 578 ? -29.062 0.152 28.287 1.00 83.31 578 HIS A O 1
ATOM 4523 N N . PHE A 1 579 ? -30.736 -0.328 29.702 1.00 87.50 579 PHE A N 1
ATOM 4524 C CA . PHE A 1 579 ? -31.052 -1.633 29.114 1.00 87.50 579 PHE A CA 1
ATOM 4525 C C . PHE A 1 579 ? -31.884 -1.551 27.826 1.00 87.50 579 PHE A C 1
ATOM 4527 O O . PHE A 1 579 ? -31.976 -2.536 27.095 1.00 87.50 579 PHE A O 1
ATOM 4534 N N . ALA A 1 580 ? -32.491 -0.398 27.520 1.00 86.62 580 ALA A N 1
ATOM 4535 C CA . ALA A 1 580 ? -33.434 -0.282 26.410 1.00 86.62 580 ALA A CA 1
ATOM 4536 C C . ALA A 1 580 ? -32.857 -0.685 25.037 1.00 86.62 580 ALA A C 1
ATOM 4538 O O . ALA A 1 580 ? -33.542 -1.420 24.323 1.00 86.62 580 ALA A O 1
ATOM 4539 N N . PRO A 1 581 ? -31.624 -0.291 24.653 1.00 81.88 581 PRO A N 1
ATOM 4540 C CA . PRO A 1 581 ? -31.043 -0.716 23.380 1.00 81.88 581 PRO A CA 1
ATOM 4541 C C . PRO A 1 581 ? -30.882 -2.238 23.273 1.00 81.88 581 PRO A C 1
ATOM 4543 O O . PRO A 1 581 ? -31.219 -2.811 22.240 1.00 81.88 581 PRO A O 1
ATOM 4546 N N . ASP A 1 582 ? -30.415 -2.893 24.341 1.00 88.50 582 ASP A N 1
ATOM 4547 C CA . ASP A 1 582 ? -30.198 -4.342 24.364 1.00 88.50 582 ASP A CA 1
ATOM 4548 C C . ASP A 1 582 ? -31.536 -5.109 24.300 1.00 88.50 582 ASP A C 1
ATOM 4550 O O . ASP A 1 582 ? -31.661 -6.077 23.549 1.00 88.50 582 ASP A O 1
ATOM 4554 N N . ILE A 1 583 ? -32.574 -4.633 25.005 1.00 90.88 583 ILE A N 1
ATOM 4555 C CA . ILE A 1 583 ? -33.931 -5.205 24.937 1.00 90.88 583 ILE A CA 1
ATOM 4556 C C . ILE A 1 583 ? -34.497 -5.087 23.520 1.00 90.88 583 ILE A C 1
ATOM 4558 O O . ILE A 1 583 ? -34.988 -6.072 22.977 1.00 90.88 583 ILE A O 1
ATOM 4562 N N . LEU A 1 584 ? -34.440 -3.897 22.913 1.00 89.06 584 LEU A N 1
ATOM 4563 C CA . LEU A 1 584 ? -34.991 -3.663 21.574 1.00 89.06 584 LEU A CA 1
ATOM 4564 C C . LEU A 1 584 ? -34.270 -4.497 20.508 1.00 89.06 584 LEU A C 1
ATOM 4566 O O . LEU A 1 584 ? -34.914 -5.010 19.594 1.00 89.06 584 LEU A O 1
ATOM 4570 N N . LEU A 1 585 ? -32.957 -4.689 20.655 1.00 85.44 585 LEU A N 1
ATOM 4571 C CA . LEU A 1 585 ? -32.184 -5.585 19.801 1.00 85.44 585 LEU A CA 1
ATOM 4572 C C . LEU A 1 585 ? -32.648 -7.040 19.950 1.00 85.44 585 LEU A C 1
ATOM 4574 O O . LEU A 1 585 ? -32.905 -7.703 18.950 1.00 85.44 585 LEU A O 1
ATOM 4578 N N . GLN A 1 586 ? -32.840 -7.527 21.178 1.00 90.31 586 GLN A N 1
ATOM 4579 C CA . GLN A 1 586 ? -33.371 -8.874 21.408 1.00 90.31 586 GLN A CA 1
ATOM 4580 C C . GLN A 1 586 ? -34.808 -9.038 20.886 1.00 90.31 586 GLN A C 1
ATOM 4582 O O . GLN A 1 586 ? -35.142 -10.084 20.336 1.00 90.31 586 GLN A O 1
ATOM 4587 N N . VAL A 1 587 ? -35.661 -8.014 20.995 1.00 92.25 587 VAL A N 1
ATOM 4588 C CA . VAL A 1 587 ? -37.015 -8.025 20.410 1.00 92.25 587 VAL A CA 1
ATOM 4589 C C . VAL A 1 587 ? -36.942 -8.240 18.897 1.00 92.25 587 VAL A C 1
ATOM 4591 O O . VAL A 1 587 ? -37.687 -9.065 18.367 1.00 92.25 587 VAL A O 1
ATOM 4594 N N . GLN A 1 588 ? -36.013 -7.558 18.222 1.00 88.00 588 GLN A N 1
ATOM 4595 C CA . GLN A 1 588 ? -35.773 -7.725 16.790 1.00 88.00 588 GLN A CA 1
ATOM 4596 C C . GLN A 1 588 ? -35.216 -9.118 16.453 1.00 88.00 588 GLN A C 1
ATOM 4598 O O . GLN A 1 588 ? -35.702 -9.783 15.541 1.00 88.00 588 GLN A O 1
ATOM 4603 N N . GLU A 1 589 ? -34.223 -9.605 17.200 1.00 89.69 589 GLU A N 1
ATOM 4604 C CA . GLU A 1 589 ? -33.619 -10.925 16.966 1.00 89.69 589 GLU A CA 1
ATOM 4605 C C . GLU A 1 589 ? -34.611 -12.082 17.138 1.00 89.69 589 GLU A C 1
ATOM 4607 O O . GLU A 1 589 ? -34.519 -13.086 16.431 1.00 89.69 589 GLU A O 1
ATOM 4612 N N . GLN A 1 590 ? -35.565 -11.948 18.064 1.00 91.44 590 GLN A N 1
ATOM 4613 C CA . GLN A 1 590 ? -36.585 -12.965 18.336 1.00 91.44 590 GLN A CA 1
ATOM 4614 C C . GLN A 1 590 ? -37.861 -12.787 17.496 1.00 91.44 590 GLN A C 1
ATOM 4616 O O . GLN A 1 590 ? -38.792 -13.587 17.622 1.00 91.44 590 GLN A O 1
ATOM 4621 N N . GLY A 1 591 ? -37.921 -11.769 16.631 1.00 91.50 591 GLY A N 1
ATOM 4622 C CA . GLY A 1 591 ? -39.071 -11.510 15.768 1.00 91.50 591 GLY A CA 1
ATOM 4623 C C . GLY A 1 591 ? -40.340 -11.143 16.547 1.00 91.50 591 GLY A C 1
ATOM 4624 O O . GLY A 1 591 ? -41.421 -11.647 16.221 1.00 91.50 591 GLY A O 1
ATOM 4625 N N . LEU A 1 592 ? -40.212 -10.362 17.624 1.00 94.00 592 LEU A N 1
ATOM 4626 C CA . LEU A 1 592 ? -41.302 -9.966 18.527 1.00 94.00 592 LEU A CA 1
ATOM 4627 C C . LEU A 1 592 ? -41.761 -8.509 18.327 1.00 94.00 592 LEU A C 1
ATOM 4629 O O . LEU A 1 592 ? -42.539 -8.005 19.133 1.00 94.00 592 LEU A O 1
ATOM 4633 N N . GLU A 1 593 ? -41.308 -7.819 17.281 1.00 93.94 593 GLU A N 1
ATOM 4634 C CA . GLU A 1 593 ? -41.523 -6.378 17.068 1.00 93.94 593 GLU A CA 1
ATOM 4635 C C . GLU A 1 593 ? -43.002 -5.982 16.937 1.00 93.94 593 GLU A C 1
ATOM 4637 O O . GLU A 1 593 ? -43.378 -4.848 17.217 1.00 93.94 593 GLU A O 1
ATOM 4642 N N . ASP A 1 594 ? -43.849 -6.911 16.498 1.00 94.44 594 ASP A N 1
ATOM 4643 C CA . ASP A 1 594 ? -45.293 -6.739 16.327 1.00 94.44 594 ASP A CA 1
ATOM 4644 C C . ASP A 1 594 ? -46.097 -6.970 17.613 1.00 94.44 594 ASP A C 1
ATOM 4646 O O . ASP A 1 594 ? -47.267 -6.588 17.678 1.00 94.44 594 ASP A O 1
ATOM 4650 N N . VAL A 1 595 ? -45.493 -7.594 18.627 1.00 95.25 595 VAL A N 1
ATOM 4651 C CA . VAL A 1 595 ? -46.173 -7.968 19.875 1.00 95.25 595 VAL A CA 1
ATOM 4652 C C . VAL A 1 595 ? -45.537 -7.367 21.125 1.00 95.25 595 VAL A C 1
ATOM 4654 O O . VAL A 1 595 ? -46.226 -7.284 22.136 1.00 95.25 595 VAL A O 1
ATOM 4657 N N . TYR A 1 596 ? -44.270 -6.953 21.098 1.00 97.31 596 TYR A N 1
ATOM 4658 C CA . TYR A 1 596 ? -43.543 -6.478 22.275 1.00 97.31 596 TYR A CA 1
ATOM 4659 C C . TYR A 1 596 ? -43.375 -4.956 22.288 1.00 97.31 596 TYR A C 1
ATOM 4661 O O . TYR A 1 596 ? -42.939 -4.348 21.314 1.00 97.31 596 TYR A O 1
ATOM 4669 N N . GLU A 1 597 ? -43.651 -4.345 23.434 1.00 95.62 597 GLU A N 1
ATOM 4670 C CA . GLU A 1 597 ? -43.519 -2.915 23.681 1.00 95.62 597 GLU A CA 1
ATOM 4671 C C . GLU A 1 597 ? -42.734 -2.669 24.970 1.00 95.62 597 GLU A C 1
ATOM 4673 O O . GLU A 1 597 ? -43.066 -3.211 26.022 1.00 95.62 597 GLU A O 1
ATOM 4678 N N . LEU A 1 598 ? -41.694 -1.837 24.896 1.00 95.88 598 LEU A N 1
ATOM 4679 C CA . LEU A 1 598 ? -40.857 -1.492 26.043 1.00 95.88 598 LEU A CA 1
ATOM 4680 C C . LEU A 1 598 ? -41.242 -0.124 26.619 1.00 95.88 598 LEU A C 1
ATOM 4682 O O . LEU A 1 598 ? -41.220 0.879 25.908 1.00 95.88 598 LEU A O 1
ATOM 4686 N N . LEU A 1 599 ? -41.492 -0.078 27.927 1.00 93.00 599 LEU A N 1
ATOM 4687 C CA . LEU A 1 599 ? -41.687 1.135 28.713 1.00 93.00 599 LEU A CA 1
ATOM 4688 C C . LEU A 1 599 ? -40.503 1.335 29.662 1.00 93.00 599 LEU A C 1
ATOM 4690 O O . LEU A 1 599 ? -40.248 0.508 30.539 1.00 93.00 599 LEU A O 1
ATOM 4694 N N . THR A 1 600 ? -39.791 2.453 29.516 1.00 88.06 600 THR A N 1
ATOM 4695 C CA . THR A 1 600 ? -38.712 2.836 30.436 1.00 88.06 600 THR A CA 1
ATOM 4696 C C . THR A 1 600 ? -39.278 3.614 31.625 1.00 88.06 600 THR A C 1
ATOM 4698 O O . THR A 1 600 ? -39.210 4.846 31.665 1.00 88.06 600 THR A O 1
ATOM 4701 N N . CYS A 1 601 ? -39.920 2.913 32.555 1.00 85.12 601 CYS A N 1
ATOM 4702 C CA . CYS A 1 601 ? -40.512 3.488 33.762 1.00 85.12 601 CYS A CA 1
ATOM 4703 C C . CYS A 1 601 ? -40.445 2.501 34.936 1.00 85.12 601 CYS A C 1
ATOM 4705 O O . CYS A 1 601 ? -40.105 1.331 34.773 1.00 85.12 601 CYS A O 1
ATOM 4707 N N . SER A 1 602 ? -40.771 2.968 36.143 1.00 83.81 602 SER A N 1
ATOM 4708 C CA . SER A 1 602 ? -40.965 2.066 37.283 1.00 83.81 602 SER A CA 1
ATOM 4709 C C . SER A 1 602 ? -42.261 1.268 37.119 1.00 83.81 602 SER A C 1
ATOM 4711 O O . SER A 1 602 ? -43.247 1.790 36.597 1.00 83.81 602 SER A O 1
ATOM 4713 N N . VAL A 1 603 ? -42.291 0.037 37.637 1.00 82.25 603 VAL A N 1
ATOM 4714 C CA . VAL A 1 603 ? -43.519 -0.775 37.736 1.00 82.25 603 VAL A CA 1
ATOM 4715 C C . VAL A 1 603 ? -44.608 -0.095 38.575 1.00 82.25 603 VAL A C 1
ATOM 4717 O O . VAL A 1 603 ? -45.790 -0.323 38.347 1.00 82.25 603 VAL A O 1
ATOM 4720 N N . ASP A 1 604 ? -44.221 0.779 39.508 1.00 81.38 604 ASP A N 1
ATOM 4721 C CA . ASP A 1 604 ? -45.157 1.504 40.373 1.00 81.38 604 ASP A CA 1
ATOM 4722 C C . ASP A 1 604 ? -45.725 2.788 39.711 1.00 81.38 604 ASP A C 1
ATOM 4724 O O . ASP A 1 604 ? -46.506 3.509 40.334 1.00 81.38 604 ASP A O 1
ATOM 4728 N N . ASP A 1 605 ? -45.353 3.111 38.462 1.00 84.94 605 ASP A N 1
ATOM 4729 C CA . ASP A 1 605 ? -45.886 4.272 37.727 1.00 84.94 605 ASP A CA 1
ATOM 4730 C C . ASP A 1 605 ? -47.226 3.943 37.046 1.00 84.94 605 ASP A C 1
ATOM 4732 O O . ASP A 1 605 ? -47.310 3.706 35.837 1.00 84.94 605 ASP A O 1
ATOM 4736 N N . SER A 1 606 ? -48.308 3.948 37.830 1.00 82.25 606 SER A N 1
ATOM 4737 C CA . SER A 1 606 ? -49.656 3.647 37.332 1.00 82.25 606 SER A CA 1
ATOM 4738 C C . SER A 1 606 ? -50.085 4.554 36.171 1.00 82.25 606 SER A C 1
ATOM 4740 O O . SER A 1 606 ? -50.760 4.089 35.260 1.00 82.25 606 SER A O 1
ATOM 4742 N N . ASN A 1 607 ? -49.666 5.826 36.143 1.00 83.19 607 ASN A N 1
ATOM 4743 C CA . ASN A 1 607 ? -50.032 6.745 35.059 1.00 83.19 607 ASN A CA 1
ATOM 4744 C C . ASN A 1 607 ? -49.380 6.346 33.730 1.00 83.19 607 ASN A C 1
ATOM 4746 O O . ASN A 1 607 ? -50.004 6.483 32.675 1.00 83.19 607 ASN A O 1
ATOM 4750 N N . ALA A 1 608 ? -48.125 5.889 33.766 1.00 85.88 608 ALA A N 1
ATOM 4751 C CA . ALA A 1 608 ? -47.454 5.351 32.590 1.00 85.88 608 ALA A CA 1
ATOM 4752 C C . ALA A 1 608 ? -48.167 4.083 32.104 1.00 85.88 608 ALA A C 1
ATOM 4754 O O . ALA A 1 608 ? -48.543 4.010 30.939 1.00 85.88 608 ALA A O 1
ATOM 4755 N N . LEU A 1 609 ? -48.454 3.138 33.001 1.00 89.31 609 LEU A N 1
ATOM 4756 C CA . LEU A 1 609 ? -49.147 1.890 32.665 1.00 89.31 609 LEU A CA 1
ATOM 4757 C C . LEU A 1 609 ? -50.540 2.127 32.048 1.00 89.31 609 LEU A C 1
ATOM 4759 O O . LEU A 1 609 ? -50.865 1.555 31.002 1.00 89.31 609 LEU A O 1
ATOM 4763 N N . GLU A 1 610 ? -51.338 3.030 32.623 1.00 89.69 610 GLU A N 1
ATOM 4764 C CA . GLU A 1 610 ? -52.692 3.338 32.144 1.00 89.69 610 GLU A CA 1
ATOM 4765 C C . GLU A 1 610 ? -52.704 3.902 30.715 1.00 89.69 610 GLU A C 1
ATOM 4767 O O . GLU A 1 610 ? -53.576 3.542 29.919 1.00 89.69 610 GLU A O 1
ATOM 4772 N N . ARG A 1 611 ? -51.711 4.723 30.334 1.00 88.88 611 ARG A N 1
ATOM 4773 C CA . ARG A 1 611 ? -51.584 5.257 28.960 1.00 88.88 611 ARG A CA 1
ATOM 4774 C C . ARG A 1 611 ? -51.393 4.168 27.910 1.00 88.88 611 ARG A C 1
ATOM 4776 O O . ARG A 1 611 ? -51.782 4.363 26.762 1.00 88.88 611 ARG A O 1
ATOM 4783 N N . HIS A 1 612 ? -50.834 3.030 28.309 1.00 90.31 612 HIS A N 1
ATOM 4784 C CA . HIS A 1 612 ? -50.613 1.879 27.438 1.00 90.31 612 HIS A CA 1
ATOM 4785 C C . HIS A 1 612 ? -51.739 0.836 27.538 1.00 90.31 612 HIS A C 1
ATOM 4787 O O . HIS A 1 612 ? -51.629 -0.254 26.969 1.00 90.31 612 HIS A O 1
ATOM 4793 N N . GLY A 1 613 ? -52.854 1.186 28.191 1.00 90.00 613 GLY A N 1
ATOM 4794 C CA . GLY A 1 613 ? -54.039 0.340 28.329 1.00 90.00 613 GLY A CA 1
ATOM 4795 C C . GLY A 1 613 ? -53.934 -0.694 29.449 1.00 90.00 613 GLY A C 1
ATOM 4796 O O . GLY A 1 613 ? -54.770 -1.594 29.516 1.00 90.00 613 GLY A O 1
ATOM 4797 N N . ILE A 1 614 ? -52.932 -0.574 30.326 1.00 94.44 614 ILE A N 1
ATOM 4798 C CA . ILE A 1 614 ? -52.749 -1.448 31.484 1.00 94.44 614 ILE A CA 1
ATOM 4799 C C . ILE A 1 614 ? -53.516 -0.843 32.663 1.00 94.44 614 ILE A C 1
ATOM 4801 O O . ILE A 1 614 ? -53.040 0.037 33.373 1.00 94.44 614 ILE A O 1
ATOM 4805 N N . VAL A 1 615 ? -54.753 -1.305 32.828 1.00 94.12 615 VAL A N 1
ATOM 4806 C CA . VAL A 1 615 ? -55.711 -0.871 33.858 1.00 94.12 615 VAL A CA 1
ATOM 4807 C C . VAL A 1 615 ? -56.152 -2.054 34.730 1.00 94.12 615 VAL A C 1
ATOM 4809 O O . VAL A 1 615 ? -55.763 -3.200 34.490 1.00 94.12 615 VAL A O 1
ATOM 4812 N N . ALA A 1 616 ? -56.984 -1.806 35.747 1.00 94.25 616 ALA A N 1
ATOM 4813 C CA . ALA A 1 616 ? -57.533 -2.865 36.600 1.00 94.25 616 ALA A CA 1
ATOM 4814 C C . ALA A 1 616 ? -58.167 -3.994 35.771 1.00 94.25 616 ALA A C 1
ATOM 4816 O O . ALA A 1 616 ? -59.024 -3.735 34.926 1.00 94.25 616 ALA A O 1
ATOM 4817 N N . GLY A 1 617 ? -57.784 -5.242 36.041 1.00 94.69 617 GLY A N 1
ATOM 4818 C CA . GLY A 1 617 ? -58.340 -6.413 35.364 1.00 94.69 617 GLY A CA 1
ATOM 4819 C C . GLY A 1 617 ? -58.045 -6.516 33.863 1.00 94.69 617 GLY A C 1
ATOM 4820 O O . GLY A 1 617 ? -58.774 -7.223 33.172 1.00 94.69 617 GLY A O 1
ATOM 4821 N N . SER A 1 618 ? -57.027 -5.819 33.351 1.00 95.69 618 SER A N 1
ATOM 4822 C CA . SER A 1 618 ? -56.646 -5.864 31.931 1.00 95.69 618 SER A CA 1
ATOM 4823 C C . SER A 1 618 ? -55.657 -6.983 31.595 1.00 95.69 618 SER A C 1
ATOM 4825 O O . SER A 1 618 ? -55.674 -7.479 30.472 1.00 95.69 618 SER A O 1
ATOM 4827 N N . LEU A 1 619 ? -54.809 -7.394 32.543 1.00 97.50 619 LEU A N 1
ATOM 4828 C CA . LEU A 1 619 ? -53.696 -8.306 32.278 1.00 97.50 619 LEU A CA 1
ATOM 4829 C C . LEU A 1 619 ? -54.129 -9.769 32.313 1.00 97.50 619 LEU A C 1
ATOM 4831 O O . LEU A 1 619 ? -54.736 -10.225 33.285 1.00 97.50 619 LEU A O 1
ATOM 4835 N N . ASP A 1 620 ? -53.730 -10.520 31.289 1.00 98.12 620 ASP A N 1
ATOM 4836 C CA . ASP A 1 620 ? -53.830 -11.978 31.254 1.00 98.12 620 ASP A CA 1
ATOM 4837 C C . ASP A 1 620 ? -52.694 -12.636 32.042 1.00 98.12 620 ASP A C 1
ATOM 4839 O O . ASP A 1 620 ? -52.913 -13.637 32.728 1.00 98.12 620 ASP A O 1
ATOM 4843 N N . THR A 1 621 ? -51.484 -12.076 31.943 1.00 98.44 621 THR A N 1
ATOM 4844 C CA . THR A 1 621 ? -50.282 -12.593 32.604 1.00 98.44 621 THR A CA 1
ATOM 4845 C C . THR A 1 621 ? -49.421 -11.456 33.158 1.00 98.44 621 THR A C 1
ATOM 4847 O O . THR A 1 621 ? -49.178 -10.463 32.479 1.00 98.44 621 THR A O 1
ATOM 4850 N N . VAL A 1 622 ? -48.883 -11.634 34.361 1.00 98.00 622 VAL A N 1
ATOM 4851 C CA . VAL A 1 622 ? -47.738 -10.880 34.890 1.00 98.00 622 VAL A CA 1
ATOM 4852 C C . VAL A 1 622 ? -46.544 -11.829 34.962 1.00 98.00 622 VAL A C 1
ATOM 4854 O O . VAL A 1 622 ? -46.667 -12.919 35.523 1.00 98.00 622 VAL A O 1
ATOM 4857 N N . LEU A 1 623 ? -45.405 -11.429 34.399 1.00 97.75 623 LEU A N 1
ATOM 4858 C CA . LEU A 1 623 ? -44.154 -12.186 34.410 1.00 97.75 623 LEU A CA 1
ATOM 4859 C C . LEU A 1 623 ? -43.103 -11.446 35.247 1.00 97.75 623 LEU A C 1
ATOM 4861 O O . LEU A 1 623 ? -42.785 -10.298 34.951 1.00 97.75 623 LEU A O 1
ATOM 4865 N N . SER A 1 624 ? -42.542 -12.109 36.263 1.00 96.06 624 SER A N 1
ATOM 4866 C CA . SER A 1 624 ? -41.485 -11.547 37.118 1.00 96.06 624 SER A CA 1
ATOM 4867 C C . SER A 1 624 ? -40.348 -12.535 37.355 1.00 96.06 624 SER A C 1
ATOM 4869 O O . SER A 1 624 ? -40.516 -13.539 38.049 1.00 96.06 624 SER A O 1
ATOM 4871 N N . ILE A 1 625 ? -39.172 -12.259 36.796 1.00 94.56 625 ILE A N 1
ATOM 4872 C CA . ILE A 1 625 ? -37.997 -13.133 36.899 1.00 94.56 625 ILE A CA 1
ATOM 4873 C C . ILE A 1 625 ? -36.868 -12.351 37.586 1.00 94.56 625 ILE A C 1
ATOM 4875 O O . ILE A 1 625 ? -36.136 -11.616 36.938 1.00 94.56 625 ILE A O 1
ATOM 4879 N N . GLN A 1 626 ? -36.712 -12.539 38.901 1.00 90.31 626 GLN A N 1
ATOM 4880 C CA . GLN A 1 626 ? -35.718 -11.882 39.771 1.00 90.31 626 GLN A CA 1
ATOM 4881 C C . GLN A 1 626 ? -35.846 -10.349 39.891 1.00 90.31 626 GLN A C 1
ATOM 4883 O O . GLN A 1 626 ? -34.835 -9.646 39.936 1.00 90.31 626 GLN A O 1
ATOM 4888 N N . VAL A 1 627 ? -37.069 -9.819 39.984 1.00 90.44 627 VAL A N 1
ATOM 4889 C CA . VAL A 1 627 ? -37.322 -8.365 40.016 1.00 90.44 627 VAL A CA 1
ATOM 4890 C C . VAL A 1 627 ? -37.989 -7.906 41.310 1.00 90.44 627 VAL A C 1
ATOM 4892 O O . VAL A 1 627 ? -37.621 -6.875 41.871 1.00 90.44 627 VAL A O 1
ATOM 4895 N N . LEU A 1 628 ? -38.919 -8.673 41.878 1.00 90.00 628 LEU A N 1
ATOM 4896 C CA . LEU A 1 628 ? -39.657 -8.260 43.086 1.00 90.00 628 LEU A CA 1
ATOM 4897 C C . LEU A 1 628 ? -38.748 -8.087 44.314 1.00 90.00 628 LEU A C 1
ATOM 4899 O O . LEU A 1 628 ? -39.061 -7.371 45.270 1.00 90.00 628 LEU A O 1
ATOM 4903 N N . CYS A 1 629 ? -37.576 -8.709 44.298 1.00 86.69 629 CYS A N 1
ATOM 4904 C CA . CYS A 1 629 ? -36.576 -8.545 45.341 1.00 86.69 629 CYS A CA 1
ATOM 4905 C C . CYS A 1 629 ? -35.900 -7.150 45.342 1.00 86.69 629 CYS A C 1
ATOM 4907 O O . CYS A 1 629 ? -35.336 -6.749 46.370 1.00 86.69 629 CYS A O 1
ATOM 4909 N N . SER A 1 630 ? -35.959 -6.403 44.232 1.00 85.75 630 SER A N 1
ATOM 4910 C CA . SER A 1 630 ? -35.305 -5.097 44.054 1.00 85.75 630 SER A CA 1
ATOM 4911 C C . SER A 1 630 ? -36.262 -3.904 44.105 1.00 85.75 630 SER A C 1
ATOM 4913 O O . SER A 1 630 ? -35.826 -2.813 44.467 1.00 85.75 630 SER A O 1
ATOM 4915 N N . VAL A 1 631 ? -37.565 -4.096 43.860 1.00 87.94 631 VAL A N 1
ATOM 4916 C CA . VAL A 1 631 ? -38.550 -2.991 43.888 1.00 87.94 631 VAL A CA 1
ATOM 4917 C C . VAL A 1 631 ? -38.617 -2.309 45.264 1.00 87.94 631 VAL A C 1
ATOM 4919 O O . VAL A 1 631 ? -38.441 -2.983 46.274 1.00 87.94 631 VAL A O 1
ATOM 4922 N N . PRO A 1 632 ? -38.880 -1.004 45.407 1.00 84.00 632 PRO A N 1
ATOM 4923 C CA . PRO A 1 632 ? -38.861 -0.354 46.724 1.00 84.00 632 PRO A CA 1
ATOM 4924 C C . PRO A 1 632 ? -39.849 -0.955 47.744 1.00 84.00 632 PRO A C 1
ATOM 4926 O O . PRO A 1 632 ? -39.482 -1.160 48.905 1.00 84.00 632 PRO A O 1
ATOM 4929 N N . HIS A 1 633 ? -41.067 -1.298 47.305 1.00 88.25 633 HIS A N 1
ATOM 4930 C CA . HIS A 1 633 ? -42.169 -1.742 48.168 1.00 88.25 633 HIS A CA 1
ATOM 4931 C C . HIS A 1 633 ? -42.889 -2.992 47.614 1.00 88.25 633 HIS A C 1
ATOM 4933 O O . HIS A 1 633 ? -44.004 -2.880 47.108 1.00 88.25 633 HIS A O 1
ATOM 4939 N N . PRO A 1 634 ? -42.311 -4.204 47.751 1.00 90.69 634 PRO A N 1
ATOM 4940 C CA . PRO A 1 634 ? -42.807 -5.411 47.077 1.00 90.69 634 PRO A CA 1
ATOM 4941 C C . PRO A 1 634 ? -44.256 -5.782 47.416 1.00 90.69 634 PRO A C 1
ATOM 4943 O O . PRO A 1 634 ? -44.987 -6.222 46.538 1.00 90.69 634 PRO A O 1
ATOM 4946 N N . GLU A 1 635 ? -44.703 -5.574 48.658 1.00 91.25 635 GLU A N 1
ATOM 4947 C CA . GLU A 1 635 ? -46.098 -5.834 49.052 1.00 91.25 635 GLU A CA 1
ATOM 4948 C C . GLU A 1 635 ? -47.093 -4.902 48.346 1.00 91.25 635 GLU A C 1
ATOM 4950 O O . GLU A 1 635 ? -48.180 -5.329 47.962 1.00 91.25 635 GLU A O 1
ATOM 4955 N N . ALA A 1 636 ? -46.732 -3.626 48.173 1.00 90.12 636 ALA A N 1
ATOM 4956 C CA . ALA A 1 636 ? -47.573 -2.653 47.483 1.00 90.12 636 ALA A CA 1
ATOM 4957 C C . ALA A 1 636 ? -47.589 -2.931 45.975 1.00 90.12 636 ALA A C 1
ATOM 4959 O O . ALA A 1 636 ? -48.668 -3.014 45.389 1.00 90.12 636 ALA A O 1
ATOM 4960 N N . THR A 1 637 ? -46.415 -3.174 45.383 1.00 92.81 637 THR A N 1
ATOM 4961 C CA . THR A 1 637 ? -46.272 -3.558 43.974 1.00 92.81 637 THR A CA 1
ATOM 4962 C C . THR A 1 637 ? -47.084 -4.821 43.669 1.00 92.81 637 THR A C 1
ATOM 4964 O O . THR A 1 637 ? -47.860 -4.836 42.722 1.00 92.81 637 THR A O 1
ATOM 4967 N N . LEU A 1 638 ? -47.007 -5.868 44.500 1.00 94.56 638 LEU A N 1
ATOM 4968 C CA . LEU A 1 638 ? -47.768 -7.107 44.288 1.00 94.56 638 LEU A CA 1
ATOM 4969 C C . LEU A 1 638 ? -49.284 -6.923 44.417 1.00 94.56 638 LEU A C 1
ATOM 4971 O O . LEU A 1 638 ? -50.023 -7.521 43.637 1.00 94.56 638 LEU A O 1
ATOM 4975 N N . LYS A 1 639 ? -49.762 -6.089 45.349 1.00 93.94 639 LYS A N 1
ATOM 4976 C CA . LYS A 1 639 ? -51.192 -5.736 45.434 1.00 93.94 639 LYS A CA 1
ATOM 4977 C C . LYS A 1 639 ? -51.674 -5.029 44.174 1.00 93.94 639 LYS A C 1
ATOM 4979 O O . LYS A 1 639 ? -52.774 -5.305 43.698 1.00 93.94 639 LYS A O 1
ATOM 4984 N N . GLU A 1 640 ? -50.849 -4.148 43.620 1.00 93.31 640 GLU A N 1
ATOM 4985 C CA . GLU A 1 640 ? -51.171 -3.458 42.377 1.00 93.31 640 GLU A CA 1
ATOM 4986 C C . GLU A 1 640 ? -51.168 -4.418 41.181 1.00 93.31 640 GLU A C 1
ATOM 4988 O O . GLU A 1 640 ? -52.144 -4.472 40.437 1.00 93.31 640 GLU A O 1
ATOM 4993 N N . LEU A 1 641 ? -50.155 -5.276 41.052 1.00 94.94 641 LEU A N 1
ATOM 4994 C CA . LEU A 1 641 ? -50.119 -6.323 40.024 1.00 94.94 641 LEU A CA 1
ATOM 4995 C C . LEU A 1 641 ? -51.332 -7.260 40.129 1.00 94.94 641 LEU A C 1
ATOM 4997 O O . LEU A 1 641 ? -51.946 -7.600 39.117 1.00 94.94 641 LEU A O 1
ATOM 5001 N N . TYR A 1 642 ? -51.744 -7.618 41.350 1.00 95.50 642 TYR A N 1
ATOM 5002 C CA . TYR A 1 642 ? -52.960 -8.394 41.589 1.00 95.50 642 TYR A CA 1
ATOM 5003 C C . TYR A 1 642 ? -54.221 -7.649 41.134 1.00 95.50 642 TYR A C 1
ATOM 5005 O O . TYR A 1 642 ? -55.124 -8.261 40.560 1.00 95.50 642 TYR A O 1
ATOM 5013 N N . ARG A 1 643 ? -54.309 -6.330 41.346 1.00 94.94 643 ARG A N 1
ATOM 5014 C CA . ARG A 1 643 ? -55.415 -5.487 40.857 1.00 94.94 643 ARG A CA 1
ATOM 5015 C C . ARG A 1 643 ? -55.458 -5.434 39.326 1.00 94.94 643 ARG A C 1
ATOM 5017 O O . ARG A 1 643 ? -56.548 -5.490 38.754 1.00 94.94 643 ARG A O 1
ATOM 5024 N N . LEU A 1 644 ? -54.301 -5.345 38.670 1.00 95.81 644 LEU A N 1
ATOM 5025 C CA . LEU A 1 644 ? -54.170 -5.287 37.210 1.00 95.81 644 LEU A CA 1
ATOM 5026 C C . LEU A 1 644 ? -54.488 -6.629 36.528 1.00 95.81 644 LEU A C 1
ATOM 5028 O O . LEU A 1 644 ? -55.007 -6.630 35.413 1.00 95.81 644 LEU A O 1
ATOM 5032 N N . LEU A 1 645 ? -54.255 -7.760 37.201 1.00 96.75 645 LEU A N 1
ATOM 5033 C CA . LEU A 1 645 ? -54.644 -9.089 36.717 1.00 96.75 645 LEU A CA 1
ATOM 5034 C C . LEU A 1 645 ? -56.165 -9.246 36.613 1.00 96.75 645 LEU A C 1
ATOM 5036 O O . LEU A 1 645 ? -56.918 -8.939 37.547 1.00 96.75 645 LEU A O 1
ATOM 5040 N N . LYS A 1 646 ? -56.630 -9.796 35.492 1.00 95.81 646 LYS A N 1
ATOM 5041 C CA . LYS A 1 646 ? -58.031 -10.196 35.310 1.00 95.81 646 LYS A CA 1
ATOM 5042 C C . LYS A 1 646 ? -58.384 -11.428 36.165 1.00 95.81 646 LYS A C 1
ATOM 5044 O O . LYS A 1 646 ? -57.484 -12.184 36.538 1.00 95.81 646 LYS A O 1
ATOM 5049 N N . PRO A 1 647 ? -59.671 -11.690 36.458 1.00 95.00 647 PRO A N 1
ATOM 5050 C CA . PRO A 1 647 ? -60.095 -12.991 36.983 1.00 95.00 647 PRO A CA 1
ATOM 5051 C C . PRO A 1 647 ? -59.661 -14.129 36.039 1.00 95.00 647 PRO A C 1
ATOM 5053 O O . PRO A 1 647 ? -59.885 -14.048 34.830 1.00 95.00 647 PRO A O 1
ATOM 5056 N N . GLY A 1 648 ? -58.996 -15.155 36.570 1.00 94.31 648 GLY A N 1
ATOM 5057 C CA . GLY A 1 648 ? -58.339 -16.218 35.797 1.00 94.31 648 GLY A CA 1
ATOM 5058 C C . GLY A 1 648 ? -56.968 -15.846 35.207 1.00 94.31 648 GLY A C 1
ATOM 5059 O O . GLY A 1 648 ? -56.371 -16.654 34.495 1.00 94.31 648 GLY A O 1
ATOM 5060 N N . GLY A 1 649 ? -56.465 -14.634 35.463 1.00 96.69 649 GLY A N 1
ATOM 5061 C CA . GLY A 1 649 ? -55.128 -14.193 35.062 1.00 96.69 649 GLY A CA 1
ATOM 5062 C C . GLY A 1 649 ? -54.018 -14.859 35.881 1.00 96.69 649 GLY A C 1
ATOM 5063 O O . GLY A 1 649 ? -54.254 -15.339 36.993 1.00 96.69 649 GLY A O 1
ATOM 5064 N N . LYS A 1 650 ? -52.801 -14.886 35.328 1.00 97.62 650 LYS A N 1
ATOM 5065 C CA . LYS A 1 650 ? -51.654 -15.612 35.892 1.00 97.62 650 LYS A CA 1
ATOM 5066 C C . LYS A 1 650 ? -50.559 -14.678 36.401 1.00 97.62 650 LYS A C 1
ATOM 5068 O O . LYS A 1 650 ? -50.152 -13.768 35.689 1.00 97.62 650 LYS A O 1
ATOM 5073 N N . LEU A 1 651 ? -49.996 -14.974 37.567 1.00 97.75 651 LEU A N 1
ATOM 5074 C CA . LEU A 1 651 ? -48.687 -14.474 37.989 1.00 97.75 651 LEU A CA 1
ATOM 5075 C C . LEU A 1 651 ? -47.656 -15.590 37.816 1.00 97.75 651 LEU A C 1
ATOM 5077 O O . LEU A 1 651 ? -47.705 -16.597 38.521 1.00 97.75 651 LEU A O 1
ATOM 5081 N N . ILE A 1 652 ? -46.729 -15.409 36.882 1.00 97.62 652 ILE A N 1
ATOM 5082 C CA . ILE A 1 652 ? -45.601 -16.309 36.644 1.00 97.62 652 ILE A CA 1
ATOM 5083 C C . ILE A 1 652 ? -44.371 -15.665 37.264 1.00 97.62 652 ILE A C 1
ATOM 5085 O O . ILE A 1 652 ? -43.998 -14.556 36.879 1.00 97.62 652 ILE A O 1
ATOM 5089 N N . PHE A 1 653 ? -43.732 -16.348 38.210 1.00 96.69 653 PHE A N 1
ATOM 5090 C CA . PHE A 1 653 ? -42.578 -15.776 38.890 1.00 96.69 653 PHE A CA 1
ATOM 5091 C C . PHE A 1 653 ? -41.470 -16.785 39.180 1.00 96.69 653 PHE A C 1
ATOM 5093 O O . PHE A 1 653 ? -41.725 -17.969 39.403 1.00 96.69 653 PHE A O 1
ATOM 5100 N N . TRP A 1 654 ? -40.235 -16.287 39.213 1.00 95.00 654 TRP A N 1
ATOM 5101 C CA . TRP A 1 654 ? -39.072 -16.944 39.808 1.00 95.00 654 TRP A CA 1
ATOM 5102 C C . TRP A 1 654 ? -38.252 -15.875 40.526 1.00 95.00 654 TRP A C 1
ATOM 5104 O O . TRP A 1 654 ? -37.629 -15.025 39.897 1.00 95.00 654 TRP A O 1
ATOM 5114 N N . GLU A 1 655 ? -38.292 -15.888 41.854 1.00 93.44 655 GLU A N 1
ATOM 5115 C CA . GLU A 1 655 ? -37.773 -14.819 42.707 1.00 93.44 655 GLU A CA 1
ATOM 5116 C C . GLU A 1 655 ? -36.903 -15.405 43.806 1.00 93.44 655 GLU A C 1
ATOM 5118 O O . GLU A 1 655 ? -37.197 -16.481 44.328 1.00 93.44 655 GLU A O 1
ATOM 5123 N N . HIS A 1 656 ? -35.850 -14.696 44.208 1.00 91.31 656 HIS A N 1
ATOM 5124 C CA . HIS A 1 656 ? -35.172 -15.069 45.441 1.00 91.31 656 HIS A CA 1
ATOM 5125 C C . HIS A 1 656 ? -35.876 -14.469 46.657 1.00 91.31 656 HIS A C 1
ATOM 5127 O O . HIS A 1 656 ? -36.502 -13.411 46.587 1.00 91.31 656 HIS A O 1
ATOM 5133 N N . HIS A 1 657 ? -35.743 -15.134 47.798 1.00 90.56 657 HIS A N 1
ATOM 5134 C CA . HIS A 1 657 ? -36.394 -14.717 49.032 1.00 90.56 657 HIS A CA 1
ATOM 5135 C C . HIS A 1 657 ? -35.541 -15.031 50.265 1.00 90.56 657 HIS A C 1
ATOM 5137 O O . HIS A 1 657 ? -34.450 -15.598 50.178 1.00 90.56 657 HIS A O 1
ATOM 5143 N N . ARG A 1 658 ? -36.023 -14.608 51.430 1.00 89.94 658 ARG A N 1
ATOM 5144 C CA . ARG A 1 658 ? -35.420 -14.897 52.728 1.00 89.94 658 ARG A CA 1
ATOM 5145 C C . ARG A 1 658 ? -35.387 -16.407 52.985 1.00 89.94 658 ARG A C 1
ATOM 5147 O O . ARG A 1 658 ? -36.358 -17.107 52.715 1.00 89.94 658 ARG A O 1
ATOM 5154 N N . SER A 1 659 ? -34.289 -16.900 53.557 1.00 87.88 659 SER A N 1
ATOM 5155 C CA . SER A 1 659 ? -34.170 -18.307 53.947 1.00 87.88 659 SER A CA 1
ATOM 5156 C C . SER A 1 659 ? -35.117 -18.680 55.092 1.00 87.88 659 SER A C 1
ATOM 5158 O O . SER A 1 659 ? -35.470 -17.852 55.936 1.00 87.88 659 SER A O 1
ATOM 5160 N N . SER A 1 660 ? -35.515 -19.952 55.125 1.00 83.44 660 SER A N 1
ATOM 5161 C CA . SER A 1 660 ? -36.233 -20.566 56.245 1.00 83.44 660 SER A CA 1
ATOM 5162 C C . SER A 1 660 ? -35.292 -21.057 57.353 1.00 83.44 660 SER A C 1
ATOM 5164 O O . SER A 1 660 ? -35.739 -21.289 58.475 1.00 83.44 660 SER A O 1
ATOM 5166 N N . ASP A 1 661 ? -33.990 -21.176 57.072 1.00 88.00 661 ASP A N 1
ATOM 5167 C CA . ASP A 1 661 ? -32.966 -21.559 58.045 1.00 88.00 661 ASP A CA 1
ATOM 5168 C C . ASP A 1 661 ? -32.461 -20.351 58.841 1.00 88.00 661 ASP A C 1
ATOM 5170 O O . ASP A 1 661 ? -31.966 -19.369 58.283 1.00 88.00 661 ASP A O 1
ATOM 5174 N N . TRP A 1 662 ? -32.545 -20.435 60.167 1.00 86.44 662 TRP A N 1
ATOM 5175 C CA . TRP A 1 662 ? -32.265 -19.304 61.049 1.00 86.44 662 TRP A CA 1
ATOM 5176 C C . TRP A 1 662 ? -30.799 -18.843 60.995 1.00 86.44 662 TRP A C 1
ATOM 5178 O O . TRP A 1 662 ? -30.543 -17.645 61.121 1.00 86.44 662 TRP A O 1
ATOM 5188 N N . VAL A 1 663 ? -29.841 -19.752 60.766 1.00 87.81 663 VAL A N 1
ATOM 5189 C CA . VAL A 1 663 ? -28.414 -19.401 60.640 1.00 87.81 663 VAL A CA 1
ATOM 5190 C C . VAL A 1 663 ? -28.197 -18.592 59.366 1.00 87.81 663 VAL A C 1
ATOM 5192 O O . VAL A 1 663 ? -27.574 -17.529 59.378 1.00 87.81 663 VAL A O 1
ATOM 5195 N N . THR A 1 664 ? -28.767 -19.065 58.263 1.00 88.81 664 THR A N 1
ATOM 5196 C CA . THR A 1 664 ? -28.697 -18.405 56.962 1.00 88.81 664 THR A CA 1
ATOM 5197 C C . THR A 1 664 ? -29.403 -17.052 56.982 1.00 88.81 664 THR A C 1
ATOM 5199 O O . THR A 1 664 ? -28.889 -16.096 56.408 1.00 88.81 664 THR A O 1
ATOM 5202 N N . VAL A 1 665 ? -30.524 -16.921 57.698 1.00 88.88 665 VAL A N 1
ATOM 5203 C CA . VAL A 1 665 ? -31.211 -15.635 57.893 1.00 88.88 665 VAL A CA 1
ATOM 5204 C C . VAL A 1 665 ? -30.295 -14.618 58.571 1.00 88.88 665 VAL A C 1
ATOM 5206 O O . VAL A 1 665 ? -30.186 -13.493 58.088 1.00 88.88 665 VAL A O 1
ATOM 5209 N N . VAL A 1 666 ? -29.586 -14.995 59.641 1.00 89.44 666 VAL A N 1
ATOM 5210 C CA . VAL A 1 666 ? -28.617 -14.096 60.295 1.00 89.44 666 VAL A CA 1
ATOM 5211 C C . VAL A 1 666 ? -27.547 -13.639 59.298 1.00 89.44 666 VAL A C 1
ATOM 5213 O O . VAL A 1 666 ? -27.254 -12.446 59.223 1.00 89.44 666 VAL A O 1
ATOM 5216 N N . MET A 1 667 ? -27.026 -14.548 58.470 1.00 89.31 667 MET A N 1
ATOM 5217 C CA . MET A 1 667 ? -26.053 -14.205 57.425 1.00 89.31 667 MET A CA 1
ATOM 5218 C C . MET A 1 667 ? -26.640 -13.277 56.355 1.00 89.31 667 MET A C 1
ATOM 5220 O O . MET A 1 667 ? -25.982 -12.311 55.969 1.00 89.31 667 MET A O 1
ATOM 5224 N N . GLN A 1 668 ? -27.885 -13.505 55.921 1.00 90.62 668 GLN A N 1
ATOM 5225 C CA . GLN A 1 668 ? -28.592 -12.614 54.998 1.00 90.62 668 GLN A CA 1
ATOM 5226 C C . GLN A 1 668 ? -28.711 -11.206 55.590 1.00 90.62 668 GLN A C 1
ATOM 5228 O O . GLN A 1 668 ? -28.381 -10.246 54.904 1.00 90.62 668 GLN A O 1
ATOM 5233 N N . TYR A 1 669 ? -29.106 -11.061 56.860 1.00 90.19 669 TYR A N 1
ATOM 5234 C CA . TYR A 1 669 ? -29.191 -9.751 57.519 1.00 90.19 669 TYR A CA 1
ATOM 5235 C C . TYR A 1 669 ? -27.829 -9.059 57.651 1.00 90.19 669 TYR A C 1
ATOM 5237 O O . TYR A 1 669 ? -27.757 -7.847 57.457 1.00 90.19 669 TYR A O 1
ATOM 5245 N N . LEU A 1 670 ? -26.756 -9.805 57.933 1.00 90.00 670 LEU A N 1
ATOM 5246 C CA . LEU A 1 670 ? -25.399 -9.255 58.012 1.00 90.00 670 LEU A CA 1
ATOM 5247 C C . LEU A 1 670 ? -24.883 -8.782 56.648 1.00 90.00 670 LEU A C 1
ATOM 5249 O O . LEU A 1 670 ? -24.241 -7.737 56.564 1.00 90.00 670 LEU A O 1
ATOM 5253 N N . TRP A 1 671 ? -25.166 -9.529 55.579 1.00 87.50 671 TRP A N 1
ATOM 5254 C CA . TRP A 1 671 ? -24.696 -9.204 54.230 1.00 87.50 671 TRP A CA 1
ATOM 5255 C C . TRP A 1 671 ? -25.587 -8.197 53.497 1.00 87.50 671 TRP A C 1
ATOM 5257 O O . TRP A 1 671 ? -25.108 -7.494 52.608 1.00 87.50 671 TRP A O 1
ATOM 5267 N N . ASN A 1 672 ? -26.870 -8.090 53.853 1.00 88.94 672 ASN A N 1
ATOM 5268 C CA . ASN A 1 672 ? -27.839 -7.263 53.133 1.00 88.94 672 ASN A CA 1
ATOM 5269 C C . ASN A 1 672 ? -27.460 -5.774 53.013 1.00 88.94 672 ASN A C 1
ATOM 5271 O O . ASN A 1 672 ? -27.673 -5.226 51.931 1.00 88.94 672 ASN A O 1
ATOM 5275 N N . PRO A 1 673 ? -26.883 -5.095 54.028 1.00 86.12 673 PRO A N 1
ATOM 5276 C CA . PRO A 1 673 ? -26.453 -3.703 53.885 1.00 86.12 673 PRO A CA 1
ATOM 5277 C C . PRO A 1 673 ? -25.408 -3.510 52.786 1.00 86.12 673 PRO A C 1
ATOM 5279 O O . PRO A 1 673 ? -25.468 -2.531 52.056 1.00 86.12 673 PRO A O 1
ATOM 5282 N N . ILE A 1 674 ? -24.483 -4.458 52.628 1.00 82.75 674 ILE A N 1
ATOM 5283 C CA . ILE A 1 674 ? -23.484 -4.423 51.555 1.00 82.75 674 ILE A CA 1
ATOM 5284 C C . ILE A 1 674 ? -24.171 -4.781 50.232 1.00 82.75 674 ILE A C 1
ATOM 5286 O O . ILE A 1 674 ? -24.114 -4.026 49.266 1.00 82.75 674 ILE A O 1
ATOM 5290 N N . TRP A 1 675 ? -24.898 -5.896 50.202 1.00 83.12 675 TRP A N 1
ATOM 5291 C CA . TRP A 1 675 ? -25.535 -6.418 48.995 1.00 83.12 675 TRP A CA 1
ATOM 5292 C C . TRP A 1 675 ? -26.522 -5.438 48.348 1.00 83.12 675 TRP A C 1
ATOM 5294 O O . TRP A 1 675 ? -26.416 -5.155 47.160 1.00 83.12 675 TRP A O 1
ATOM 5304 N N . SER A 1 676 ? -27.439 -4.857 49.124 1.00 83.62 676 SER A N 1
ATOM 5305 C CA . SER A 1 676 ? -28.435 -3.897 48.618 1.00 83.62 676 SER A CA 1
ATOM 5306 C C . SER A 1 676 ? -27.807 -2.606 48.082 1.00 83.62 676 SER A C 1
ATOM 5308 O O . SER A 1 676 ? -28.337 -1.983 47.156 1.00 83.62 676 SER A O 1
ATOM 5310 N N . GLN A 1 677 ? -26.641 -2.213 48.601 1.00 76.12 677 GLN A N 1
ATOM 5311 C CA . GLN A 1 677 ? -25.925 -1.046 48.096 1.00 76.12 677 GLN A CA 1
ATOM 5312 C C . GLN A 1 677 ? -25.220 -1.323 46.768 1.00 76.12 677 GLN A C 1
ATOM 5314 O O . GLN A 1 677 ? -25.274 -0.459 45.897 1.00 76.12 677 GLN A O 1
ATOM 5319 N N . PHE A 1 678 ? -24.645 -2.513 46.574 1.00 70.31 678 PHE A N 1
ATOM 5320 C CA . PHE A 1 678 ? -23.905 -2.852 45.351 1.00 70.31 678 PHE A CA 1
ATOM 5321 C C . PHE A 1 678 ? -24.764 -3.477 44.240 1.00 70.31 678 PHE A C 1
ATOM 5323 O O . PHE A 1 678 ? -24.559 -3.165 43.074 1.00 70.31 678 PHE A O 1
ATOM 5330 N N . ILE A 1 679 ? -25.728 -4.333 44.588 1.00 71.69 679 ILE A N 1
ATOM 5331 C CA . ILE A 1 679 ? -26.544 -5.118 43.640 1.00 71.69 679 ILE A CA 1
ATOM 5332 C C . ILE A 1 679 ? -27.972 -4.558 43.509 1.00 71.69 679 ILE A C 1
ATOM 5334 O O . ILE A 1 679 ? -28.689 -4.888 42.575 1.00 71.69 679 ILE A O 1
ATOM 5338 N N . GLY A 1 680 ? -28.419 -3.710 44.443 1.00 75.31 680 GLY A N 1
ATOM 5339 C CA . GLY A 1 680 ? -29.739 -3.060 44.398 1.00 75.31 680 GLY A CA 1
ATOM 5340 C C . GLY A 1 680 ? -30.907 -3.905 44.925 1.00 75.31 680 GLY A C 1
ATOM 5341 O O . GLY A 1 680 ? -31.922 -3.352 45.340 1.00 75.31 680 GLY A O 1
ATOM 5342 N N . CYS A 1 681 ? -30.761 -5.228 44.997 1.00 84.12 681 CYS A N 1
ATOM 5343 C CA . CYS A 1 681 ? -31.776 -6.126 45.548 1.00 84.12 681 CYS A CA 1
ATOM 5344 C C . CYS A 1 681 ? -31.584 -6.413 47.060 1.00 84.12 681 CYS A C 1
ATOM 5346 O O . CYS A 1 681 ? -30.500 -6.218 47.604 1.00 84.12 681 CYS A O 1
ATOM 5348 N N . HIS A 1 682 ? -32.632 -6.862 47.767 1.00 88.06 682 HIS A N 1
ATOM 5349 C CA . HIS A 1 682 ? -32.601 -7.177 49.200 1.00 88.06 682 HIS A CA 1
ATOM 5350 C C . HIS A 1 682 ? -32.799 -8.678 49.484 1.00 88.06 682 HIS A C 1
ATOM 5352 O O . HIS A 1 682 ? -33.850 -9.247 49.193 1.00 88.06 682 HIS A O 1
ATOM 5358 N N . MET A 1 683 ? -31.821 -9.311 50.139 1.00 87.06 683 MET A N 1
ATOM 5359 C CA . MET A 1 683 ? -31.819 -10.753 50.460 1.00 87.06 683 MET A CA 1
ATOM 5360 C C . MET A 1 683 ? -32.777 -11.144 51.591 1.00 87.06 683 MET A C 1
ATOM 5362 O O . MET A 1 683 ? -33.093 -12.317 51.759 1.00 87.06 683 MET A O 1
ATOM 5366 N N . THR A 1 684 ? -33.227 -10.180 52.392 1.00 89.75 684 THR A N 1
ATOM 5367 C CA . THR A 1 684 ? -34.025 -10.423 53.605 1.00 89.75 684 THR A CA 1
ATOM 5368 C C . THR A 1 684 ? -35.535 -10.407 53.366 1.00 89.75 684 THR A C 1
ATOM 5370 O O . THR A 1 684 ? -36.302 -10.575 54.315 1.00 89.75 684 THR A O 1
ATOM 5373 N N . ARG A 1 685 ? -35.975 -10.196 52.121 1.00 89.94 685 ARG A N 1
ATOM 5374 C CA . ARG A 1 685 ? -37.392 -10.066 51.761 1.00 89.94 685 ARG A CA 1
ATOM 5375 C C . ARG A 1 685 ? -38.076 -11.418 51.625 1.00 89.94 685 ARG A C 1
ATOM 5377 O O . ARG A 1 685 ? -37.555 -12.319 50.975 1.00 89.94 685 ARG A O 1
ATOM 5384 N N . ASP A 1 686 ? -39.268 -11.534 52.194 1.00 91.25 686 ASP A N 1
ATOM 5385 C CA . ASP A 1 686 ? -40.105 -12.725 52.073 1.00 91.25 686 ASP A CA 1
ATOM 5386 C C . ASP A 1 686 ? -41.113 -12.552 50.928 1.00 91.25 686 ASP A C 1
ATOM 5388 O O . ASP A 1 686 ? -42.235 -12.081 51.115 1.00 91.25 686 ASP A O 1
ATOM 5392 N N . ILE A 1 687 ? -40.669 -12.866 49.708 1.00 93.25 687 ILE A N 1
ATOM 5393 C CA . ILE A 1 687 ? -41.492 -12.712 48.503 1.00 93.25 687 ILE A CA 1
ATOM 5394 C C . ILE A 1 687 ? -42.705 -13.661 48.506 1.00 93.25 687 ILE A C 1
ATOM 5396 O O . ILE A 1 687 ? -43.798 -13.169 48.235 1.00 93.25 687 ILE A O 1
ATOM 5400 N N . PRO A 1 688 ? -42.600 -14.959 48.866 1.00 92.38 688 PRO A N 1
ATOM 5401 C CA . PRO A 1 688 ? -43.771 -15.837 48.977 1.00 92.38 688 PRO A CA 1
ATOM 5402 C C . PRO A 1 688 ? -44.833 -15.356 49.977 1.00 92.38 688 PRO A C 1
ATOM 5404 O O . PRO A 1 688 ? -46.026 -15.527 49.726 1.00 92.38 688 PRO A O 1
ATOM 5407 N N . ALA A 1 689 ? -44.437 -14.719 51.084 1.00 92.00 689 ALA A N 1
ATOM 5408 C CA . ALA A 1 689 ? -45.393 -14.090 51.995 1.00 92.00 689 ALA A CA 1
ATOM 5409 C C . ALA A 1 689 ? -46.048 -12.836 51.379 1.00 92.00 689 ALA A C 1
ATOM 5411 O O . ALA A 1 689 ? -47.255 -12.629 51.528 1.00 92.00 689 ALA A O 1
ATOM 5412 N N . ALA A 1 690 ? -45.287 -12.019 50.642 1.00 93.62 690 ALA A N 1
ATOM 5413 C CA . ALA A 1 690 ? -45.812 -10.837 49.951 1.00 93.62 690 ALA A CA 1
ATOM 5414 C C . ALA A 1 690 ? -46.820 -11.229 48.843 1.00 93.62 690 ALA A C 1
ATOM 5416 O O . ALA A 1 690 ? -47.966 -10.796 48.886 1.00 93.62 690 ALA A O 1
ATOM 5417 N N . ILE A 1 691 ? -46.423 -12.142 47.949 1.00 94.38 691 ILE A N 1
ATOM 5418 C CA . ILE A 1 691 ? -47.194 -13.319 47.512 1.00 94.38 691 ILE A CA 1
ATOM 5419 C C . ILE A 1 691 ? -48.643 -13.459 48.010 1.00 94.38 691 ILE A C 1
ATOM 5421 O O . ILE A 1 691 ? -49.625 -12.942 47.467 1.00 94.38 691 ILE A O 1
ATOM 5425 N N . ALA A 1 692 ? -48.731 -14.219 49.099 1.00 93.00 692 ALA A N 1
ATOM 5426 C CA . ALA A 1 692 ? -49.951 -14.621 49.776 1.00 93.00 692 ALA A CA 1
ATOM 5427 C C . ALA A 1 692 ? -50.797 -13.446 50.288 1.00 93.00 692 ALA A C 1
ATOM 5429 O O . ALA A 1 692 ? -52.014 -13.560 50.383 1.00 93.00 692 ALA A O 1
ATOM 5430 N N . THR A 1 693 ? -50.170 -12.321 50.635 1.00 93.50 693 THR A N 1
ATOM 5431 C CA . THR A 1 693 ? -50.864 -11.144 51.187 1.00 93.50 693 THR A CA 1
ATOM 5432 C C . THR A 1 693 ? -51.337 -10.150 50.123 1.00 93.50 693 THR A C 1
ATOM 5434 O O . THR A 1 693 ? -52.078 -9.216 50.446 1.00 93.50 693 THR A O 1
ATOM 5437 N N . ALA A 1 694 ? -50.941 -10.338 48.861 1.00 92.62 694 ALA A N 1
ATOM 5438 C CA . ALA A 1 694 ? -51.343 -9.486 47.745 1.00 92.62 694 ALA A CA 1
ATOM 5439 C C . ALA A 1 694 ? -52.816 -9.665 47.341 1.00 92.62 694 ALA A C 1
ATOM 5441 O O . ALA A 1 694 ? -53.447 -8.708 46.893 1.00 92.62 694 ALA A O 1
ATOM 5442 N N . GLY A 1 695 ? -53.366 -10.868 47.523 1.00 91.38 695 GLY A N 1
ATOM 5443 C CA . GLY A 1 695 ? -54.743 -11.217 47.178 1.00 91.38 695 GLY A CA 1
ATOM 5444 C C . GLY A 1 695 ? -55.027 -12.711 47.351 1.00 91.38 695 GLY A C 1
ATOM 5445 O O . GLY A 1 695 ? -54.155 -13.474 47.764 1.00 91.38 695 GLY A O 1
ATOM 5446 N N . GLU A 1 696 ? -56.252 -13.135 47.037 1.00 93.19 696 GLU A N 1
ATOM 5447 C CA . GLU A 1 696 ? -56.627 -14.555 47.042 1.00 93.19 696 GLU A CA 1
ATOM 5448 C C . GLU A 1 696 ? -56.109 -15.248 45.773 1.00 93.19 696 GLU A C 1
ATOM 5450 O O . GLU A 1 696 ? -56.240 -14.703 44.678 1.00 93.19 696 GLU A O 1
ATOM 5455 N N . TRP A 1 697 ? -55.546 -16.450 45.905 1.00 95.00 697 TRP A N 1
ATOM 5456 C CA . TRP A 1 697 ? -54.983 -17.239 44.802 1.00 95.00 697 TRP A CA 1
ATOM 5457 C C . TRP A 1 697 ? -55.576 -18.652 44.814 1.00 95.00 697 TRP A C 1
ATOM 5459 O O . TRP A 1 697 ? -55.668 -19.260 45.879 1.00 95.00 697 TRP A O 1
ATOM 5469 N N . GLU A 1 698 ? -55.940 -19.201 43.651 1.00 94.62 698 GLU A N 1
ATOM 5470 C CA . GLU A 1 698 ? -56.573 -20.534 43.559 1.00 94.62 698 GLU A CA 1
ATOM 5471 C C . GLU A 1 698 ? -55.631 -21.675 43.978 1.00 94.62 698 GLU A C 1
ATOM 5473 O O . GLU A 1 698 ? -56.068 -22.721 44.451 1.00 94.62 698 GLU A O 1
ATOM 5478 N N . ASN A 1 699 ? -54.329 -21.480 43.788 1.00 94.38 699 ASN A N 1
ATOM 5479 C CA . ASN A 1 699 ? -53.313 -22.520 43.886 1.00 94.38 699 ASN A CA 1
ATOM 5480 C C . ASN A 1 699 ? -52.068 -22.043 44.645 1.00 94.38 699 ASN A C 1
ATOM 5482 O O . ASN A 1 699 ? -50.943 -22.335 44.241 1.00 94.38 699 ASN A O 1
ATOM 5486 N N . LEU A 1 700 ? -52.249 -21.308 45.746 1.00 92.25 700 LEU A N 1
ATOM 5487 C CA . LEU A 1 700 ? -51.133 -20.781 46.542 1.00 92.25 700 LEU A CA 1
ATOM 5488 C C . LEU A 1 700 ? -50.166 -21.880 47.026 1.00 92.25 700 LEU A C 1
ATOM 5490 O O . LEU A 1 700 ? -48.956 -21.677 47.028 1.00 92.25 700 LEU A O 1
ATOM 5494 N N . ASP A 1 701 ? -50.682 -23.073 47.334 1.00 90.69 701 ASP A N 1
ATOM 5495 C CA . ASP A 1 701 ? -49.880 -24.230 47.764 1.00 90.69 701 ASP A CA 1
ATOM 5496 C C . ASP A 1 701 ? -48.995 -24.822 46.647 1.00 90.69 701 ASP A C 1
ATOM 5498 O O . ASP A 1 701 ? -48.213 -25.739 46.893 1.00 90.69 701 ASP A O 1
ATOM 5502 N N . SER A 1 702 ? -49.109 -24.321 45.409 1.00 90.81 702 SER A N 1
ATOM 5503 C CA . SER A 1 702 ? -48.291 -24.757 44.268 1.00 90.81 702 SER A CA 1
ATOM 5504 C C . SER A 1 702 ? -46.951 -24.026 44.135 1.00 90.81 702 SER A C 1
ATOM 5506 O O . SER A 1 702 ? -46.178 -24.358 43.236 1.00 90.81 702 SER A O 1
ATOM 5508 N N . ILE A 1 703 ? -46.663 -23.047 45.005 1.00 92.88 703 ILE A N 1
ATOM 5509 C CA . ILE A 1 703 ? -45.350 -22.393 45.047 1.00 92.88 703 ILE A CA 1
ATOM 5510 C C . ILE A 1 703 ? -44.294 -23.435 45.428 1.00 92.88 703 ILE A C 1
ATOM 5512 O O . ILE A 1 703 ? -44.341 -24.020 46.509 1.00 92.88 703 ILE A O 1
ATOM 5516 N N . ASP A 1 704 ? -43.320 -23.636 44.546 1.00 91.25 704 ASP A N 1
ATOM 5517 C CA . ASP A 1 704 ? -42.159 -24.491 44.788 1.00 91.25 704 ASP A CA 1
ATOM 5518 C C . ASP A 1 704 ? -40.928 -23.622 45.084 1.00 91.25 704 ASP A C 1
ATOM 5520 O O . ASP A 1 704 ? -40.929 -22.404 44.876 1.00 91.25 704 ASP A O 1
ATOM 5524 N N . GLY A 1 705 ? -39.865 -24.230 45.601 1.00 88.75 705 GLY A N 1
ATOM 5525 C CA . GLY A 1 705 ? -38.667 -23.494 45.972 1.00 88.75 705 GLY A CA 1
ATOM 5526 C C . GLY A 1 705 ? -37.431 -24.350 46.213 1.00 88.75 705 GLY A C 1
ATOM 5527 O O . GLY A 1 705 ? -37.463 -25.581 46.285 1.00 88.75 705 GLY A O 1
ATOM 5528 N N . ASP A 1 706 ? -36.297 -23.669 46.352 1.00 83.50 706 ASP A N 1
ATOM 5529 C CA . ASP A 1 706 ? -35.014 -24.280 46.677 1.00 83.50 706 ASP A CA 1
ATOM 5530 C C . ASP A 1 706 ? -35.099 -25.038 48.015 1.00 83.50 706 ASP A C 1
ATOM 5532 O O . ASP A 1 706 ? -35.196 -24.450 49.088 1.00 83.50 706 ASP A O 1
ATOM 5536 N N . LYS A 1 707 ? -34.946 -26.366 47.974 1.00 72.75 707 LYS A N 1
ATOM 5537 C CA . LYS A 1 707 ? -34.961 -27.232 49.174 1.00 72.75 707 LYS A CA 1
ATOM 5538 C C . LYS A 1 707 ? -33.652 -27.212 49.979 1.00 72.75 707 LYS A C 1
ATOM 5540 O O . LYS A 1 707 ? -33.478 -27.988 50.916 1.00 72.75 707 LYS A O 1
ATOM 5545 N N . ARG A 1 708 ? -32.688 -26.375 49.586 1.00 73.31 708 ARG A N 1
ATOM 5546 C CA . ARG A 1 708 ? -31.351 -26.308 50.193 1.00 73.31 708 ARG A CA 1
ATOM 5547 C C . ARG A 1 708 ? -31.389 -25.429 51.438 1.00 73.31 708 ARG A C 1
ATOM 5549 O O . ARG A 1 708 ? -31.510 -24.215 51.328 1.00 73.31 708 ARG A O 1
ATOM 5556 N N . THR A 1 709 ? -31.182 -26.033 52.605 1.00 66.81 709 THR A N 1
ATOM 5557 C CA . THR A 1 709 ? -31.253 -25.348 53.907 1.00 66.81 709 THR A CA 1
ATOM 5558 C C . THR A 1 709 ? -30.196 -24.257 54.119 1.00 66.81 709 THR A C 1
ATOM 5560 O O . THR A 1 709 ? -30.380 -23.419 54.984 1.00 66.81 709 THR A O 1
ATOM 5563 N N . TRP A 1 710 ? -29.115 -24.223 53.330 1.00 77.12 710 TRP A N 1
ATOM 5564 C CA . TRP A 1 710 ? -27.993 -23.277 53.502 1.00 77.12 710 TRP A CA 1
ATOM 5565 C C . TRP A 1 710 ? -27.810 -22.305 52.326 1.00 77.12 710 TRP A C 1
ATOM 5567 O O . TRP A 1 710 ? -26.742 -21.716 52.155 1.00 77.12 710 TRP A O 1
ATOM 5577 N N . ALA A 1 711 ? -28.801 -22.182 51.441 1.00 81.19 711 ALA A N 1
ATOM 5578 C CA . ALA A 1 711 ? -28.700 -21.270 50.306 1.00 81.19 711 ALA A CA 1
ATOM 5579 C C . ALA A 1 711 ? -28.815 -19.814 50.785 1.00 81.19 711 ALA A C 1
ATOM 5581 O O . ALA A 1 711 ? -29.828 -19.447 51.364 1.00 81.19 711 ALA A O 1
ATOM 5582 N N . LEU A 1 712 ? -27.811 -18.969 50.511 1.00 83.50 712 LEU A N 1
ATOM 5583 C CA . LEU A 1 712 ? -27.836 -17.547 50.904 1.00 83.50 712 LEU A CA 1
ATOM 5584 C C . LEU A 1 712 ? -28.910 -16.735 50.155 1.00 83.50 712 LEU A C 1
ATOM 5586 O O . LEU A 1 712 ? -29.356 -15.699 50.633 1.00 83.50 712 LEU A O 1
ATOM 5590 N N . MET A 1 713 ? -29.339 -17.211 48.988 1.00 86.19 713 MET A N 1
ATOM 5591 C CA . MET A 1 713 ? -30.433 -16.637 48.202 1.00 86.19 713 MET A CA 1
ATOM 5592 C C . MET A 1 713 ? -31.307 -17.781 47.680 1.00 86.19 713 MET A C 1
ATOM 5594 O O . MET A 1 713 ? -31.163 -18.155 46.520 1.00 86.19 713 MET A O 1
ATOM 5598 N N . PRO A 1 714 ? -32.125 -18.438 48.514 1.00 90.38 714 PRO A N 1
ATOM 5599 C CA . PRO A 1 714 ? -33.046 -19.453 48.018 1.00 90.38 714 PRO A CA 1
ATOM 5600 C C . PRO A 1 714 ? -34.046 -18.808 47.058 1.00 90.38 714 PRO A C 1
ATOM 5602 O O . PRO A 1 714 ? -34.374 -17.627 47.201 1.00 90.38 714 PRO A O 1
ATOM 5605 N N . ARG A 1 715 ? -34.500 -19.567 46.063 1.00 91.56 715 ARG A N 1
ATOM 5606 C CA . ARG A 1 715 ? -35.504 -19.118 45.097 1.00 91.56 715 ARG A CA 1
ATOM 5607 C C . ARG A 1 715 ? -36.832 -19.813 45.329 1.00 91.56 715 ARG A C 1
ATOM 5609 O O . ARG A 1 715 ? -36.847 -20.986 45.684 1.00 91.56 715 ARG A O 1
ATOM 5616 N N . ALA A 1 716 ? -37.910 -19.090 45.070 1.00 93.12 716 ALA A N 1
ATOM 5617 C CA . ALA A 1 716 ? -39.271 -19.589 44.995 1.00 93.12 716 ALA A CA 1
ATOM 5618 C C . ALA A 1 716 ? -39.839 -19.283 43.606 1.00 93.12 716 ALA A C 1
ATOM 5620 O O . ALA A 1 716 ? -39.488 -18.273 42.990 1.00 93.12 716 ALA A O 1
ATOM 5621 N N . TRP A 1 717 ? -40.700 -20.156 43.103 1.00 95.50 717 TRP A N 1
ATOM 5622 C CA . TRP A 1 717 ? -41.347 -19.977 41.810 1.00 95.50 717 TRP A CA 1
ATOM 5623 C C . TRP A 1 717 ? -42.721 -20.611 41.753 1.00 95.50 717 TRP A C 1
ATOM 5625 O O . TRP A 1 717 ? -43.052 -21.517 42.516 1.00 95.50 717 TRP A O 1
ATOM 5635 N N . GLY A 1 718 ? -43.509 -20.160 40.787 1.00 95.88 718 GLY A N 1
ATOM 5636 C CA . GLY A 1 718 ? -44.815 -20.728 40.523 1.00 95.88 718 GLY A CA 1
ATOM 5637 C C . GLY A 1 718 ? -45.549 -20.008 39.405 1.00 95.88 718 GLY A C 1
ATOM 5638 O O . GLY A 1 718 ? -45.114 -18.969 38.904 1.00 95.88 718 GLY A O 1
ATOM 5639 N N . VAL A 1 719 ? -46.688 -20.590 39.038 1.00 97.06 719 VAL A N 1
ATOM 5640 C CA . VAL A 1 719 ? -47.706 -19.975 38.185 1.00 97.06 719 VAL A CA 1
ATOM 5641 C C . VAL A 1 719 ? -48.978 -19.902 39.018 1.00 97.06 719 VAL A C 1
ATOM 5643 O O . VAL A 1 719 ? -49.646 -20.915 39.212 1.00 97.06 719 VAL A O 1
ATOM 5646 N N . LEU A 1 720 ? -49.288 -18.728 39.557 1.00 97.19 720 LEU A N 1
ATOM 5647 C CA . LEU A 1 720 ? -50.447 -18.523 40.425 1.00 97.19 720 LEU A CA 1
ATOM 5648 C C . LEU A 1 720 ? -51.618 -17.951 39.640 1.00 97.19 720 LEU A C 1
ATOM 5650 O O . LEU A 1 720 ? -51.426 -17.076 38.799 1.00 97.19 720 LEU A O 1
ATOM 5654 N N . ILE A 1 721 ? -52.823 -18.433 39.928 1.00 96.69 721 ILE A N 1
ATOM 5655 C CA . ILE A 1 721 ? -54.046 -18.051 39.221 1.00 96.69 721 ILE A CA 1
ATOM 5656 C C . ILE A 1 721 ? -54.918 -17.200 40.139 1.00 96.69 721 ILE A C 1
ATOM 5658 O O . ILE A 1 721 ? -55.232 -17.590 41.269 1.00 96.69 721 ILE A O 1
ATOM 5662 N N . LYS A 1 722 ? -55.308 -16.023 39.646 1.00 96.06 722 LYS A N 1
ATOM 5663 C CA . LYS A 1 722 ? -56.283 -15.166 40.317 1.00 96.06 722 LYS A CA 1
ATOM 5664 C C . LYS A 1 722 ? -57.679 -15.796 40.195 1.00 96.06 722 LYS A C 1
ATOM 5666 O O . LYS A 1 722 ? -58.082 -16.067 39.063 1.00 96.06 722 LYS A O 1
ATOM 5671 N N . PRO A 1 723 ? -58.431 -15.974 41.297 1.00 93.62 723 PRO A N 1
ATOM 5672 C CA . PRO A 1 723 ? -59.753 -16.577 41.275 1.00 93.62 723 PRO A CA 1
ATOM 5673 C C . PRO A 1 723 ? -60.672 -15.950 40.235 1.00 93.62 723 PRO A C 1
ATOM 5675 O O . PRO A 1 723 ? -60.746 -14.723 40.092 1.00 93.62 723 PRO A O 1
ATOM 5678 N N . SER A 1 724 ? -61.389 -16.801 39.509 1.00 85.00 724 SER A N 1
ATOM 5679 C CA . SER A 1 724 ? -62.523 -16.347 38.705 1.00 85.00 724 SER A CA 1
ATOM 5680 C C . SER A 1 724 ? -63.575 -15.721 39.630 1.00 85.00 724 SER A C 1
ATOM 5682 O O . SER A 1 724 ? -63.814 -16.233 40.724 1.00 85.00 724 SER A O 1
ATOM 5684 N N . ALA A 1 725 ? -64.195 -14.605 39.227 1.00 71.69 725 ALA A N 1
ATOM 5685 C CA . ALA A 1 725 ? -65.283 -14.020 40.013 1.00 71.69 725 ALA A CA 1
ATOM 5686 C C . ALA A 1 725 ? -66.371 -15.090 40.245 1.00 71.69 725 ALA A C 1
ATOM 5688 O O . ALA A 1 725 ? -66.648 -15.850 39.311 1.00 71.69 725 ALA A O 1
ATOM 5689 N N . PRO A 1 726 ? -66.971 -15.190 41.448 1.00 57.50 726 PRO A N 1
ATOM 5690 C CA . PRO A 1 726 ? -68.071 -16.121 41.664 1.00 57.50 726 PRO A CA 1
ATOM 5691 C C . PRO A 1 726 ? -69.184 -15.811 40.656 1.00 57.50 726 PRO A C 1
ATOM 5693 O O . PRO A 1 726 ? -69.573 -14.651 40.505 1.00 57.50 726 PRO A O 1
ATOM 5696 N N . ALA A 1 727 ? -69.600 -16.848 39.925 1.00 43.19 727 ALA A N 1
ATOM 5697 C CA . ALA A 1 727 ? -70.629 -16.783 38.890 1.00 43.19 727 ALA A CA 1
ATOM 5698 C C . ALA A 1 727 ? -71.992 -16.335 39.432 1.00 43.19 727 ALA A C 1
ATOM 5700 O O . ALA A 1 727 ? -72.310 -16.683 40.596 1.00 43.19 727 ALA A O 1
#

Secondary structure (DSSP, 8-state):
--EEEE--TTSPPEEEEEEEEEEEEPPGGGGEEE--SSTTSTBTTTB-TTSTTB-TTSBBHHHHHHHHHTT--EEEES-SGGGGG--GGGGSS-GGGPPPEEETTTTEEE--SS-HHHHHHHHHHHT-EEEEEP--SS--HHHHHHHHHHHH--SS-HHHHHHHHTT--S-----EEEE-SSTTSTTSTT---HHHHHHHHHHHHHHHHHH-TTSEEEE--SSSSSHHHHHHHHHHS---TTTTTT-SS--S--EEEEEEEE--SSHHHHHHTTHHHHHHHHHHHHHHHHHHHHTT--TTSPPPEEEEEEEEE--TTTS-GGGT--PPPBHHHHHHHHHHHHHHHHTTTTEEEEEES-SSSTT-SEEE-SS-EEE-TTHHHHHHHHHHS-SEEEEEEEEE-B--S--SSGGGGGTS--BSEEEEEEEETTEEEEEEEE--SS-----EEES---SSEEEEEEEE-SSTT-B--SS---SEEEEEEEEHHHHHHHHHHH----S---HHHHHHHHHHHHHHHHHHHHHHHHHHHSSSHHHHGGG--EEEEEE--TTTTTGGG--TTTEEEEEEE-S-GGGHHHHHHHHHHTT-TTTEEEE-S-TT-HHHHHHTT--TT-EEEEEEES-TTTSS-HHHHHHHHHHHEEEEEEEEEEEE---SSHHHHHHHHHHHHHHHHHTS--TT--HHHHHHHHS--TTGGG-EE---TT-SS-EEEEEEEPPPPP-

InterPro domains:
  IPR010720 Alpha-L-arabinofuranosidase, C-terminal [PF06964] (309-486)
  IPR010720 Alpha-L-arabinofuranosidase, C-terminal [SM00813] (309-503)
  IPR013780 Glycosyl hydrolase, all-beta [G3DSA:2.60.40.1180] (386-494)
  IPR017853 Glycoside hydrolase superfamily [SSF51445] (26-389)
  IPR029063 S-adenosyl-L-methionine-dependent methyltransferase superfamily [G3DSA:3.40.50.150] (519-718)
  IPR029063 S-adenosyl-L-methionine-dependent methyltransferase superfamily [SSF53335] (539-703)
  IPR055235 Alpha-L-arabinofuranosidase 1, catalytic domain [PF22848] (67-271)

pLDDT: mean 91.84, std 11.55, range [30.56, 98.88]

Sequence (727 aa):
MATFARIADDETPSISVDARAIVADVDDNIYGGFTEHIGRCIYGGIYDPGNALADENGFRKDVIEALQELRIPVVRYPGGNFVATYHWLDGVGPKADRPKRPELAWDGMESNQFGTDEFLKWCEVVGTEPYFCLNFGTGTLDEALGWIEYCNSNKDTHYANLRRKHGRKEPYNVKYWALGNEVWGPWQVEQMTKEDYAKKAYQWAKAIKLLDPSVKLILCGETGYSSWDFHVIKECIKLDLHGLGGSTTVGLIDMHSIHIYTASSDHAKNATAPRAAERAIEITAGLIDLARAENHVPPTVPRQKICFDEWNVWDPVRAPGEQGAEERYTLSDALAVGVWLNVFVRQAKHVGMANIAQSVNVISPLMTTSKGVVKQTTWWPLLLFSKYMRGRTVAVNVRSGEYQGDTEPAWIRGTMDTPWLDVSAVLDNGVVNLAVVNVHEQRDFVTELAGVEASGKVEVYAVTGPGVDAVNTEEKQEVGISESTWDAVYASARDALRGGKYGTLGSPAAFKESAFYLWFKTINHHFIEVESTRTPVPQLVPQASGLVLELGPGMGNQLRRFEKSKVTRVVGVESNAHFAPDILLQVQEQGLEDVYELLTCSVDDSNALERHGIVAGSLDTVLSIQVLCSVPHPEATLKELYRLLKPGGKLIFWEHHRSSDWVTVVMQYLWNPIWSQFIGCHMTRDIPAAIATAGEWENLDSIDGDKRTWALMPRAWGVLIKPSAPA

Foldseek 3Di:
DAAEDEDDQPDFKAKEFAQVFFDFAFFLQQLAFEAEPFAPRPDLWQADLPAPQADPLRGRVLLLVLLLLLVHAEYEDHDFQQQQPDQQVLLAADLVPRDWDARQLQGDIDSSSHGDVNVLVSCVSSVYAYAYEHRPAPDDLVSVLLVCCLAAPLDPDDSLVVNVVRPHNHHSRHAHYELHHPLCDPSHHRRDDLVVSLVVSQVSLLVNCLSPVRHAYEYHDEALQDPSLLSSLLSRFADDCVSNVNDLQEGSHQAYEHADEAEDPDLLQLLQQLVSSLVSLVSNLVSQVVSCVVNVRDPSYDRHAYAHAEYAHADCVQAPRSNRQQHFAFLSRLSSLLLNLLSSLVSSVRHNHHHYPHDERHSHLWYGDSVHIWRKLNNASSSVCSVFVGTTWTYMYIYHHFDQDAHVVRCCNVPDTGGQWRKTWHQDPNDIDIRIRRSDFPDDHDYHYHNDDPPFKDKDWDWDFPGRGDIIDPVDDRTHIDIDIDDVLVCLVVCLVVVPPPDDDDDPVLVLLVLLLSVCVSCVVVVLVCCVPPHCLLVQLCVAAEEEEEEACRLVSCVLSHDLVRYQAYEYEHQRCVSVVSNVVSCVVNVNPNHYHYDNHHLPPVVSCVVVVQAFQQAQEYEEEAHLQQHPDSLVSLLVVLRSHHQFHKYWYKYWEAAPAPVLNVVQVVCQVVCCSNNRGRNHHHNLVSVVNSDDWPCSVQWDWDPDRNDNTIIITDITTHHHDDD